Protein AF-0000000076642127 (afdb_homodimer)

Structure (mmCIF, N/CA/C/O backbone):
data_AF-0000000076642127-model_v1
#
loop_
_entity.id
_entity.type
_entity.pdbx_description
1 polymer 'Methionyl-tRNA formyltransferase'
#
loop_
_atom_site.group_PDB
_atom_site.id
_atom_site.type_symbol
_atom_site.label_atom_id
_atom_site.label_alt_id
_atom_site.label_comp_id
_atom_site.label_asym_id
_atom_site.label_entity_id
_atom_site.label_seq_id
_atom_site.pdbx_PDB_ins_code
_atom_site.Cartn_x
_atom_site.Cartn_y
_atom_site.Cartn_z
_atom_site.occupancy
_atom_site.B_iso_or_equiv
_atom_site.auth_seq_id
_atom_site.auth_comp_id
_atom_site.auth_asym_id
_atom_site.auth_atom_id
_atom_site.pdbx_PDB_model_num
ATOM 1 N N . MET A 1 1 ? 22.312 -38.594 -29.438 1 84.31 1 MET A N 1
ATOM 2 C CA . MET A 1 1 ? 22.078 -37.719 -28.297 1 84.31 1 MET A CA 1
ATOM 3 C C . MET A 1 1 ? 20.609 -37.312 -28.219 1 84.31 1 MET A C 1
ATOM 5 O O . MET A 1 1 ? 20 -36.969 -29.219 1 84.31 1 MET A O 1
ATOM 9 N N . ASN A 1 2 ? 19.953 -37.469 -27.094 1 93.38 2 ASN A N 1
ATOM 10 C CA . ASN A 1 2 ? 18.516 -37.188 -26.953 1 93.38 2 ASN A CA 1
ATOM 11 C C . ASN A 1 2 ? 18.25 -35.688 -26.984 1 93.38 2 ASN A C 1
ATOM 13 O O . ASN A 1 2 ? 19.094 -34.906 -26.578 1 93.38 2 ASN A O 1
ATOM 17 N N . THR A 1 3 ? 17.156 -35.344 -27.562 1 97.44 3 THR A N 1
ATOM 18 C CA . THR A 1 3 ? 16.688 -33.969 -27.547 1 97.44 3 THR A CA 1
ATOM 19 C C . THR A 1 3 ? 15.5 -33.781 -26.594 1 97.44 3 THR A C 1
ATOM 21 O O . THR A 1 3 ? 14.594 -34.625 -26.562 1 97.44 3 THR A O 1
ATOM 24 N N . TYR A 1 4 ? 15.578 -32.781 -25.781 1 98.06 4 TYR A N 1
ATOM 25 C CA . TYR A 1 4 ? 14.516 -32.438 -24.844 1 98.06 4 TYR A CA 1
ATOM 26 C C . TYR A 1 4 ? 13.992 -31.031 -25.078 1 98.06 4 TYR A C 1
ATOM 28 O O . TYR A 1 4 ? 14.758 -30.141 -25.453 1 98.06 4 TYR A O 1
ATOM 36 N N . ILE A 1 5 ? 12.719 -30.828 -24.875 1 98.38 5 ILE A N 1
ATOM 37 C CA . ILE A 1 5 ? 12.117 -29.5 -25.016 1 98.38 5 ILE A CA 1
ATOM 38 C C . ILE A 1 5 ? 11.438 -29.094 -23.703 1 98.38 5 ILE A C 1
ATOM 40 O O . ILE A 1 5 ? 10.672 -29.875 -23.125 1 98.38 5 ILE A O 1
ATOM 44 N N . VAL A 1 6 ? 11.75 -27.938 -23.188 1 98.44 6 VAL A N 1
ATOM 45 C CA . VAL A 1 6 ? 11.039 -27.328 -22.078 1 98.44 6 VAL A CA 1
ATOM 46 C C . VAL A 1 6 ? 10.008 -26.328 -22.594 1 98.44 6 VAL A C 1
ATOM 48 O O . VAL A 1 6 ? 10.352 -25.422 -23.359 1 98.44 6 VAL A O 1
ATOM 51 N N . VAL A 1 7 ? 8.758 -26.5 -22.234 1 98.38 7 VAL A N 1
ATOM 52 C CA . VAL A 1 7 ? 7.664 -25.641 -22.672 1 98.38 7 VAL A CA 1
ATOM 53 C C . VAL A 1 7 ? 7.109 -24.859 -21.484 1 98.38 7 VAL A C 1
ATOM 55 O O . VAL A 1 7 ? 6.465 -25.438 -20.594 1 98.38 7 VAL A O 1
ATOM 58 N N . SER A 1 8 ? 7.395 -23.609 -21.438 1 97.12 8 SER A N 1
ATOM 59 C CA . SER A 1 8 ? 6.891 -22.75 -20.375 1 97.12 8 SER A CA 1
ATOM 60 C C . SER A 1 8 ? 6.816 -21.297 -20.812 1 97.12 8 SER A C 1
ATOM 62 O O . SER A 1 8 ? 7.742 -20.781 -21.438 1 97.12 8 SER A O 1
ATOM 64 N N . SER A 1 9 ? 5.758 -20.625 -20.422 1 93.69 9 SER A N 1
ATOM 65 C CA . SER A 1 9 ? 5.57 -19.234 -20.812 1 93.69 9 SER A CA 1
ATOM 66 C C . SER A 1 9 ? 5.785 -18.281 -19.641 1 93.69 9 SER A C 1
ATOM 68 O O . SER A 1 9 ? 5.41 -17.109 -19.688 1 93.69 9 SER A O 1
ATOM 70 N N . LYS A 1 10 ? 6.391 -18.75 -18.547 1 95.69 10 LYS A N 1
ATOM 71 C CA . LYS A 1 10 ? 6.461 -17.969 -17.312 1 95.69 10 LYS A CA 1
ATOM 72 C C . LYS A 1 10 ? 7.898 -17.547 -17.016 1 95.69 10 LYS A C 1
ATOM 74 O O . LYS A 1 10 ? 8.836 -18.281 -17.328 1 95.69 10 LYS A O 1
ATOM 79 N N . PRO A 1 11 ? 8.086 -16.422 -16.344 1 95.94 11 PRO A N 1
ATOM 80 C CA . PRO A 1 11 ? 9.438 -15.906 -16.125 1 95.94 11 PRO A CA 1
ATOM 81 C C . PRO A 1 11 ? 10.25 -16.766 -15.164 1 95.94 11 PRO A C 1
ATOM 83 O O . PRO A 1 11 ? 11.477 -16.797 -15.25 1 95.94 11 PRO A O 1
ATOM 86 N N . TRP A 1 12 ? 9.586 -17.484 -14.297 1 96 12 TRP A N 1
ATOM 87 C CA . TRP A 1 12 ? 10.328 -18.234 -13.289 1 96 12 TRP A CA 1
ATOM 88 C C . TRP A 1 12 ? 10.969 -19.484 -13.891 1 96 12 TRP A C 1
ATOM 90 O O . TRP A 1 12 ? 11.828 -20.109 -13.266 1 96 12 TRP A O 1
ATOM 100 N N . ASN A 1 13 ? 10.609 -19.875 -15.133 1 96.94 13 ASN A N 1
ATOM 101 C CA . ASN A 1 13 ? 11.203 -21.031 -15.797 1 96.94 13 ASN A CA 1
ATOM 102 C C . ASN A 1 13 ? 12.188 -20.609 -16.875 1 96.94 13 ASN A C 1
ATOM 104 O O . ASN A 1 13 ? 12.672 -21.438 -17.641 1 96.94 13 ASN A O 1
ATOM 108 N N . ARG A 1 14 ? 12.508 -19.312 -16.891 1 95.19 14 ARG A N 1
ATOM 109 C CA . ARG A 1 14 ? 13.234 -18.703 -18 1 95.19 14 ARG A CA 1
ATOM 110 C C . ARG A 1 14 ? 14.578 -19.391 -18.219 1 95.19 14 ARG A C 1
ATOM 112 O O . ARG A 1 14 ? 15.031 -19.547 -19.359 1 95.19 14 ARG A O 1
ATOM 119 N N . HIS A 1 15 ? 15.211 -19.906 -17.188 1 96.38 15 HIS A N 1
ATOM 120 C CA . HIS A 1 15 ? 16.562 -20.438 -17.312 1 96.38 15 HIS A CA 1
ATOM 121 C C . HIS A 1 15 ? 16.578 -21.938 -17.047 1 96.38 15 HIS A C 1
ATOM 123 O O . HIS A 1 15 ? 17.656 -22.531 -16.844 1 96.38 15 HIS A O 1
ATOM 129 N N . LEU A 1 16 ? 15.383 -22.516 -17.078 1 97.69 16 LEU A N 1
ATOM 130 C CA . LEU A 1 16 ? 15.289 -23.922 -16.703 1 97.69 16 LEU A CA 1
ATOM 131 C C . LEU A 1 16 ? 16 -24.797 -17.719 1 97.69 16 LEU A C 1
ATOM 133 O O . LEU A 1 16 ? 16.812 -25.656 -17.344 1 97.69 16 LEU A O 1
ATOM 137 N N . SER A 1 17 ? 15.828 -24.594 -19.016 1 97.06 17 SER A N 1
ATOM 138 C CA . SER A 1 17 ? 16.453 -25.406 -20.062 1 97.06 17 SER A CA 1
ATOM 139 C C . SER A 1 17 ? 17.969 -25.312 -20 1 97.06 17 SER A C 1
ATOM 141 O O . SER A 1 17 ? 18.656 -26.328 -20.125 1 97.06 17 SER A O 1
ATOM 143 N N . SER A 1 18 ? 18.453 -24.078 -19.781 1 96.31 18 SER A N 1
ATOM 144 C CA . SER A 1 18 ? 19.906 -23.891 -19.703 1 96.31 18 SER A CA 1
ATOM 145 C C . SER A 1 18 ? 20.484 -24.609 -18.5 1 96.31 18 SER A C 1
ATOM 147 O O . SER A 1 18 ? 21.547 -25.219 -18.594 1 96.31 18 SER A O 1
ATOM 149 N N . ARG A 1 19 ? 19.812 -24.531 -17.406 1 97.5 19 ARG A N 1
ATOM 150 C CA . ARG A 1 19 ? 20.281 -25.219 -16.203 1 97.5 19 ARG A CA 1
ATOM 151 C C . ARG A 1 19 ? 20.281 -26.734 -16.391 1 97.5 19 ARG A C 1
ATOM 153 O O . ARG A 1 19 ? 21.234 -27.406 -16.016 1 97.5 19 ARG A O 1
ATOM 160 N N . LEU A 1 20 ? 19.25 -27.234 -17.047 1 97.81 20 LEU A N 1
ATOM 161 C CA . LEU A 1 20 ? 19.141 -28.656 -17.281 1 97.81 20 LEU A CA 1
ATOM 162 C C . LEU A 1 20 ? 20.203 -29.156 -18.25 1 97.81 20 LEU A C 1
ATOM 164 O O . LEU A 1 20 ? 20.75 -30.25 -18.094 1 97.81 20 LEU A O 1
ATOM 168 N N . GLN A 1 21 ? 20.453 -28.328 -19.266 1 96.12 21 GLN A N 1
ATOM 169 C CA . GLN A 1 21 ? 21.5 -28.672 -20.234 1 96.12 21 GLN A CA 1
ATOM 170 C C . GLN A 1 21 ? 22.844 -28.875 -19.531 1 96.12 21 GLN A C 1
ATOM 172 O O . GLN A 1 21 ? 23.609 -29.766 -19.906 1 96.12 21 GLN A O 1
ATOM 177 N N . GLN A 1 22 ? 23.047 -28.094 -18.562 1 95.69 22 GLN A N 1
ATOM 178 C CA . GLN A 1 22 ? 24.297 -28.172 -17.828 1 95.69 22 GLN A CA 1
ATOM 179 C C . GLN A 1 22 ? 24.328 -29.406 -16.922 1 95.69 22 GLN A C 1
ATOM 181 O O . GLN A 1 22 ? 25.391 -29.984 -16.688 1 95.69 22 GLN A O 1
ATOM 186 N N . ARG A 1 23 ? 23.188 -29.797 -16.531 1 95.69 23 ARG A N 1
ATOM 187 C CA . ARG A 1 23 ? 23.109 -30.844 -15.516 1 95.69 23 ARG A CA 1
ATOM 188 C C . ARG A 1 23 ? 23.016 -32.219 -16.156 1 95.69 23 ARG A C 1
ATOM 190 O O . ARG A 1 23 ? 23.516 -33.219 -15.609 1 95.69 23 ARG A O 1
ATOM 197 N N . VAL A 1 24 ? 22.125 -32.062 -17.188 1 89.56 24 VAL A N 1
ATOM 198 C CA . VAL A 1 24 ? 21.844 -33.344 -17.844 1 89.56 24 VAL A CA 1
ATOM 199 C C . VAL A 1 24 ? 22.281 -33.281 -19.297 1 89.56 24 VAL A C 1
ATOM 201 O O . VAL A 1 24 ? 22.297 -32.188 -19.906 1 89.56 24 VAL A O 1
ATOM 204 N N . GLY A 1 25 ? 23.266 -33.938 -19.812 1 86.75 25 GLY A N 1
ATOM 205 C CA . GLY A 1 25 ? 23.672 -34 -21.203 1 86.75 25 GLY A CA 1
ATOM 206 C C . GLY A 1 25 ? 22.5 -34 -22.172 1 86.75 25 GLY A C 1
ATOM 207 O O . GLY A 1 25 ? 21.344 -33.969 -21.75 1 86.75 25 GLY A O 1
ATOM 208 N N . GLY A 1 26 ? 22.719 -33.719 -23.516 1 92.81 26 GLY A N 1
ATOM 209 C CA . GLY A 1 26 ? 21.688 -33.719 -24.547 1 92.81 26 GLY A CA 1
ATOM 210 C C . GLY A 1 26 ? 21.484 -32.344 -25.156 1 92.81 26 GLY A C 1
ATOM 211 O O . GLY A 1 26 ? 22.094 -31.359 -24.719 1 92.81 26 GLY A O 1
ATOM 212 N N . LYS A 1 27 ? 20.641 -32.344 -26.141 1 96.75 27 LYS A N 1
ATOM 213 C CA . LYS A 1 27 ? 20.219 -31.078 -26.734 1 96.75 27 LYS A CA 1
ATOM 214 C C . LYS A 1 27 ? 18.938 -30.562 -26.094 1 96.75 27 LYS A C 1
ATOM 216 O O . LYS A 1 27 ? 17.969 -31.297 -25.953 1 96.75 27 LYS A O 1
ATOM 221 N N . TRP A 1 28 ? 19 -29.344 -25.656 1 97.5 28 TRP A N 1
ATOM 222 C CA . TRP A 1 28 ? 17.859 -28.766 -24.953 1 97.5 28 TRP A CA 1
ATOM 223 C C . TRP A 1 28 ? 17.312 -27.562 -25.703 1 97.5 28 TRP A C 1
ATOM 225 O O . TRP A 1 28 ? 18.078 -26.672 -26.109 1 97.5 28 TRP A O 1
ATOM 235 N N . LEU A 1 29 ? 16.047 -27.516 -25.891 1 97.12 29 LEU A N 1
ATOM 236 C CA . LEU A 1 29 ? 15.352 -26.406 -26.516 1 97.12 29 LEU A CA 1
ATOM 237 C C . LEU A 1 29 ? 14.266 -25.859 -25.594 1 97.12 29 LEU A C 1
ATOM 239 O O . LEU A 1 29 ? 13.789 -26.562 -24.703 1 97.12 29 LEU A O 1
ATOM 243 N N . GLN A 1 30 ? 13.922 -24.672 -25.812 1 97.06 30 GLN A N 1
ATOM 244 C CA . GLN A 1 30 ? 12.875 -24.031 -25.016 1 97.06 30 GLN A CA 1
ATOM 245 C C . GLN A 1 30 ? 11.789 -23.438 -25.906 1 97.06 30 GLN A C 1
ATOM 247 O O . GLN A 1 30 ? 12.086 -22.828 -26.938 1 97.06 30 GLN A O 1
ATOM 252 N N . ILE A 1 31 ? 10.594 -23.734 -25.547 1 97.38 31 ILE A N 1
ATOM 253 C CA . ILE A 1 31 ? 9.438 -23.109 -26.172 1 97.38 31 ILE A CA 1
ATOM 254 C C . ILE A 1 31 ? 8.734 -22.188 -25.172 1 97.38 31 ILE A C 1
ATOM 256 O O . ILE A 1 31 ? 8.352 -22.625 -24.094 1 97.38 31 ILE A O 1
ATOM 260 N N . LYS A 1 32 ? 8.555 -20.922 -25.547 1 95.19 32 LYS A N 1
ATOM 261 C CA . LYS A 1 32 ? 8.023 -19.938 -24.625 1 95.19 32 LYS A CA 1
ATOM 262 C C . LYS A 1 32 ? 6.672 -19.406 -25.094 1 95.19 32 LYS A C 1
ATOM 264 O O . LYS A 1 32 ? 5.93 -18.797 -24.312 1 95.19 32 LYS A O 1
ATOM 269 N N . ARG A 1 33 ? 6.418 -19.656 -26.453 1 95.5 33 ARG A N 1
ATOM 270 C CA . ARG A 1 33 ? 5.211 -19.078 -27.047 1 95.5 33 ARG A CA 1
ATOM 271 C C . ARG A 1 33 ? 4.332 -20.172 -27.656 1 95.5 33 ARG A C 1
ATOM 273 O O . ARG A 1 33 ? 4.836 -21.141 -28.203 1 95.5 33 ARG A O 1
ATOM 280 N N . LYS A 1 34 ? 3.076 -19.859 -27.562 1 94.88 34 LYS A N 1
ATOM 281 C CA . LYS A 1 34 ? 2.068 -20.797 -28.062 1 94.88 34 LYS A CA 1
ATOM 282 C C . LYS A 1 34 ? 2.289 -21.109 -29.531 1 94.88 34 LYS A C 1
ATOM 284 O O . LYS A 1 34 ? 2.143 -22.266 -29.953 1 94.88 34 LYS A O 1
ATOM 289 N N . GLU A 1 35 ? 2.697 -20.125 -30.312 1 94.75 35 GLU A N 1
ATOM 290 C CA . GLU A 1 35 ? 2.846 -20.25 -31.766 1 94.75 35 GLU A CA 1
ATOM 291 C C . GLU A 1 35 ? 4.012 -21.172 -32.125 1 94.75 35 GLU A C 1
ATOM 293 O O . GLU A 1 35 ? 4.098 -21.672 -33.25 1 94.75 35 GLU A O 1
ATOM 298 N N . GLU A 1 36 ? 4.898 -21.375 -31.188 1 95.62 36 GLU A N 1
ATOM 299 C CA . GLU A 1 36 ? 6.078 -22.203 -31.422 1 95.62 36 GLU A CA 1
ATOM 300 C C . GLU A 1 36 ? 5.805 -23.656 -31.047 1 95.62 36 GLU A C 1
ATOM 302 O O . GLU A 1 36 ? 6.562 -24.562 -31.438 1 95.62 36 GLU A O 1
ATOM 307 N N . PHE A 1 37 ? 4.785 -23.906 -30.281 1 96.94 37 PHE A N 1
ATOM 308 C CA . PHE A 1 37 ? 4.457 -25.25 -29.797 1 96.94 37 PHE A CA 1
ATOM 309 C C . PHE A 1 37 ? 3.49 -25.938 -30.766 1 96.94 37 PHE A C 1
ATOM 311 O O . PHE A 1 37 ? 2.322 -26.141 -30.422 1 96.94 37 PHE A O 1
ATOM 318 N N . VAL A 1 38 ? 3.994 -26.328 -31.938 1 95.94 38 VAL A N 1
ATOM 319 C CA . VAL A 1 38 ? 3.158 -26.891 -33 1 95.94 38 VAL A CA 1
ATOM 320 C C . VAL A 1 38 ? 3.758 -28.203 -33.5 1 95.94 38 VAL A C 1
ATOM 322 O O . VAL A 1 38 ? 4.98 -28.359 -33.531 1 95.94 38 VAL A O 1
ATOM 325 N N . TYR A 1 39 ? 2.893 -29.031 -33.938 1 97.19 39 TYR A N 1
ATOM 326 C CA . TYR A 1 39 ? 3.24 -30.391 -34.312 1 97.19 39 TYR A CA 1
ATOM 327 C C . TYR A 1 39 ? 4.324 -30.422 -35.375 1 97.19 39 TYR A C 1
ATOM 329 O O . TYR A 1 39 ? 5.289 -31.172 -35.281 1 97.19 39 TYR A O 1
ATOM 337 N N . LYS A 1 40 ? 4.195 -29.578 -36.406 1 95.81 40 LYS A N 1
ATOM 338 C CA . LYS A 1 40 ? 5.105 -29.594 -37.562 1 95.81 40 LYS A CA 1
ATOM 339 C C . LYS A 1 40 ? 6.547 -29.359 -37.094 1 95.81 40 LYS A C 1
ATOM 341 O O . LYS A 1 40 ? 7.465 -30.047 -37.562 1 95.81 40 LYS A O 1
ATOM 346 N N . GLN A 1 41 ? 6.719 -28.422 -36.25 1 95.62 41 GLN A N 1
ATOM 347 C CA . GLN A 1 41 ? 8.047 -28.109 -35.75 1 95.62 41 GLN A CA 1
ATOM 348 C C . GLN A 1 41 ? 8.586 -29.25 -34.875 1 95.62 41 GLN A C 1
ATOM 350 O O . GLN A 1 41 ? 9.766 -29.594 -34.969 1 95.62 41 GLN A O 1
ATOM 355 N N . LEU A 1 42 ? 7.777 -29.797 -34.094 1 97.81 42 LEU A N 1
ATOM 356 C CA . LEU A 1 42 ? 8.172 -30.875 -33.156 1 97.81 42 LEU A CA 1
ATOM 357 C C . LEU A 1 42 ? 8.555 -32.125 -33.938 1 97.81 42 LEU A C 1
ATOM 359 O O . LEU A 1 42 ? 9.461 -32.844 -33.531 1 97.81 42 LEU A O 1
ATOM 363 N N . LYS A 1 43 ? 7.859 -32.375 -35 1 97.06 43 LYS A N 1
ATOM 364 C CA . LYS A 1 43 ? 8.133 -33.531 -35.844 1 97.06 43 LYS A CA 1
ATOM 365 C C . LYS A 1 43 ? 9.547 -33.469 -36.406 1 97.06 43 LYS A C 1
ATOM 367 O O . LYS A 1 43 ? 10.211 -34.5 -36.562 1 97.06 43 LYS A O 1
ATOM 372 N N . LYS A 1 44 ? 9.992 -32.312 -36.719 1 96.56 44 LYS A N 1
ATOM 373 C CA . LYS A 1 44 ? 11.344 -32.125 -37.25 1 96.56 44 LYS A CA 1
ATOM 374 C C . LYS A 1 44 ? 12.391 -32.375 -36.156 1 96.56 44 LYS A C 1
ATOM 376 O O . LYS A 1 44 ? 13.461 -32.906 -36.406 1 96.56 44 LYS A O 1
ATOM 381 N N . ILE A 1 45 ? 12.039 -32.031 -34.938 1 96.44 45 ILE A N 1
ATOM 382 C CA . ILE A 1 45 ? 12.977 -32.062 -33.844 1 96.44 45 ILE A CA 1
ATOM 383 C C . ILE A 1 45 ? 13.023 -33.469 -33.25 1 96.44 45 ILE A C 1
ATOM 385 O O . ILE A 1 45 ? 14.086 -33.938 -32.844 1 96.44 45 ILE A O 1
ATOM 389 N N . GLU A 1 46 ? 11.883 -34.188 -33.219 1 96.31 46 GLU A N 1
ATOM 390 C CA . GLU A 1 46 ? 11.711 -35.531 -32.656 1 96.31 46 GLU A CA 1
ATOM 391 C C . GLU A 1 46 ? 12.258 -35.625 -31.234 1 96.31 46 GLU A C 1
ATOM 393 O O . GLU A 1 46 ? 13.125 -36.438 -30.953 1 96.31 46 GLU A O 1
ATOM 398 N N . PRO A 1 47 ? 11.758 -34.844 -30.328 1 97.81 47 PRO A N 1
ATOM 399 C CA . PRO A 1 47 ? 12.25 -34.875 -28.953 1 97.81 47 PRO A CA 1
ATOM 400 C C . PRO A 1 47 ? 11.898 -36.156 -28.203 1 97.81 47 PRO A C 1
ATOM 402 O O . PRO A 1 47 ? 10.828 -36.719 -28.438 1 97.81 47 PRO A O 1
ATOM 405 N N . LYS A 1 48 ? 12.797 -36.531 -27.328 1 97.12 48 LYS A N 1
ATOM 406 C CA . LYS A 1 48 ? 12.492 -37.656 -26.453 1 97.12 48 LYS A CA 1
ATOM 407 C C . LYS A 1 48 ? 11.391 -37.312 -25.469 1 97.12 48 LYS A C 1
ATOM 409 O O . LYS A 1 48 ? 10.469 -38.094 -25.25 1 97.12 48 LYS A O 1
ATOM 414 N N . TYR A 1 49 ? 11.539 -36.188 -24.828 1 97.88 49 TYR A N 1
ATOM 415 C CA . TYR A 1 49 ? 10.547 -35.688 -23.891 1 97.88 49 TYR A CA 1
ATOM 416 C C . TYR A 1 49 ? 10.203 -34.219 -24.203 1 97.88 49 TYR A C 1
ATOM 418 O O . TYR A 1 49 ? 11.078 -33.438 -24.594 1 97.88 49 TYR A O 1
ATOM 426 N N . ILE A 1 50 ? 8.969 -33.906 -24.062 1 98.5 50 ILE A N 1
ATOM 427 C CA . ILE A 1 50 ? 8.484 -32.531 -23.969 1 98.5 50 ILE A CA 1
ATOM 428 C C . ILE A 1 50 ? 8.047 -32.219 -22.531 1 98.5 50 ILE A C 1
ATOM 430 O O . ILE A 1 50 ? 7.055 -32.781 -22.062 1 98.5 50 ILE A O 1
ATOM 434 N N . LEU A 1 51 ? 8.805 -31.422 -21.875 1 98.62 51 LEU A N 1
ATOM 435 C CA . LEU A 1 51 ? 8.617 -31.109 -20.453 1 98.62 51 LEU A CA 1
ATOM 436 C C . LEU A 1 51 ? 7.883 -29.781 -20.281 1 98.62 51 LEU A C 1
ATOM 438 O O . LEU A 1 51 ? 8.328 -28.766 -20.797 1 98.62 51 LEU A O 1
ATOM 442 N N . ILE A 1 52 ? 6.785 -29.812 -19.531 1 98.62 52 ILE A N 1
ATOM 443 C CA . ILE A 1 52 ? 5.906 -28.656 -19.469 1 98.62 52 ILE A CA 1
ATOM 444 C C . ILE A 1 52 ? 5.723 -28.219 -18.016 1 98.62 52 ILE A C 1
ATOM 446 O O . ILE A 1 52 ? 4.727 -28.562 -17.375 1 98.62 52 ILE A O 1
ATOM 450 N N . PRO A 1 53 ? 6.645 -27.422 -17.531 1 98.31 53 PRO A N 1
ATOM 451 C CA . PRO A 1 53 ? 6.586 -27.016 -16.125 1 98.31 53 PRO A CA 1
ATOM 452 C C . PRO A 1 53 ? 5.426 -26.062 -15.828 1 98.31 53 PRO A C 1
ATOM 454 O O . PRO A 1 53 ? 4.855 -26.094 -14.734 1 98.31 53 PRO A O 1
ATOM 457 N N . HIS A 1 54 ? 5.125 -25.172 -16.734 1 97 54 HIS A N 1
ATOM 458 C CA . HIS A 1 54 ? 4.051 -24.203 -16.547 1 97 54 HIS A CA 1
ATOM 459 C C . HIS A 1 54 ? 3.535 -23.688 -17.891 1 97 54 HIS A C 1
ATOM 461 O O . HIS A 1 54 ? 4.246 -22.984 -18.609 1 97 54 HIS A O 1
ATOM 467 N N . TRP A 1 55 ? 2.359 -24.062 -18.234 1 94.62 55 TRP A N 1
ATOM 468 C CA . TRP A 1 55 ? 1.737 -23.766 -19.516 1 94.62 55 TRP A CA 1
ATOM 469 C C . TRP A 1 55 ? 0.237 -23.547 -19.359 1 94.62 55 TRP A C 1
ATOM 471 O O . TRP A 1 55 ? -0.459 -24.375 -18.766 1 94.62 55 TRP A O 1
ATOM 481 N N . SER A 1 56 ? -0.27 -22.484 -19.781 1 90.25 56 SER A N 1
ATOM 482 C CA . SER A 1 56 ? -1.645 -22.078 -19.5 1 90.25 56 SER A CA 1
ATOM 483 C C . SER A 1 56 ? -2.57 -22.422 -20.656 1 90.25 56 SER A C 1
ATOM 485 O O . SER A 1 56 ? -3.756 -22.078 -20.641 1 90.25 56 SER A O 1
ATOM 487 N N . TYR A 1 57 ? -2.088 -23.094 -21.703 1 91.06 57 TYR A N 1
ATOM 488 C CA . TYR A 1 57 ? -2.871 -23.375 -22.906 1 91.06 57 TYR A CA 1
ATOM 489 C C . TYR A 1 57 ? -3.123 -24.875 -23.047 1 91.06 57 TYR A C 1
ATOM 491 O O . TYR A 1 57 ? -2.389 -25.688 -22.484 1 91.06 57 TYR A O 1
ATOM 499 N N . ILE A 1 58 ? -4.137 -25.156 -23.734 1 91.06 58 ILE A N 1
ATOM 500 C CA . ILE A 1 58 ? -4.438 -26.562 -24.031 1 91.06 58 ILE A CA 1
ATOM 501 C C . ILE A 1 58 ? -3.328 -27.156 -24.906 1 91.06 58 ILE A C 1
ATOM 503 O O . ILE A 1 58 ? -2.871 -26.516 -25.859 1 91.06 58 ILE A O 1
ATOM 507 N N . ILE A 1 59 ? -2.908 -28.297 -24.578 1 95.06 59 ILE A N 1
ATOM 508 C CA . ILE A 1 59 ? -1.936 -29.016 -25.391 1 95.06 59 ILE A CA 1
ATOM 509 C C . ILE A 1 59 ? -2.658 -29.797 -26.5 1 95.06 59 ILE A C 1
ATOM 511 O O . ILE A 1 59 ? -3.48 -30.672 -26.219 1 95.06 59 ILE A O 1
ATOM 515 N N . PRO A 1 60 ? -2.344 -29.531 -27.719 1 94.69 60 PRO A N 1
ATOM 516 C CA . PRO A 1 60 ? -3.062 -30.188 -28.812 1 94.69 60 PRO A CA 1
ATOM 517 C C . PRO A 1 60 ? -2.92 -31.703 -28.781 1 94.69 60 PRO A C 1
ATOM 519 O O . PRO A 1 60 ? -1.839 -32.219 -28.5 1 94.69 60 PRO A O 1
ATOM 522 N N . GLU A 1 61 ? -3.992 -32.375 -29.078 1 96.31 61 GLU A N 1
ATOM 523 C CA . GLU A 1 61 ? -4.031 -33.812 -29.062 1 96.31 61 GLU A CA 1
ATOM 524 C C . GLU A 1 61 ? -2.975 -34.406 -30 1 96.31 61 GLU A C 1
ATOM 526 O O . GLU A 1 61 ? -2.322 -35.406 -29.656 1 96.31 61 GLU A O 1
ATOM 531 N N . LYS A 1 62 ? -2.801 -33.812 -31.109 1 96.88 62 LYS A N 1
ATOM 532 C CA . LYS A 1 62 ? -1.831 -34.281 -32.094 1 96.88 62 LYS A CA 1
ATOM 533 C C . LYS A 1 62 ? -0.424 -34.312 -31.5 1 96.88 62 LYS A C 1
ATOM 535 O O . LYS A 1 62 ? 0.384 -35.188 -31.859 1 96.88 62 LYS A O 1
ATOM 540 N N . ILE A 1 63 ? -0.188 -33.469 -30.594 1 97.75 63 ILE A N 1
ATOM 541 C CA . ILE A 1 63 ? 1.147 -33.375 -30.016 1 97.75 63 ILE A CA 1
ATOM 542 C C . ILE A 1 63 ? 1.33 -34.469 -28.969 1 97.75 63 ILE A C 1
ATOM 544 O O . ILE A 1 63 ? 2.258 -35.281 -29.062 1 97.75 63 ILE A O 1
ATOM 548 N N . PHE A 1 64 ? 0.407 -34.562 -28 1 97.38 64 PHE A N 1
ATOM 549 C CA . PHE A 1 64 ? 0.659 -35.5 -26.906 1 97.38 64 PHE A CA 1
ATOM 550 C C . PHE A 1 64 ? 0.386 -36.938 -27.328 1 97.38 64 PHE A C 1
ATOM 552 O O . PHE A 1 64 ? 0.761 -37.875 -26.625 1 97.38 64 PHE A O 1
ATOM 559 N N . GLU A 1 65 ? -0.25 -37.156 -28.5 1 97.06 65 GLU A N 1
ATOM 560 C CA . GLU A 1 65 ? -0.429 -38.5 -29.047 1 97.06 65 GLU A CA 1
ATOM 561 C C . GLU A 1 65 ? 0.842 -39 -29.734 1 97.06 65 GLU A C 1
ATOM 563 O O . GLU A 1 65 ? 1.013 -40.188 -29.938 1 97.06 65 GLU A O 1
ATOM 568 N N . A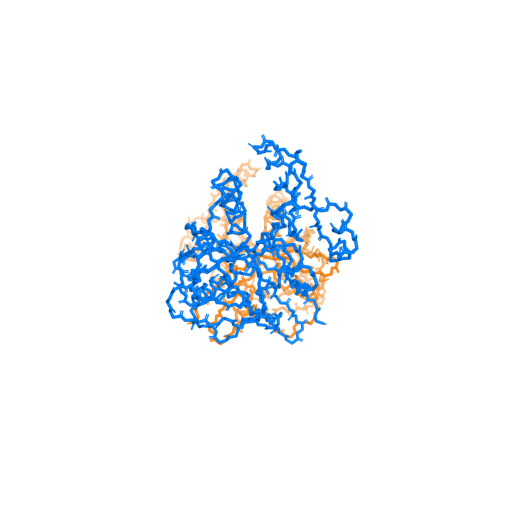SN A 1 66 ? 1.692 -38.062 -30.125 1 97.62 66 ASN A N 1
ATOM 569 C CA . ASN A 1 66 ? 2.844 -38.438 -30.938 1 97.62 66 ASN A CA 1
ATOM 570 C C . ASN A 1 66 ? 4.152 -38.25 -30.172 1 97.62 66 ASN A C 1
ATOM 572 O O . ASN A 1 66 ? 5.191 -38.781 -30.578 1 97.62 66 ASN A O 1
ATOM 576 N N . PHE A 1 67 ? 4.113 -37.438 -29.172 1 98 67 PHE A N 1
ATOM 577 C CA . PHE A 1 67 ? 5.309 -37.156 -28.375 1 98 67 PHE A CA 1
ATOM 578 C C . PHE A 1 67 ? 5.035 -37.406 -26.891 1 98 67 PHE A C 1
ATOM 580 O O . PHE A 1 67 ? 3.902 -37.219 -26.422 1 98 67 PHE A O 1
ATOM 587 N N . GLU A 1 68 ? 6.039 -37.844 -26.141 1 97.62 68 GLU A N 1
ATOM 588 C CA . GLU A 1 68 ? 5.906 -38 -24.703 1 97.62 68 GLU A CA 1
ATOM 589 C C . GLU A 1 68 ? 5.934 -36.625 -24 1 97.62 68 GLU A C 1
ATOM 591 O O . GLU A 1 68 ? 7.004 -36.062 -23.766 1 97.62 68 GLU A O 1
ATOM 596 N N . CYS A 1 69 ? 4.77 -36.188 -23.672 1 98.5 69 CYS A N 1
ATOM 597 C CA . CYS A 1 69 ? 4.602 -34.906 -22.984 1 98.5 69 CYS A CA 1
ATOM 598 C C . CYS A 1 69 ? 4.422 -35.125 -21.484 1 98.5 69 CYS A C 1
ATOM 600 O O . CYS A 1 69 ? 3.604 -35.938 -21.062 1 98.5 69 CYS A O 1
ATOM 602 N N . ILE A 1 70 ? 5.199 -34.406 -20.703 1 98.69 70 ILE A N 1
ATOM 603 C CA . ILE A 1 70 ? 5.129 -34.531 -19.25 1 98.69 70 ILE A CA 1
ATOM 604 C C . ILE A 1 70 ? 4.766 -33.156 -18.656 1 98.69 70 ILE A C 1
ATOM 606 O O . ILE A 1 70 ? 5.488 -32.188 -18.844 1 98.69 70 ILE A O 1
ATOM 610 N N . VAL A 1 71 ? 3.682 -33.125 -17.953 1 98.38 71 VAL A N 1
ATOM 611 C CA . VAL A 1 71 ? 3.264 -31.922 -17.25 1 98.38 71 VAL A CA 1
ATOM 612 C C . VAL A 1 71 ? 3.615 -32.031 -15.766 1 98.38 71 VAL A C 1
ATOM 614 O O . VAL A 1 71 ? 3.518 -33.125 -15.188 1 98.38 71 VAL A O 1
ATOM 617 N N . PHE A 1 72 ? 4.047 -30.922 -15.195 1 98.69 72 PHE A N 1
ATOM 618 C CA . PHE A 1 72 ? 4.324 -30.859 -13.766 1 98.69 72 PHE A CA 1
ATOM 619 C C . PHE A 1 72 ? 3.229 -30.094 -13.039 1 98.69 72 PHE A C 1
ATOM 621 O O . PHE A 1 72 ? 3.262 -28.859 -12.977 1 98.69 72 PHE A O 1
ATOM 628 N N . HIS A 1 73 ? 2.303 -30.797 -12.516 1 98.44 73 HIS A N 1
ATOM 629 C CA . HIS A 1 73 ? 1.093 -30.234 -11.93 1 98.44 73 HIS A CA 1
ATOM 630 C C . HIS A 1 73 ? 1.249 -30.031 -10.422 1 98.44 73 HIS A C 1
ATOM 632 O O . HIS A 1 73 ? 1.641 -30.953 -9.711 1 98.44 73 HIS A O 1
ATOM 638 N N . MET A 1 74 ? 0.889 -28.906 -9.938 1 98 74 MET A N 1
ATOM 639 C CA . MET A 1 74 ? 1.221 -28.5 -8.57 1 98 74 MET A CA 1
ATOM 640 C C . MET A 1 74 ? 0.172 -29.016 -7.59 1 98 74 MET A C 1
ATOM 642 O O . MET A 1 74 ? -0.297 -28.266 -6.73 1 98 74 MET A O 1
ATOM 646 N N . THR A 1 75 ? -0.277 -30.281 -7.746 1 98.69 75 THR A N 1
ATOM 647 C CA . THR A 1 75 ? -1.154 -30.922 -6.77 1 98.69 75 THR A CA 1
ATOM 648 C C . THR A 1 75 ? -0.756 -32.375 -6.562 1 98.69 75 THR A C 1
ATOM 650 O O . THR A 1 75 ? 0.01 -32.938 -7.352 1 98.69 75 THR A O 1
ATOM 653 N N . ASP A 1 76 ? -1.273 -32.906 -5.473 1 98.62 76 ASP A N 1
ATOM 654 C CA . ASP A 1 76 ? -1.093 -34.344 -5.195 1 98.62 76 ASP A CA 1
ATOM 655 C C . ASP A 1 76 ? -2.115 -35.188 -5.957 1 98.62 76 ASP A C 1
ATOM 657 O O . ASP A 1 76 ? -2.998 -35.781 -5.352 1 98.62 76 ASP A O 1
ATOM 661 N N . LEU A 1 77 ? -1.903 -35.375 -7.227 1 98.62 77 LEU A N 1
ATOM 662 C CA . LEU A 1 77 ? -2.865 -36.031 -8.102 1 98.62 77 LEU A CA 1
ATOM 663 C C . LEU A 1 77 ? -3.141 -37.438 -7.621 1 98.62 77 LEU A C 1
ATOM 665 O O . LEU A 1 77 ? -2.236 -38.125 -7.133 1 98.62 77 LEU A O 1
ATOM 669 N N . PRO A 1 78 ? -4.473 -37.812 -7.605 1 98.56 78 PRO A N 1
ATOM 670 C CA . PRO A 1 78 ? -5.543 -37.25 -8.43 1 98.56 78 PRO A CA 1
ATOM 671 C C . PRO A 1 78 ? -6.305 -36.125 -7.723 1 98.56 78 PRO A C 1
ATOM 673 O O . PRO A 1 78 ? -7.273 -35.594 -8.273 1 98.56 78 PRO A O 1
ATOM 676 N N . TYR A 1 79 ? -5.898 -35.75 -6.52 1 98.56 79 TYR A N 1
ATOM 677 C CA . TYR A 1 79 ? -6.477 -34.594 -5.848 1 98.56 79 TYR A CA 1
ATOM 678 C C . TYR A 1 79 ? -6.012 -33.312 -6.504 1 98.56 79 TYR A C 1
ATOM 680 O O . TYR A 1 79 ? -4.816 -33 -6.523 1 98.56 79 TYR A O 1
ATOM 688 N N . GLY A 1 80 ? -7.031 -32.625 -7.023 1 98.38 80 GLY A N 1
ATOM 689 C CA . GLY A 1 80 ? -6.707 -31.312 -7.551 1 98.38 80 GLY A CA 1
ATOM 690 C C . GLY A 1 80 ? -6.438 -31.312 -9.047 1 98.38 80 GLY A C 1
ATOM 691 O O . GLY A 1 80 ? -5.582 -30.562 -9.531 1 98.38 80 GLY A O 1
ATOM 692 N N . ARG A 1 81 ? -7.047 -32.188 -9.797 1 98.25 81 ARG A N 1
ATOM 693 C CA . ARG A 1 81 ? -7.043 -32.062 -11.25 1 98.25 81 ARG A CA 1
ATOM 694 C C . ARG A 1 81 ? -7.668 -30.719 -11.68 1 98.25 81 ARG A C 1
ATOM 696 O O . ARG A 1 81 ? -8.5 -30.156 -10.961 1 98.25 81 ARG A O 1
ATOM 703 N N . GLY A 1 82 ? -7.168 -30.172 -12.766 1 96 82 GLY A N 1
ATOM 704 C CA . GLY A 1 82 ? -7.832 -29 -13.297 1 96 82 GLY A CA 1
ATOM 705 C C . GLY A 1 82 ? -7.02 -27.719 -13.133 1 96 82 GLY A C 1
ATOM 706 O O . GLY A 1 82 ? -5.789 -27.781 -13.039 1 96 82 GLY A O 1
ATOM 707 N N . GLY A 1 83 ? -7.707 -26.594 -13.164 1 95.56 83 GLY A N 1
ATOM 708 C CA . GLY A 1 83 ? -7.027 -25.312 -13.336 1 95.56 83 GLY A CA 1
ATOM 709 C C . GLY A 1 83 ? -6.773 -24.594 -12.031 1 95.56 83 GLY A C 1
ATOM 710 O O . GLY A 1 83 ? -7.398 -24.906 -11.016 1 9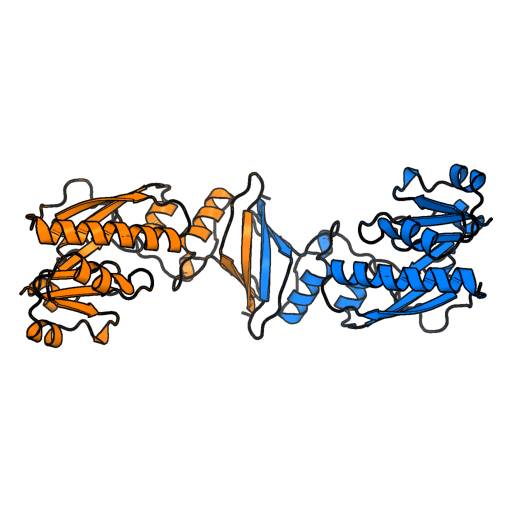5.56 83 GLY A O 1
ATOM 711 N N . SER A 1 84 ? -5.797 -23.703 -12.047 1 96.94 84 SER A N 1
ATOM 712 C CA . SER A 1 84 ? -5.434 -22.828 -10.945 1 96.94 84 SER A CA 1
ATOM 713 C C . SER A 1 84 ? -5.168 -23.609 -9.672 1 96.94 84 SER A C 1
ATOM 715 O O . SER A 1 84 ? -5.719 -23.297 -8.609 1 96.94 84 SER A O 1
ATOM 717 N N . PRO A 1 85 ? -4.301 -24.562 -9.82 1 97.94 85 PRO A N 1
ATOM 718 C CA . PRO A 1 85 ? -4.094 -25.453 -8.672 1 97.94 85 PRO A CA 1
ATOM 719 C C . PRO A 1 85 ? -3.572 -24.719 -7.441 1 97.94 85 PRO A C 1
ATOM 721 O O . PRO A 1 85 ? -4.066 -24.938 -6.332 1 97.94 85 PRO A O 1
ATOM 724 N N . LEU A 1 86 ? -2.645 -23.797 -7.555 1 98.19 86 LEU A N 1
ATOM 725 C CA . LEU A 1 86 ? -2.045 -23.078 -6.43 1 98.19 86 LEU A CA 1
ATOM 726 C C . LEU A 1 86 ? -3.098 -22.297 -5.66 1 98.19 86 LEU A C 1
ATOM 728 O O . LEU A 1 86 ? -3.205 -22.422 -4.438 1 98.19 86 LEU A O 1
ATOM 732 N N . GLN A 1 87 ? -3.854 -21.516 -6.371 1 98.38 87 GLN A N 1
ATOM 733 C CA . GLN A 1 87 ? -4.855 -20.656 -5.746 1 98.38 87 GLN A CA 1
ATOM 734 C C . GLN A 1 87 ? -5.922 -21.484 -5.039 1 98.38 87 GLN A C 1
ATOM 736 O O . GLN A 1 87 ? -6.328 -21.156 -3.922 1 98.38 87 GLN A O 1
ATOM 741 N N . ASN A 1 88 ? -6.363 -22.578 -5.723 1 98.5 88 ASN A N 1
ATOM 742 C CA . ASN A 1 88 ? -7.375 -23.438 -5.121 1 98.5 88 ASN A CA 1
ATOM 743 C C . ASN A 1 88 ? -6.855 -24.109 -3.852 1 98.5 88 ASN A C 1
ATOM 745 O O . ASN A 1 88 ? -7.59 -24.25 -2.871 1 98.5 88 ASN A O 1
ATOM 749 N N . LEU A 1 89 ? -5.633 -24.516 -3.865 1 98.75 89 LEU A N 1
ATOM 750 C CA . LEU A 1 89 ? -5.031 -25.125 -2.688 1 98.75 89 LEU A CA 1
ATOM 751 C C . LEU A 1 89 ? -5.008 -24.156 -1.515 1 98.75 89 LEU A C 1
ATOM 753 O O . LEU A 1 89 ? -5.406 -24.5 -0.402 1 98.75 89 LEU A O 1
ATOM 757 N N . ILE A 1 90 ? -4.539 -22.938 -1.754 1 98.44 90 ILE A N 1
ATOM 758 C CA . ILE A 1 90 ? -4.43 -21.938 -0.699 1 98.44 90 ILE A CA 1
ATOM 759 C C . ILE A 1 90 ? -5.82 -21.594 -0.177 1 98.44 90 ILE A C 1
ATOM 761 O O . ILE A 1 90 ? -6.027 -21.484 1.035 1 98.44 90 ILE A O 1
ATOM 765 N N . LYS A 1 91 ? -6.781 -21.422 -1.072 1 97 91 LYS A N 1
ATOM 766 C CA . LYS A 1 91 ? -8.156 -21.125 -0.688 1 97 91 LYS A CA 1
ATOM 767 C C . LYS A 1 91 ? -8.719 -22.219 0.219 1 97 91 LYS A C 1
ATOM 769 O O . LYS A 1 91 ? -9.492 -21.938 1.137 1 97 91 LYS A O 1
ATOM 774 N N . GLU A 1 92 ? -8.258 -23.453 -0.058 1 96.75 92 GLU A N 1
ATOM 775 C CA . GLU A 1 92 ? -8.75 -24.578 0.712 1 96.75 92 GLU A CA 1
ATOM 776 C C . GLU A 1 92 ? -7.961 -24.766 2.006 1 96.75 92 GLU A C 1
ATOM 778 O O . GLU A 1 92 ? -8.211 -25.688 2.77 1 96.75 92 GLU A O 1
ATOM 783 N N . GLY A 1 93 ? -6.93 -24 2.176 1 97.25 93 GLY A N 1
ATOM 784 C CA . GLY A 1 93 ? -6.246 -23.969 3.459 1 97.25 93 GLY A CA 1
ATOM 785 C C . GLY A 1 93 ? -4.992 -24.812 3.488 1 97.25 93 GLY A C 1
ATOM 786 O O . GLY A 1 93 ? -4.434 -25.062 4.559 1 97.25 93 GLY A O 1
ATOM 787 N N . HIS A 1 94 ? -4.551 -25.281 2.334 1 98.19 94 HIS A N 1
ATOM 788 C CA . HIS A 1 94 ? -3.35 -26.109 2.301 1 98.19 94 HIS A CA 1
ATOM 789 C C . HIS A 1 94 ? -2.096 -25.266 2.477 1 98.19 94 HIS A C 1
ATOM 791 O O . HIS A 1 94 ? -2.002 -24.156 1.931 1 98.19 94 HIS A O 1
ATOM 797 N N . GLU A 1 95 ? -1.137 -25.797 3.236 1 98 95 GLU A N 1
ATOM 798 C CA . GLU A 1 95 ? 0.15 -25.125 3.416 1 98 95 GLU A CA 1
ATOM 799 C C . GLU A 1 95 ? 1.259 -25.859 2.66 1 98 95 GLU A C 1
ATOM 801 O O . GLU A 1 95 ? 2.367 -25.328 2.521 1 98 95 GLU A O 1
ATOM 806 N N . GLN A 1 96 ? 0.952 -27.016 2.215 1 98.56 96 GLN A N 1
ATOM 807 C CA . GLN A 1 96 ? 1.871 -27.844 1.448 1 98.56 96 GLN A CA 1
ATOM 808 C C . GLN A 1 96 ? 1.117 -28.719 0.451 1 98.56 96 GLN A C 1
ATOM 810 O O . GLN A 1 96 ? -0.09 -28.938 0.588 1 98.56 96 GLN A O 1
ATOM 815 N N . THR A 1 97 ? 1.828 -29.203 -0.53 1 98.81 97 THR A N 1
ATOM 816 C CA . THR A 1 97 ? 1.28 -30.125 -1.53 1 98.81 97 THR A CA 1
ATOM 817 C C . THR A 1 97 ? 2.393 -30.922 -2.189 1 98.81 97 THR A C 1
ATOM 819 O O . THR A 1 97 ? 3.498 -31.031 -1.654 1 98.81 97 THR A O 1
ATOM 822 N N . GLN A 1 98 ? 2.061 -31.656 -3.207 1 98.81 98 GLN A N 1
ATOM 823 C CA . GLN A 1 98 ? 3.01 -32.344 -4.086 1 98.81 98 GLN A CA 1
ATOM 824 C C . GLN A 1 98 ? 2.988 -31.734 -5.488 1 98.81 98 GLN A C 1
ATOM 826 O O . GLN A 1 98 ? 1.985 -31.156 -5.906 1 98.81 98 GLN A O 1
ATOM 831 N N . ILE A 1 99 ? 4.113 -31.797 -6.113 1 98.88 99 ILE A N 1
ATOM 832 C CA . ILE A 1 99 ? 4.121 -31.672 -7.566 1 98.88 99 ILE A CA 1
ATOM 833 C C . ILE A 1 99 ? 4.086 -33.062 -8.203 1 98.88 99 ILE A C 1
ATOM 835 O O . ILE A 1 99 ? 4.883 -33.938 -7.848 1 98.88 99 ILE A O 1
ATOM 839 N N . SER A 1 100 ? 3.17 -33.312 -9.07 1 98.88 100 SER A N 1
ATOM 840 C CA . SER A 1 100 ? 3.049 -34.562 -9.789 1 98.88 100 SER A CA 1
ATOM 841 C C . SER A 1 100 ? 3.514 -34.438 -11.234 1 98.88 100 SER A C 1
ATOM 843 O O . SER A 1 100 ? 2.998 -33.594 -11.984 1 98.88 100 SER A O 1
ATOM 845 N N . ALA A 1 101 ? 4.5 -35.188 -11.617 1 98.88 101 ALA A N 1
ATOM 846 C CA . ALA A 1 101 ? 4.879 -35.281 -13.023 1 98.88 101 ALA A CA 1
ATOM 847 C C . ALA A 1 101 ? 4.055 -36.344 -13.742 1 98.88 101 ALA A C 1
ATOM 849 O O . ALA A 1 101 ? 4.148 -37.531 -13.414 1 98.88 101 ALA A O 1
ATOM 850 N N . ILE A 1 102 ? 3.287 -35.938 -14.734 1 98.81 102 ILE A N 1
ATOM 851 C CA . ILE A 1 102 ? 2.355 -36.906 -15.305 1 98.81 102 ILE A CA 1
ATOM 852 C C . ILE A 1 102 ? 2.451 -36.875 -16.828 1 98.81 102 ILE A C 1
ATOM 854 O O . ILE A 1 102 ? 2.785 -35.844 -17.422 1 98.81 102 ILE A O 1
ATOM 858 N N . GLN A 1 103 ? 2.105 -37.938 -17.422 1 98.06 103 GLN A N 1
ATOM 859 C CA . GLN A 1 103 ? 1.929 -38 -18.875 1 98.06 103 GLN A CA 1
ATOM 860 C C . GLN A 1 103 ? 0.671 -37.25 -19.297 1 98.06 103 GLN A C 1
ATOM 862 O O . GLN A 1 103 ? -0.372 -37.375 -18.656 1 98.06 103 GLN A O 1
ATOM 867 N N . VAL A 1 104 ? 0.876 -36.469 -20.359 1 97.81 104 VAL A N 1
ATOM 868 C CA . VAL A 1 104 ? -0.306 -35.781 -20.906 1 97.81 104 VAL A CA 1
ATOM 869 C C . VAL A 1 104 ? -1.182 -36.812 -21.641 1 97.81 104 VAL A C 1
ATOM 871 O O . VAL A 1 104 ? -0.677 -37.625 -22.406 1 97.81 104 VAL A O 1
ATOM 874 N N . GLU A 1 105 ? -2.414 -36.781 -21.344 1 95.88 105 GLU A N 1
ATOM 875 C CA . GLU A 1 105 ? -3.404 -37.594 -22.031 1 95.88 105 GLU A CA 1
ATOM 876 C C . GLU A 1 105 ? -4.695 -36.844 -22.281 1 95.88 105 GLU A C 1
ATOM 878 O O . GLU A 1 105 ? -4.738 -35.625 -22.109 1 95.88 105 GLU A O 1
ATOM 883 N N . LYS A 1 106 ? -5.652 -37.531 -22.719 1 94.12 106 LYS A N 1
ATOM 884 C CA . LYS A 1 106 ? -6.879 -36.875 -23.188 1 94.12 106 LYS A CA 1
ATOM 885 C C . LYS A 1 106 ? -7.613 -36.188 -22.047 1 94.12 106 LYS A C 1
ATOM 887 O O . LYS A 1 106 ? -8.016 -35.031 -22.172 1 94.12 106 LYS A O 1
ATOM 892 N N . ASP A 1 107 ? -7.742 -36.938 -20.922 1 93.69 107 ASP A N 1
ATOM 893 C CA . ASP A 1 107 ? -8.422 -36.375 -19.766 1 93.69 107 ASP A CA 1
ATOM 894 C C . ASP A 1 107 ? -7.492 -35.438 -19 1 93.69 107 ASP A C 1
ATOM 896 O O . ASP A 1 107 ? -6.32 -35.75 -18.781 1 93.69 107 ASP A O 1
ATOM 900 N N . LEU A 1 108 ? -8.016 -34.375 -18.641 1 94.06 108 LEU A N 1
ATOM 901 C CA . LEU A 1 108 ? -7.238 -33.312 -18.016 1 94.06 108 LEU A CA 1
ATOM 902 C C . LEU A 1 108 ? -6.555 -33.781 -16.75 1 94.06 108 LEU A C 1
ATOM 904 O O . LEU A 1 108 ? -7.227 -34.219 -15.812 1 94.06 108 LEU A O 1
ATOM 908 N N . ASP A 1 109 ? -5.262 -33.719 -16.703 1 97.06 109 ASP A N 1
ATOM 909 C CA . ASP A 1 109 ? -4.391 -34.031 -15.562 1 97.06 109 ASP A CA 1
ATOM 910 C C . ASP A 1 109 ? -4.656 -35.438 -15.023 1 97.06 109 ASP A C 1
ATOM 912 O O . ASP A 1 109 ? -4.59 -35.656 -13.812 1 97.06 109 ASP A O 1
ATOM 916 N N . ALA A 1 110 ? -4.945 -36.375 -15.938 1 97.5 110 ALA A N 1
ATOM 917 C CA . ALA A 1 110 ? -5.363 -37.719 -15.516 1 97.5 110 ALA A CA 1
ATOM 918 C C . ALA A 1 110 ? -4.316 -38.781 -15.891 1 97.5 110 ALA A C 1
ATOM 920 O O . ALA A 1 110 ? -4.5 -39.969 -15.633 1 97.5 110 ALA A O 1
ATOM 921 N N . GLY A 1 111 ? -3.301 -38.344 -16.5 1 98.12 111 GLY A N 1
ATOM 922 C CA . GLY A 1 111 ? -2.318 -39.281 -17.016 1 98.12 111 GLY A CA 1
ATOM 923 C C . GLY A 1 111 ? -1.535 -40 -15.922 1 98.12 111 GLY A C 1
ATOM 924 O O . GLY A 1 111 ? -1.66 -39.656 -14.742 1 98.12 111 GLY A O 1
ATOM 925 N N . ASP A 1 112 ? -0.761 -41 -16.359 1 98.56 112 ASP A N 1
ATOM 926 C CA . ASP A 1 112 ? 0.056 -41.781 -15.438 1 98.56 112 ASP A CA 1
ATOM 927 C C . ASP A 1 112 ? 1.148 -40.938 -14.797 1 98.56 112 ASP A C 1
ATOM 929 O O . ASP A 1 112 ? 1.659 -40 -15.422 1 98.56 112 ASP A O 1
ATOM 933 N N . ILE A 1 113 ? 1.548 -41.281 -13.523 1 98.81 113 ILE A N 1
ATOM 934 C CA . ILE A 1 113 ? 2.463 -40.469 -12.727 1 98.81 113 ILE A CA 1
ATOM 935 C C . ILE A 1 113 ? 3.871 -41.031 -12.805 1 98.81 113 ILE A C 1
ATOM 937 O O . ILE A 1 113 ? 4.074 -42.219 -12.523 1 98.81 113 ILE A O 1
ATOM 941 N N . TYR A 1 114 ? 4.812 -40.188 -13.195 1 98.69 114 TYR A N 1
ATOM 942 C CA . TYR A 1 114 ? 6.215 -40.594 -13.164 1 98.69 114 TYR A CA 1
ATOM 943 C C . TYR A 1 114 ? 6.762 -40.562 -11.742 1 98.69 114 TYR A C 1
ATOM 945 O O . TYR A 1 114 ? 7.395 -41.531 -11.289 1 98.69 114 TYR A O 1
ATOM 953 N N . LEU A 1 115 ? 6.578 -39.406 -11.062 1 98.19 115 LEU A N 1
ATOM 954 C CA . LEU A 1 115 ? 7 -39.219 -9.68 1 98.19 115 LEU A CA 1
ATOM 955 C C . LEU A 1 115 ? 6.332 -38 -9.07 1 98.19 115 LEU A C 1
ATOM 957 O O . LEU A 1 115 ? 5.719 -37.188 -9.789 1 98.19 115 LEU A O 1
ATOM 961 N N . LYS A 1 116 ? 6.387 -37.938 -7.727 1 98.75 116 LYS A N 1
ATOM 962 C CA . LYS A 1 116 ? 5.895 -36.781 -6.953 1 98.75 116 LYS A CA 1
ATOM 963 C C . LYS A 1 116 ? 6.973 -36.25 -6.012 1 98.75 116 LYS A C 1
ATOM 965 O O . LYS A 1 116 ? 7.82 -37.031 -5.539 1 98.75 116 LYS A O 1
ATOM 970 N N . ARG A 1 117 ? 6.945 -34.969 -5.82 1 98.81 117 ARG A N 1
ATOM 971 C CA . ARG A 1 117 ? 7.828 -34.312 -4.852 1 98.81 117 ARG A CA 1
ATOM 972 C C . ARG A 1 117 ? 7.074 -33.281 -4.047 1 98.81 117 ARG A C 1
ATOM 974 O O . ARG A 1 117 ? 6.16 -32.625 -4.562 1 98.81 117 ARG A O 1
ATOM 981 N N . PRO A 1 118 ? 7.504 -33.062 -2.789 1 98.81 118 PRO A N 1
ATOM 982 C CA . PRO A 1 118 ? 6.801 -32.094 -1.941 1 98.81 118 PRO A CA 1
ATOM 983 C C . PRO A 1 118 ? 7.043 -30.641 -2.371 1 98.81 118 PRO A C 1
ATOM 985 O O . PRO A 1 118 ? 8.102 -30.328 -2.922 1 98.81 118 PRO A O 1
ATOM 988 N N . LEU A 1 119 ? 6.055 -29.766 -2.109 1 98.81 119 LEU A N 1
ATOM 989 C CA . LEU A 1 119 ? 6.133 -28.328 -2.379 1 98.81 119 LEU A CA 1
ATOM 990 C C . LEU A 1 119 ? 5.469 -27.531 -1.266 1 98.81 119 LEU A C 1
ATOM 992 O O . LEU A 1 119 ? 4.301 -27.766 -0.94 1 98.81 119 LEU A O 1
ATOM 996 N N . SER A 1 120 ? 6.227 -26.625 -0.67 1 98.75 120 SER A N 1
ATOM 997 C CA . SER A 1 120 ? 5.66 -25.703 0.306 1 98.75 120 SER A CA 1
ATOM 998 C C . SER A 1 120 ? 4.855 -24.594 -0.378 1 98.75 120 SER A C 1
ATOM 1000 O O . SER A 1 120 ? 5.273 -24.062 -1.407 1 98.75 120 SER A O 1
ATOM 1002 N N . LEU A 1 121 ? 3.697 -24.25 0.239 1 98.75 121 LEU A N 1
ATOM 1003 C CA . LEU A 1 121 ? 2.844 -23.219 -0.322 1 98.75 121 LEU A CA 1
ATOM 1004 C C . LEU A 1 121 ? 2.971 -21.922 0.476 1 98.75 121 LEU A C 1
ATOM 1006 O O . LEU A 1 121 ? 2.133 -21.016 0.352 1 98.75 121 LEU A O 1
ATOM 1010 N N . LEU A 1 122 ? 4.004 -21.828 1.273 1 97.81 122 LEU A N 1
ATOM 1011 C CA . LEU A 1 122 ? 4.238 -20.609 2.045 1 97.81 122 LEU A CA 1
ATOM 1012 C C . LEU A 1 122 ? 4.824 -19.516 1.165 1 97.81 122 LEU A C 1
ATOM 1014 O O . LEU A 1 122 ? 5.598 -19.797 0.247 1 97.81 122 LEU A O 1
ATOM 1018 N N . GLY A 1 123 ? 4.445 -18.234 1.476 1 97.88 123 GLY A N 1
ATOM 1019 C CA . GLY A 1 123 ? 4.938 -17.094 0.714 1 97.88 123 GLY A CA 1
ATOM 1020 C C . GLY A 1 123 ? 3.982 -16.656 -0.374 1 97.88 123 GLY A C 1
ATOM 1021 O O . GLY A 1 123 ? 2.836 -17.109 -0.426 1 97.88 123 GLY A O 1
ATOM 1022 N N . THR A 1 124 ? 4.406 -15.719 -1.245 1 98.5 124 THR A N 1
ATOM 1023 C CA . THR A 1 124 ? 3.609 -15.211 -2.354 1 98.5 124 THR A CA 1
ATOM 1024 C C . THR A 1 124 ? 3.549 -16.219 -3.492 1 98.5 124 THR A C 1
ATOM 1026 O O . THR A 1 124 ? 4.367 -17.141 -3.555 1 98.5 124 THR A O 1
ATOM 1029 N N . ALA A 1 125 ? 2.562 -16.047 -4.336 1 98.62 125 ALA A N 1
ATOM 1030 C CA . ALA A 1 125 ? 2.475 -16.891 -5.523 1 98.62 125 ALA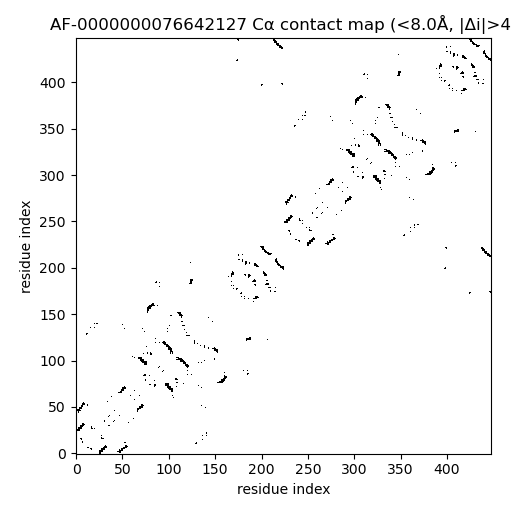 A CA 1
ATOM 1031 C C . ALA A 1 125 ? 3.807 -16.938 -6.266 1 98.62 125 ALA A C 1
ATOM 1033 O O . ALA A 1 125 ? 4.277 -18.016 -6.648 1 98.62 125 ALA A O 1
ATOM 1034 N N . GLU A 1 126 ? 4.441 -15.789 -6.445 1 98.5 126 GLU A N 1
ATOM 1035 C CA . GLU A 1 126 ? 5.711 -15.711 -7.168 1 98.5 126 GLU A CA 1
ATOM 1036 C C . GLU A 1 126 ? 6.785 -16.562 -6.48 1 98.5 126 GLU A C 1
ATOM 1038 O O . GLU A 1 126 ? 7.496 -17.312 -7.137 1 98.5 126 GLU A O 1
ATOM 1043 N N . GLU A 1 127 ? 6.863 -16.406 -5.203 1 98.44 127 GLU A N 1
ATOM 1044 C CA . GLU A 1 127 ? 7.836 -17.172 -4.43 1 98.44 127 GLU A CA 1
ATOM 1045 C C . GLU A 1 127 ? 7.578 -18.672 -4.539 1 98.44 127 GLU A C 1
ATOM 1047 O O . GLU A 1 127 ? 8.516 -19.453 -4.617 1 98.44 127 GLU A O 1
ATOM 1052 N N . ILE A 1 128 ? 6.363 -19.062 -4.539 1 98.75 128 ILE A N 1
ATOM 1053 C CA . ILE A 1 128 ? 5.992 -20.469 -4.637 1 98.75 128 ILE A CA 1
ATOM 1054 C C . ILE A 1 128 ? 6.348 -21 -6.023 1 98.75 128 ILE A C 1
ATOM 1056 O O . ILE A 1 128 ? 6.871 -22.109 -6.156 1 98.75 128 ILE A O 1
ATOM 1060 N N . PHE A 1 129 ? 6.121 -20.203 -7.094 1 98.5 129 PHE A N 1
ATOM 1061 C CA . PHE A 1 129 ? 6.469 -20.609 -8.445 1 98.5 129 PHE A CA 1
ATOM 1062 C C . PHE A 1 129 ? 7.977 -20.781 -8.594 1 98.5 129 PHE A C 1
ATOM 1064 O O . PHE A 1 129 ? 8.445 -21.719 -9.227 1 98.5 129 PHE A O 1
ATOM 1071 N N . ILE A 1 130 ? 8.703 -19.875 -8.023 1 98.5 130 ILE A N 1
ATOM 1072 C CA . ILE A 1 130 ? 10.164 -19.953 -8.062 1 98.5 130 ILE A CA 1
ATOM 1073 C C . ILE A 1 130 ? 10.625 -21.219 -7.352 1 98.5 130 ILE A C 1
ATOM 1075 O O . ILE A 1 130 ? 11.492 -21.938 -7.852 1 98.5 130 ILE A O 1
ATOM 1079 N N . ARG A 1 131 ? 10.016 -21.484 -6.191 1 98.56 131 ARG A N 1
ATOM 1080 C CA . ARG A 1 131 ? 10.305 -22.719 -5.461 1 98.56 131 ARG A CA 1
ATOM 1081 C C . ARG A 1 131 ? 9.945 -23.953 -6.289 1 98.56 131 ARG A C 1
ATOM 1083 O O . ARG A 1 131 ? 10.703 -24.922 -6.34 1 98.56 131 ARG A O 1
ATOM 1090 N N . ALA A 1 132 ? 8.828 -23.938 -6.945 1 98.69 132 ALA A N 1
ATOM 1091 C CA . ALA A 1 132 ? 8.367 -25.047 -7.789 1 98.69 132 ALA A CA 1
ATOM 1092 C C . ALA A 1 132 ? 9.344 -25.312 -8.93 1 98.69 132 ALA A C 1
ATOM 1094 O O . ALA A 1 132 ? 9.602 -26.453 -9.297 1 98.69 132 ALA A O 1
ATOM 1095 N N . ASP A 1 133 ? 9.836 -24.234 -9.5 1 98.62 133 ASP A N 1
ATOM 1096 C CA . ASP A 1 133 ? 10.805 -24.344 -10.586 1 98.62 133 ASP A CA 1
ATOM 1097 C C . ASP A 1 133 ? 12.008 -25.188 -10.18 1 98.62 133 ASP A C 1
ATOM 1099 O O . ASP A 1 133 ? 12.461 -26.031 -10.945 1 98.62 133 ASP A O 1
ATOM 1103 N N . LYS A 1 134 ? 12.477 -25.031 -8.977 1 98.44 134 LYS A N 1
ATOM 1104 C CA . LYS A 1 134 ? 13.625 -25.781 -8.477 1 98.44 134 LYS A CA 1
ATOM 1105 C C . LYS A 1 134 ? 13.273 -27.25 -8.258 1 98.44 134 LYS A C 1
ATOM 1107 O O . LYS A 1 134 ? 14.055 -28.141 -8.602 1 98.44 134 LYS A O 1
ATOM 1112 N N . VAL A 1 135 ? 12.125 -27.469 -7.723 1 98.75 135 VAL A N 1
ATOM 1113 C CA . VAL A 1 135 ? 11.664 -28.828 -7.488 1 98.75 135 VAL A CA 1
ATOM 1114 C C . VAL A 1 135 ? 11.5 -29.562 -8.82 1 98.75 135 VAL A C 1
ATOM 1116 O O . VAL A 1 135 ? 11.93 -30.703 -8.969 1 98.75 135 VAL A O 1
ATOM 1119 N N . ILE A 1 136 ? 10.922 -28.875 -9.789 1 98.81 136 ILE A N 1
ATOM 1120 C CA . ILE A 1 136 ? 10.664 -29.438 -11.109 1 98.81 136 ILE A CA 1
ATOM 1121 C C . ILE A 1 136 ? 11.984 -29.781 -11.797 1 98.81 136 ILE A C 1
ATOM 1123 O O . ILE A 1 136 ? 12.109 -30.812 -12.453 1 98.81 136 ILE A O 1
ATOM 1127 N N . GLU A 1 137 ? 12.93 -28.891 -11.641 1 98.69 137 GLU A N 1
ATOM 1128 C CA . GLU A 1 137 ? 14.25 -29.172 -12.195 1 98.69 137 GLU A CA 1
ATOM 1129 C C . GLU A 1 137 ? 14.797 -30.5 -11.688 1 98.69 137 GLU A C 1
ATOM 1131 O O . GLU A 1 137 ? 15.258 -31.328 -12.477 1 98.69 137 GLU A O 1
ATOM 1136 N N . GLU A 1 138 ? 14.68 -30.703 -10.414 1 98.75 138 GLU A N 1
ATOM 1137 C CA . GLU A 1 138 ? 15.148 -31.953 -9.82 1 98.75 138 GLU A CA 1
ATOM 1138 C C . GLU A 1 138 ? 14.344 -33.156 -10.336 1 98.75 138 GLU A C 1
ATOM 1140 O O . GLU A 1 138 ? 14.898 -34.219 -10.578 1 98.75 138 GLU A O 1
ATOM 1145 N N . MET A 1 139 ? 13.102 -32.969 -10.461 1 98.88 139 MET A N 1
ATOM 1146 C CA . MET A 1 139 ? 12.227 -34.031 -10.953 1 98.88 139 MET A CA 1
ATOM 1147 C C . MET A 1 139 ? 12.609 -34.406 -12.375 1 98.88 139 MET A C 1
ATOM 1149 O O . MET A 1 139 ? 12.633 -35.594 -12.703 1 98.88 139 MET A O 1
ATOM 1153 N N . ILE A 1 140 ? 12.875 -33.406 -13.18 1 98.69 140 ILE A N 1
ATOM 1154 C CA . ILE A 1 140 ? 13.234 -33.656 -14.57 1 98.69 140 ILE A CA 1
ATOM 1155 C C . ILE A 1 140 ? 14.531 -34.469 -14.625 1 98.69 140 ILE A C 1
ATOM 1157 O O . ILE A 1 140 ? 14.625 -35.469 -15.367 1 98.69 140 ILE A O 1
ATOM 1161 N N . VAL A 1 141 ? 15.5 -34.125 -13.836 1 98.56 141 VAL A N 1
ATOM 1162 C CA . VAL A 1 141 ? 16.766 -34.844 -13.781 1 98.56 141 VAL A CA 1
ATOM 1163 C C . VAL A 1 141 ? 16.5 -36.312 -13.391 1 98.56 141 VAL A C 1
ATOM 1165 O O . VAL A 1 141 ? 17.016 -37.219 -14.031 1 98.56 141 VAL A O 1
ATOM 1168 N N . ASN A 1 142 ? 15.719 -36.469 -12.406 1 98.44 142 ASN A N 1
ATOM 1169 C CA . ASN A 1 142 ? 15.383 -37.812 -11.945 1 98.44 142 ASN A CA 1
ATOM 1170 C C . ASN A 1 142 ? 14.719 -38.625 -13.047 1 98.44 142 ASN A C 1
ATOM 1172 O O . ASN A 1 142 ? 15.07 -39.812 -13.258 1 98.44 142 ASN A O 1
ATOM 1176 N N . ILE A 1 143 ? 13.773 -38.062 -13.734 1 98.19 143 ILE A N 1
ATOM 1177 C CA . ILE A 1 143 ? 13.016 -38.75 -14.773 1 98.19 143 ILE A CA 1
ATOM 1178 C C . ILE A 1 143 ? 13.961 -39.188 -15.898 1 98.19 143 ILE A C 1
ATOM 1180 O O . ILE A 1 143 ? 13.875 -40.312 -16.391 1 98.19 143 ILE A O 1
ATOM 1184 N N . ILE A 1 144 ? 14.859 -38.281 -16.297 1 97.06 144 ILE A N 1
ATOM 1185 C CA . ILE A 1 144 ? 15.766 -38.562 -17.406 1 97.06 144 ILE A CA 1
ATOM 1186 C C . ILE A 1 144 ? 16.781 -39.625 -17 1 97.06 144 ILE A C 1
ATOM 1188 O O . ILE A 1 144 ? 17.078 -40.562 -17.766 1 97.06 144 ILE A O 1
ATOM 1192 N N . GLU A 1 145 ? 17.25 -39.562 -15.82 1 96.12 145 GLU A N 1
ATOM 1193 C CA . GLU A 1 145 ? 18.297 -40.469 -15.367 1 96.12 145 GLU A CA 1
ATOM 1194 C C . GLU A 1 145 ? 17.734 -41.875 -15.047 1 96.12 145 GLU A C 1
ATOM 1196 O O . GLU A 1 145 ? 18.344 -42.875 -15.352 1 96.12 145 GLU A O 1
ATOM 1201 N N . GLU A 1 146 ? 16.594 -41.875 -14.453 1 96.81 146 GLU A N 1
ATOM 1202 C CA . GLU A 1 146 ? 16.047 -43.156 -13.969 1 96.81 146 GLU A CA 1
ATOM 1203 C C . GLU A 1 146 ? 15.086 -43.75 -14.984 1 96.81 146 GLU A C 1
ATOM 1205 O O . GLU A 1 146 ? 14.789 -44.938 -14.922 1 96.81 146 GLU A O 1
ATOM 1210 N N . ASP A 1 147 ? 14.562 -42.938 -15.844 1 94.06 147 ASP A N 1
ATOM 1211 C CA . ASP A 1 147 ? 13.633 -43.344 -16.875 1 94.06 147 ASP A CA 1
ATOM 1212 C C . ASP A 1 147 ? 12.523 -44.219 -16.297 1 94.06 147 ASP A C 1
ATOM 1214 O O . ASP A 1 147 ? 12.289 -45.344 -16.781 1 94.06 147 ASP A O 1
ATOM 1218 N N . PRO A 1 148 ? 11.867 -43.75 -15.281 1 96.75 148 PRO A N 1
ATOM 1219 C CA . PRO A 1 148 ? 10.836 -44.531 -14.609 1 96.75 148 PRO A CA 1
ATOM 1220 C C . PRO A 1 148 ? 9.625 -44.812 -15.5 1 96.75 148 PRO A C 1
ATOM 1222 O O . PRO A 1 148 ? 9.32 -44 -16.391 1 96.75 148 PRO A O 1
ATOM 1225 N N . GLU A 1 149 ? 8.914 -45.938 -15.266 1 96.88 149 GLU A N 1
ATOM 1226 C CA . GLU A 1 149 ? 7.625 -46.188 -15.891 1 96.88 149 GLU A CA 1
ATOM 1227 C C . GLU A 1 149 ? 6.492 -45.5 -15.141 1 96.88 149 GLU A C 1
ATOM 1229 O O . GLU A 1 149 ? 6.32 -45.719 -13.938 1 96.88 149 GLU A O 1
ATOM 1234 N N . PRO A 1 150 ? 5.812 -44.688 -15.867 1 98.06 150 PRO A N 1
ATOM 1235 C CA . PRO A 1 150 ? 4.707 -44.031 -15.164 1 98.06 150 PRO A CA 1
ATOM 1236 C C . PRO A 1 150 ? 3.621 -45 -14.727 1 98.06 150 PRO A C 1
ATOM 1238 O O . PRO A 1 150 ? 3.422 -46.031 -15.367 1 98.06 150 PRO A O 1
ATOM 1241 N N . LYS A 1 151 ? 2.947 -44.656 -13.664 1 98.38 151 LYS A N 1
ATOM 1242 C CA . LYS A 1 151 ? 1.91 -45.531 -13.086 1 98.38 151 LYS A CA 1
ATOM 1243 C C . LYS A 1 151 ? 0.577 -44.781 -13 1 98.38 151 LYS A C 1
ATOM 1245 O O . LYS A 1 151 ? 0.545 -43.562 -12.859 1 98.38 151 LYS A O 1
ATOM 1250 N N . ARG A 1 152 ? -0.451 -45.531 -12.961 1 98.25 152 ARG A N 1
ATOM 1251 C CA . ARG A 1 152 ? -1.797 -44.969 -12.906 1 98.25 152 ARG A CA 1
ATOM 1252 C C . ARG A 1 152 ? -2.02 -44.219 -11.594 1 98.25 152 ARG A C 1
ATOM 1254 O O . ARG A 1 152 ? -1.576 -44.656 -10.531 1 98.25 152 ARG A O 1
ATOM 1261 N N . GLN A 1 153 ? -2.707 -43.125 -11.75 1 98 153 GLN A N 1
ATOM 1262 C CA . GLN A 1 153 ? -3.086 -42.375 -10.547 1 98 153 GLN A CA 1
ATOM 1263 C C . GLN A 1 153 ? -3.926 -43.25 -9.609 1 98 153 GLN A C 1
ATOM 1265 O O . GLN A 1 153 ? -4.777 -44.031 -10.062 1 98 153 GLN A O 1
ATOM 1270 N N . GLN A 1 154 ? -3.637 -43.125 -8.367 1 97.62 154 GLN A N 1
ATOM 1271 C CA . GLN A 1 154 ? -4.414 -43.844 -7.355 1 97.62 154 GLN A CA 1
ATOM 1272 C C . GLN A 1 154 ? -5 -42.875 -6.332 1 97.62 154 GLN A C 1
ATOM 1274 O O . GLN A 1 154 ? -4.332 -41.938 -5.906 1 97.62 154 GLN A O 1
ATOM 1279 N N . GLY A 1 155 ? -6.285 -43.125 -5.961 1 97.06 155 GLY A N 1
ATOM 1280 C CA . GLY A 1 155 ? -6.914 -42.281 -4.953 1 97.06 155 GLY A CA 1
ATOM 1281 C C . GLY A 1 155 ? -8.172 -41.594 -5.449 1 97.06 155 GLY A C 1
ATOM 1282 O O . GLY A 1 155 ? -8.68 -41.906 -6.527 1 97.06 155 GLY A O 1
ATOM 1283 N N . GLN A 1 156 ? -8.727 -40.656 -4.676 1 97.38 156 GLN A N 1
ATOM 1284 C CA . GLN A 1 156 ? -9.953 -39.969 -4.996 1 97.38 156 GLN A CA 1
ATOM 1285 C C . GLN A 1 156 ? -9.68 -38.781 -5.914 1 97.38 156 GLN A C 1
ATOM 1287 O O . GLN A 1 156 ? -8.797 -37.969 -5.637 1 97.38 156 GLN A O 1
ATOM 1292 N N . VAL A 1 157 ? -10.438 -38.688 -6.984 1 97.94 157 VAL A N 1
ATOM 1293 C CA . VAL A 1 157 ? -10.305 -37.594 -7.93 1 97.94 157 VAL A CA 1
ATOM 1294 C C . VAL A 1 157 ? -11.047 -36.375 -7.398 1 97.94 157 VAL A C 1
ATOM 1296 O O . VAL A 1 157 ? -12.234 -36.469 -7.059 1 97.94 157 VAL A O 1
ATOM 1299 N N . VAL A 1 158 ? -10.422 -35.344 -7.18 1 98 158 VAL A N 1
ATOM 1300 C CA . VAL A 1 158 ? -11 -34.031 -6.891 1 98 158 VAL A CA 1
ATOM 1301 C C . VAL A 1 158 ? -10.602 -33.031 -7.98 1 98 158 VAL A C 1
ATOM 1303 O O . VAL A 1 158 ? -9.43 -32.938 -8.336 1 98 158 VAL A O 1
ATOM 1306 N N . THR A 1 159 ? -11.531 -32.312 -8.492 1 98.06 159 THR A N 1
ATOM 1307 C CA . THR A 1 159 ? -11.25 -31.422 -9.594 1 98.06 159 THR A CA 1
ATOM 1308 C C . THR A 1 159 ? -11.328 -29.969 -9.141 1 98.06 159 THR A C 1
ATOM 1310 O O . THR A 1 159 ? -12.219 -29.594 -8.375 1 98.06 159 THR A O 1
ATOM 1313 N N . PHE A 1 160 ? -10.398 -29.203 -9.516 1 97.44 160 PHE A N 1
ATOM 1314 C CA . PHE A 1 160 ? -10.359 -27.766 -9.266 1 97.44 160 PHE A CA 1
ATOM 1315 C C . PHE A 1 160 ? -10.852 -27 -10.484 1 97.44 160 PHE A C 1
ATOM 1317 O O . PHE A 1 160 ? -10.531 -27.344 -11.617 1 97.44 160 PHE A O 1
ATOM 1324 N N . SER A 1 161 ? -11.609 -25.984 -10.258 1 96 161 SER A N 1
ATOM 1325 C CA . SER A 1 161 ? -12.055 -25.109 -11.336 1 96 161 SER A CA 1
ATOM 1326 C C . SER A 1 161 ? -11.031 -24.016 -11.625 1 96 161 SER A C 1
ATOM 1328 O O . SER A 1 161 ? -10.43 -23.453 -10.703 1 96 161 SER A O 1
ATOM 1330 N N . ARG A 1 162 ? -10.867 -23.688 -12.875 1 96.06 162 ARG A N 1
ATOM 1331 C CA . ARG A 1 162 ? -9.977 -22.609 -13.289 1 96.06 162 ARG A CA 1
ATOM 1332 C C . ARG A 1 162 ? -10.523 -21.25 -12.875 1 96.06 162 ARG A C 1
ATOM 1334 O O . ARG A 1 162 ? -11.695 -20.953 -13.109 1 96.06 162 ARG A O 1
ATOM 1341 N N . ARG A 1 163 ? -9.695 -20.516 -12.32 1 96 163 ARG A N 1
ATOM 1342 C CA . ARG A 1 163 ? -10.094 -19.172 -11.891 1 96 163 ARG A CA 1
ATOM 1343 C C . ARG A 1 163 ? -10.148 -18.219 -13.07 1 96 163 ARG A C 1
ATOM 1345 O O . ARG A 1 163 ? -9.453 -18.406 -14.07 1 96 163 ARG A O 1
ATOM 1352 N N . LYS A 1 164 ? -10.992 -17.188 -12.891 1 97.06 164 LYS A N 1
ATOM 1353 C CA . LYS A 1 164 ? -11.094 -16.078 -13.82 1 97.06 164 LYS A CA 1
ATOM 1354 C C . LYS A 1 164 ? -10.578 -14.781 -13.195 1 97.06 164 LYS A C 1
ATOM 1356 O O . LYS A 1 164 ? -10.539 -14.656 -11.969 1 97.06 164 LYS A O 1
ATOM 1361 N N . PRO A 1 165 ? -10.133 -13.875 -14.07 1 97 165 PRO A N 1
ATOM 1362 C CA . PRO A 1 165 ? -9.609 -12.617 -13.539 1 97 165 PRO A CA 1
ATOM 1363 C C . PRO A 1 165 ? -10.562 -11.945 -12.547 1 97 165 PRO A C 1
ATOM 1365 O O . PRO A 1 165 ? -10.117 -11.367 -11.555 1 97 165 PRO A O 1
ATOM 1368 N N . GLU A 1 166 ? -11.859 -12.062 -12.734 1 97.44 166 GLU A N 1
ATOM 1369 C CA . GLU A 1 166 ? -12.867 -11.43 -11.883 1 97.44 166 GLU A CA 1
ATOM 1370 C C . GLU A 1 166 ? -12.859 -12.039 -10.484 1 97.44 166 GLU A C 1
ATOM 1372 O O . GLU A 1 166 ? -13.289 -11.391 -9.523 1 97.44 166 GLU A O 1
ATOM 1377 N N . ASP A 1 167 ? -12.32 -13.234 -10.383 1 97.75 167 ASP A N 1
ATOM 1378 C CA . ASP A 1 167 ? -12.297 -13.922 -9.094 1 97.75 167 ASP A CA 1
ATOM 1379 C C . ASP A 1 167 ? -11.273 -13.289 -8.156 1 97.75 167 ASP A C 1
ATOM 1381 O O . ASP A 1 167 ? -11.242 -13.602 -6.961 1 97.75 167 ASP A O 1
ATOM 1385 N N . SER A 1 168 ? -10.445 -12.359 -8.703 1 98.5 168 SER A N 1
ATOM 1386 C CA . SER A 1 168 ? -9.43 -11.695 -7.887 1 98.5 168 SER A CA 1
ATOM 1387 C C . SER A 1 168 ? -10.047 -10.609 -7.02 1 98.5 168 SER A C 1
ATOM 1389 O O . SER A 1 168 ? -9.391 -10.078 -6.121 1 98.5 168 SER A O 1
ATOM 1391 N N . ARG A 1 169 ? -11.305 -10.305 -7.281 1 98.19 169 ARG A N 1
ATOM 1392 C CA . ARG A 1 169 ? -11.992 -9.289 -6.488 1 98.19 169 ARG A CA 1
ATOM 1393 C C . ARG A 1 169 ? -12.125 -9.734 -5.035 1 98.19 169 ARG A C 1
ATOM 1395 O O . ARG A 1 169 ? -12.5 -10.875 -4.762 1 98.19 169 ARG A O 1
ATOM 1402 N N . ILE A 1 170 ? -11.75 -8.867 -4.145 1 97.44 170 ILE A N 1
ATOM 1403 C CA . ILE A 1 170 ? -11.938 -9.133 -2.721 1 97.44 170 ILE A CA 1
ATOM 1404 C C . ILE A 1 170 ? -13.422 -9.023 -2.363 1 97.44 170 ILE A C 1
ATOM 1406 O O . ILE A 1 170 ? -13.945 -7.918 -2.221 1 97.44 170 ILE A O 1
ATOM 1410 N N . LYS A 1 171 ? -14.055 -10.133 -2.293 1 93.38 171 LYS A N 1
ATOM 1411 C CA . LYS A 1 171 ? -15.484 -10.219 -2.004 1 93.38 171 LYS A CA 1
ATOM 1412 C C . LYS A 1 171 ? -15.781 -11.336 -1.008 1 93.38 171 LYS A C 1
ATOM 1414 O O . LYS A 1 171 ? -15.289 -12.453 -1.162 1 93.38 171 LYS A O 1
ATOM 1419 N N . GLY A 1 172 ? -16.516 -11.016 -0.069 1 93.88 172 GLY A N 1
ATOM 1420 C CA . GLY A 1 172 ? -16.953 -12.031 0.869 1 93.88 172 GLY A CA 1
ATOM 1421 C C . GLY A 1 172 ? -15.891 -12.422 1.876 1 93.88 172 GLY A C 1
ATOM 1422 O O . GLY A 1 172 ? -16.016 -13.445 2.557 1 93.88 172 GLY A O 1
ATOM 1423 N N . ILE A 1 173 ? -14.828 -11.789 1.905 1 95.81 173 ILE A N 1
ATOM 1424 C CA . ILE A 1 173 ? -13.742 -12.055 2.842 1 95.81 173 ILE A CA 1
ATOM 1425 C C . ILE A 1 173 ? -13.945 -11.227 4.109 1 95.81 173 ILE A C 1
ATOM 1427 O O . ILE A 1 173 ? -14.094 -10.008 4.047 1 95.81 173 ILE A O 1
ATOM 1431 N N . THR A 1 174 ? -13.891 -11.875 5.25 1 94.75 174 THR A N 1
ATOM 1432 C CA . THR A 1 174 ? -14.25 -11.156 6.473 1 94.75 174 THR A CA 1
ATOM 1433 C C . THR A 1 174 ? -13.078 -11.156 7.457 1 94.75 174 THR A C 1
ATOM 1435 O O . THR A 1 174 ? -13.078 -10.398 8.43 1 94.75 174 THR A O 1
ATOM 1438 N N . GLY A 1 175 ? -12.078 -12.023 7.273 1 96.69 175 GLY A N 1
ATOM 1439 C CA . GLY A 1 175 ? -10.953 -12.094 8.188 1 96.69 175 GLY A CA 1
ATOM 1440 C C . GLY A 1 175 ? -9.648 -11.641 7.562 1 96.69 175 GLY A C 1
ATOM 1441 O O . GLY A 1 175 ? -9.461 -11.773 6.352 1 96.69 175 GLY A O 1
ATOM 1442 N N . LEU A 1 176 ? -8.719 -11.188 8.398 1 97.94 176 LEU A N 1
ATOM 1443 C CA . LEU A 1 176 ? -7.434 -10.68 7.926 1 97.94 176 LEU A CA 1
ATOM 1444 C C . LEU A 1 176 ? -6.598 -11.805 7.32 1 97.94 176 LEU A C 1
ATOM 1446 O O . LEU A 1 176 ? -5.914 -11.602 6.316 1 97.94 176 LEU A O 1
ATOM 1450 N N . GLU A 1 177 ? -6.652 -12.969 7.949 1 97.5 177 GLU A N 1
ATOM 1451 C CA . GLU A 1 177 ? -5.863 -14.094 7.449 1 97.5 177 GLU A CA 1
ATOM 1452 C C . GLU A 1 177 ? -6.324 -14.516 6.059 1 97.5 177 GLU A C 1
ATOM 1454 O O . GLU A 1 177 ? -5.5 -14.789 5.184 1 97.5 177 GLU A O 1
ATOM 1459 N N . GLU A 1 178 ? -7.602 -14.617 5.926 1 97.75 178 GLU A N 1
ATOM 1460 C CA . GLU A 1 178 ? -8.164 -14.969 4.621 1 97.75 178 GLU A CA 1
ATOM 1461 C C . GLU A 1 178 ? -7.805 -13.914 3.572 1 97.75 178 GLU A C 1
ATOM 1463 O O . GLU A 1 178 ? -7.504 -14.25 2.426 1 97.75 178 GLU A O 1
ATOM 1468 N N . LEU A 1 179 ? -7.887 -12.617 3.996 1 98.5 179 LEU A N 1
ATOM 1469 C CA . LEU A 1 179 ? -7.504 -11.539 3.096 1 98.5 179 LEU A CA 1
ATOM 1470 C C . LEU A 1 179 ? -6.031 -11.648 2.711 1 98.5 179 LEU A C 1
ATOM 1472 O O . LEU A 1 179 ? -5.68 -11.477 1.542 1 98.5 179 LEU A O 1
ATOM 1476 N N . PHE A 1 180 ? -5.207 -11.961 3.689 1 98.69 180 PHE A N 1
ATOM 1477 C CA . PHE A 1 180 ? -3.783 -12.156 3.451 1 98.69 180 PHE A CA 1
ATOM 1478 C C . PHE A 1 180 ? -3.553 -13.242 2.406 1 98.69 180 PHE A C 1
ATOM 1480 O O . PHE A 1 180 ? -2.82 -13.031 1.437 1 98.69 180 PHE A O 1
ATOM 1487 N N . ASP A 1 181 ? -4.203 -14.305 2.564 1 98.62 181 ASP A N 1
ATOM 1488 C CA . ASP A 1 181 ? -4.062 -15.43 1.644 1 98.62 181 ASP A CA 1
ATOM 1489 C C . ASP A 1 181 ? -4.562 -15.062 0.247 1 98.62 181 ASP A C 1
ATOM 1491 O O . ASP A 1 181 ? -3.949 -15.438 -0.755 1 98.62 181 ASP A O 1
ATOM 1495 N N . HIS A 1 182 ? -5.66 -14.344 0.217 1 98.69 182 HIS A N 1
ATOM 1496 C CA . HIS A 1 182 ? -6.23 -13.938 -1.062 1 98.69 182 HIS A CA 1
ATOM 1497 C C . HIS A 1 182 ? -5.266 -13.047 -1.839 1 98.69 182 HIS A C 1
ATOM 1499 O O . HIS A 1 182 ? -5.145 -13.172 -3.061 1 98.69 182 HIS A O 1
ATOM 1505 N N . ILE A 1 183 ? -4.574 -12.195 -1.162 1 98.81 183 ILE A N 1
ATOM 1506 C CA . ILE A 1 183 ? -3.643 -11.281 -1.818 1 98.81 183 ILE A CA 1
ATOM 1507 C C . ILE A 1 183 ? -2.387 -12.039 -2.24 1 98.81 183 ILE A C 1
ATOM 1509 O O . ILE A 1 183 ? -1.981 -11.984 -3.404 1 98.81 183 ILE A O 1
ATOM 1513 N N . ARG A 1 184 ? -1.793 -12.852 -1.347 1 98.69 184 ARG A N 1
ATOM 1514 C CA . ARG A 1 184 ? -0.49 -13.461 -1.602 1 98.69 184 ARG A CA 1
ATOM 1515 C C . ARG A 1 184 ? -0.579 -14.5 -2.711 1 98.69 184 ARG A C 1
ATOM 1517 O O . ARG A 1 184 ? 0.378 -14.695 -3.463 1 98.69 184 ARG A O 1
ATOM 1524 N N . MET A 1 185 ? -1.755 -15.148 -2.807 1 98.62 185 MET A N 1
ATOM 1525 C CA . MET A 1 185 ? -1.87 -16.219 -3.791 1 98.62 185 MET A CA 1
ATOM 1526 C C . MET A 1 185 ? -1.983 -15.656 -5.203 1 98.62 185 MET A C 1
ATOM 1528 O O . MET A 1 185 ? -1.871 -16.391 -6.184 1 98.62 185 MET A O 1
ATOM 1532 N N . LEU A 1 186 ? -2.158 -14.367 -5.316 1 98.75 186 LEU A N 1
ATOM 1533 C CA . LEU A 1 186 ? -2.318 -13.703 -6.609 1 98.75 186 LEU A CA 1
ATOM 1534 C C . LEU A 1 186 ? -1.131 -12.797 -6.902 1 98.75 186 LEU A C 1
ATOM 1536 O O . LEU A 1 186 ? -1.106 -12.109 -7.93 1 98.75 186 LEU A O 1
ATOM 1540 N N . ASP A 1 187 ? -0.196 -12.742 -5.977 1 98.56 187 ASP A N 1
ATOM 1541 C CA . ASP A 1 187 ? 0.934 -11.828 -6.066 1 98.56 187 ASP A CA 1
ATOM 1542 C C . ASP A 1 187 ? 2.082 -12.438 -6.863 1 98.56 187 ASP A C 1
ATOM 1544 O O . ASP A 1 187 ? 3.088 -12.859 -6.293 1 98.56 187 ASP A O 1
ATOM 1548 N N . ALA A 1 188 ? 1.935 -12.477 -8.195 1 97.94 188 ALA A N 1
ATOM 1549 C CA . ALA A 1 188 ? 2.934 -12.953 -9.148 1 97.94 188 ALA A CA 1
ATOM 1550 C C . ALA A 1 188 ? 2.822 -12.211 -10.477 1 97.94 188 ALA A C 1
ATOM 1552 O O . ALA A 1 188 ? 1.744 -11.734 -10.844 1 97.94 188 ALA A O 1
ATOM 1553 N N . GLU A 1 189 ? 3.951 -12.102 -11.141 1 95.94 189 GLU A N 1
ATOM 1554 C CA . GLU A 1 189 ? 3.955 -11.461 -12.453 1 95.94 189 GLU A CA 1
ATOM 1555 C C . GLU A 1 189 ? 2.996 -12.164 -13.414 1 95.94 189 GLU A C 1
ATOM 1557 O O . GLU A 1 189 ? 3.004 -13.391 -13.516 1 95.94 189 GLU A O 1
ATOM 1562 N N . GLY A 1 190 ? 2.168 -11.344 -14.008 1 93.75 190 GLY A N 1
ATOM 1563 C CA . GLY A 1 190 ? 1.268 -11.883 -15.016 1 93.75 190 GLY A CA 1
ATOM 1564 C C . GLY A 1 190 ? -0.057 -12.352 -14.438 1 93.75 190 GLY A C 1
ATOM 1565 O O . GLY A 1 190 ? -0.951 -12.758 -15.188 1 93.75 190 GLY A O 1
ATOM 1566 N N . TYR A 1 191 ? -0.243 -12.328 -13.164 1 96.19 191 TYR A N 1
ATOM 1567 C CA . TYR A 1 191 ? -1.486 -12.75 -12.531 1 96.19 191 TYR A CA 1
ATOM 1568 C C . TYR A 1 191 ? -2.352 -11.547 -12.18 1 96.19 191 TYR A C 1
ATOM 1570 O O . TYR A 1 191 ? -1.834 -10.461 -11.898 1 96.19 191 TYR A O 1
ATOM 1578 N N . PRO A 1 192 ? -3.648 -11.734 -12.266 1 97.5 192 PRO A N 1
ATOM 1579 C CA . PRO A 1 192 ? -4.52 -10.656 -11.789 1 97.5 192 PRO A CA 1
ATOM 1580 C C . PRO A 1 192 ? -4.445 -10.469 -10.281 1 97.5 192 PRO A C 1
ATOM 1582 O O . PRO A 1 192 ? -4.871 -11.344 -9.523 1 97.5 192 PRO A O 1
ATOM 1585 N N . ASN A 1 193 ? -3.967 -9.328 -9.852 1 98.56 193 ASN A N 1
ATOM 1586 C CA . ASN A 1 193 ? -3.828 -9.07 -8.422 1 98.56 193 ASN A CA 1
ATOM 1587 C C . ASN A 1 193 ? -5.188 -8.992 -7.73 1 98.56 193 ASN A C 1
ATOM 1589 O O . ASN A 1 193 ? -6.207 -8.773 -8.383 1 98.56 193 ASN A O 1
ATOM 1593 N N . ALA A 1 194 ? -5.129 -9.281 -6.441 1 98.81 194 ALA A N 1
ATOM 1594 C CA . ALA A 1 194 ? -6.312 -9 -5.633 1 98.81 194 ALA A CA 1
ATOM 1595 C C . ALA A 1 194 ? -6.723 -7.535 -5.75 1 98.81 194 ALA A C 1
ATOM 1597 O O . ALA A 1 194 ? -5.871 -6.641 -5.758 1 98.81 194 ALA A O 1
ATOM 1598 N N . PHE A 1 195 ? -8.055 -7.32 -5.848 1 98.69 195 PHE A N 1
ATOM 1599 C CA . PHE A 1 195 ? -8.438 -5.926 -6.043 1 98.69 195 PHE A CA 1
ATOM 1600 C C . PHE A 1 195 ? -9.781 -5.629 -5.395 1 98.69 195 PHE A C 1
ATOM 1602 O O . PHE A 1 195 ? -10.555 -6.547 -5.109 1 98.69 195 PHE A O 1
ATOM 1609 N N . LEU A 1 196 ? -9.953 -4.391 -5.086 1 97.75 196 LEU A N 1
ATOM 1610 C CA . LEU A 1 196 ? -11.219 -3.779 -4.703 1 97.75 196 LEU A CA 1
ATOM 1611 C C . LEU A 1 196 ? -11.625 -2.703 -5.703 1 97.75 196 LEU A C 1
ATOM 1613 O O . LEU A 1 196 ? -10.773 -2.129 -6.387 1 97.75 196 LEU A O 1
ATOM 1617 N N . GLU A 1 197 ? -12.922 -2.523 -5.793 1 96.19 197 GLU A N 1
ATOM 1618 C CA . GLU A 1 197 ? -13.391 -1.453 -6.668 1 96.19 197 GLU A CA 1
ATOM 1619 C C . GLU A 1 197 ? -14.32 -0.503 -5.922 1 96.19 197 GLU A C 1
ATOM 1621 O O . GLU A 1 197 ? -15.148 -0.94 -5.113 1 96.19 197 GLU A O 1
ATOM 1626 N N . THR A 1 198 ? -14.094 0.78 -6.066 1 94.62 198 THR A N 1
ATOM 1627 C CA . THR A 1 198 ? -15.055 1.812 -5.699 1 94.62 198 THR A CA 1
ATOM 1628 C C . THR A 1 198 ? -15.781 2.338 -6.934 1 94.62 198 THR A C 1
ATOM 1630 O O . THR A 1 198 ? -15.672 1.761 -8.016 1 94.62 198 THR A O 1
ATOM 1633 N N . GLU A 1 199 ? -16.578 3.352 -6.707 1 94.62 199 GLU A N 1
ATOM 1634 C CA . GLU A 1 199 ? -17.281 3.938 -7.848 1 94.62 199 GLU A CA 1
ATOM 1635 C C . GLU A 1 199 ? -16.297 4.5 -8.867 1 94.62 199 GLU A C 1
ATOM 1637 O O . GLU A 1 199 ? -16.5 4.391 -10.078 1 94.62 199 GLU A O 1
ATOM 1642 N N . SER A 1 200 ? -15.141 4.973 -8.367 1 96.56 200 SER A N 1
ATOM 1643 C CA . SER A 1 200 ? -14.273 5.746 -9.25 1 96.56 200 SER A CA 1
ATOM 1644 C C . SER A 1 200 ? -12.922 5.055 -9.445 1 96.56 200 SER A C 1
ATOM 1646 O O . SER A 1 200 ? -12.18 5.387 -10.367 1 96.56 200 SER A O 1
ATOM 1648 N N . PHE A 1 201 ? -12.617 4.07 -8.562 1 97.88 20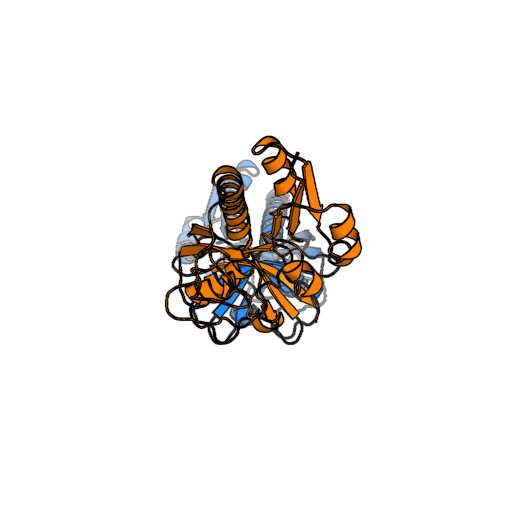1 PHE A N 1
ATOM 1649 C CA . PHE A 1 201 ? -11.242 3.582 -8.578 1 97.88 201 PHE A CA 1
ATOM 1650 C C . PHE A 1 201 ? -11.211 2.061 -8.492 1 97.88 201 PHE A C 1
ATOM 1652 O O . PHE A 1 201 ? -12.125 1.444 -7.941 1 97.88 201 PHE A O 1
ATOM 1659 N N . ARG A 1 202 ? -10.227 1.497 -9.086 1 98.25 202 ARG A N 1
ATOM 1660 C CA . ARG A 1 202 ? -9.812 0.12 -8.836 1 98.25 202 ARG A CA 1
ATOM 1661 C C . ARG A 1 202 ? -8.516 0.075 -8.039 1 98.25 202 ARG A C 1
ATOM 1663 O O . ARG A 1 202 ? -7.531 0.717 -8.406 1 98.25 202 ARG A O 1
ATOM 1670 N N . LEU A 1 203 ? -8.516 -0.557 -6.891 1 98.75 203 LEU A N 1
ATOM 1671 C CA . LEU A 1 203 ? -7.352 -0.717 -6.023 1 98.75 203 LEU A CA 1
ATOM 1672 C C . LEU A 1 203 ? -6.797 -2.135 -6.113 1 98.75 203 LEU A C 1
ATOM 1674 O O . LEU A 1 203 ? -7.504 -3.102 -5.809 1 98.75 203 LEU A O 1
ATOM 1678 N N . GLU A 1 204 ? -5.578 -2.293 -6.551 1 98.88 204 GLU A N 1
ATOM 1679 C CA . GLU A 1 204 ? -4.91 -3.592 -6.629 1 98.88 204 GLU A CA 1
ATOM 1680 C C . GLU A 1 204 ? -3.861 -3.74 -5.531 1 98.88 204 GLU A C 1
ATOM 1682 O O . GLU A 1 204 ? -3.08 -2.82 -5.281 1 98.88 204 GLU A O 1
ATOM 1687 N N . PHE A 1 205 ? -3.807 -4.859 -4.879 1 98.81 205 PHE A N 1
ATOM 1688 C CA . PHE A 1 205 ? -2.986 -5.035 -3.686 1 98.81 205 PHE A CA 1
ATOM 1689 C C . PHE A 1 205 ? -1.867 -6.035 -3.943 1 98.81 205 PHE A C 1
ATOM 1691 O O . PHE A 1 205 ? -2.07 -7.043 -4.629 1 98.81 205 PHE A O 1
ATOM 1698 N N . LYS A 1 206 ? -0.705 -5.82 -3.391 1 98.5 206 LYS A N 1
ATOM 1699 C CA . LYS A 1 206 ? 0.446 -6.715 -3.467 1 98.5 206 LYS A CA 1
ATOM 1700 C C . LYS A 1 206 ? 1.327 -6.586 -2.229 1 98.5 206 LYS A C 1
ATOM 1702 O O . LYS A 1 206 ? 1.118 -5.695 -1.401 1 98.5 206 LYS A O 1
ATOM 1707 N N . ARG A 1 207 ? 2.221 -7.492 -2.068 1 98.38 207 ARG A N 1
ATOM 1708 C CA . ARG A 1 207 ? 3.23 -7.496 -1.016 1 98.38 207 ARG A CA 1
ATOM 1709 C C . ARG A 1 207 ? 2.588 -7.348 0.359 1 98.38 207 ARG A C 1
ATOM 1711 O O . ARG A 1 207 ? 3 -6.504 1.156 1 98.38 207 ARG A O 1
ATOM 1718 N N . ALA A 1 208 ? 1.646 -8.172 0.569 1 98.56 208 ALA A N 1
ATOM 1719 C CA . ALA A 1 208 ? 0.938 -8.156 1.846 1 98.56 208 ALA A CA 1
ATOM 1720 C C . ALA A 1 208 ? 1.789 -8.766 2.953 1 98.56 208 ALA A C 1
ATOM 1722 O O . ALA A 1 208 ? 2.535 -9.719 2.715 1 98.56 208 ALA A O 1
ATOM 1723 N N . SER A 1 209 ? 1.727 -8.242 4.086 1 98.31 209 SER A N 1
ATOM 1724 C CA . SER A 1 209 ? 2.342 -8.734 5.316 1 98.31 209 SER A CA 1
ATOM 1725 C C . SER A 1 209 ? 1.341 -8.75 6.469 1 98.31 209 SER A C 1
ATOM 1727 O O . SER A 1 209 ? 0.801 -7.703 6.84 1 98.31 209 SER A O 1
ATOM 1729 N N . LEU A 1 210 ? 1.127 -9.883 6.945 1 98.12 210 LEU A N 1
ATOM 1730 C CA . LEU A 1 210 ? 0.165 -10.031 8.031 1 98.12 210 LEU A CA 1
ATOM 1731 C C . LEU A 1 210 ? 0.806 -9.695 9.375 1 98.12 210 LEU A C 1
ATOM 1733 O O . LEU A 1 210 ? 1.896 -10.18 9.688 1 98.12 210 LEU A O 1
ATOM 1737 N N . LYS A 1 211 ? 0.213 -8.812 10.102 1 97.19 211 LYS A N 1
ATOM 1738 C CA . LYS A 1 211 ? 0.576 -8.5 11.484 1 97.19 211 LYS A CA 1
ATOM 1739 C C . LYS A 1 211 ? -0.482 -9.008 12.453 1 97.19 211 LYS A C 1
ATOM 1741 O O . LYS A 1 211 ? -1.491 -9.586 12.039 1 97.19 211 LYS A O 1
ATOM 1746 N N . THR A 1 212 ? -0.266 -8.859 13.75 1 95.5 212 THR A N 1
ATOM 1747 C CA . THR A 1 212 ? -1.168 -9.367 14.773 1 95.5 212 THR A CA 1
ATOM 1748 C C . THR A 1 212 ? -2.547 -8.727 14.648 1 95.5 212 THR A C 1
ATOM 1750 O O . THR A 1 212 ? -3.566 -9.398 14.812 1 95.5 212 THR A O 1
ATOM 1753 N N . ASP A 1 213 ? -2.584 -7.453 14.289 1 96.38 213 ASP A N 1
ATOM 1754 C CA . ASP A 1 213 ? -3.861 -6.754 14.398 1 96.38 213 ASP A CA 1
ATOM 1755 C C . ASP A 1 213 ? -4.203 -6.043 13.094 1 96.38 213 ASP A C 1
ATOM 1757 O O . ASP A 1 213 ? -5.203 -5.324 13.016 1 96.38 213 ASP A O 1
ATOM 1761 N N . LYS A 1 214 ? -3.33 -6.273 12.047 1 98.44 214 LYS A N 1
ATOM 1762 C CA . LYS A 1 214 ? -3.549 -5.578 10.781 1 98.44 214 LYS A CA 1
ATOM 1763 C C . LYS A 1 214 ? -2.793 -6.254 9.641 1 98.44 214 LYS A C 1
ATOM 1765 O O . LYS A 1 214 ? -2.047 -7.211 9.867 1 98.44 214 LYS A O 1
ATOM 1770 N N . LEU A 1 215 ? -3.068 -5.852 8.445 1 98.69 215 LEU A N 1
ATOM 1771 C CA . LEU A 1 215 ? -2.371 -6.27 7.238 1 98.69 215 LEU A CA 1
ATOM 1772 C C . LEU A 1 215 ? -1.729 -5.074 6.539 1 98.69 215 LEU A C 1
ATOM 1774 O O . LEU A 1 215 ? -2.369 -4.035 6.363 1 98.69 215 LEU A O 1
ATOM 1778 N N . LEU A 1 216 ? -0.46 -5.094 6.344 1 98.75 216 LEU A N 1
ATOM 1779 C CA . LEU A 1 216 ? 0.238 -4.082 5.559 1 98.75 216 LEU A CA 1
ATOM 1780 C C . LEU A 1 216 ? 0.374 -4.523 4.102 1 98.75 216 LEU A C 1
ATOM 1782 O O . LEU A 1 216 ? 0.625 -5.699 3.826 1 98.75 216 LEU A O 1
ATOM 1786 N N . ALA A 1 217 ? 0.231 -3.672 3.156 1 98.81 217 ALA A N 1
ATOM 1787 C CA . ALA A 1 217 ? 0.39 -4.02 1.747 1 98.81 217 ALA A CA 1
ATOM 1788 C C . ALA A 1 217 ? 0.702 -2.781 0.911 1 98.81 217 ALA A C 1
ATOM 1790 O O . ALA A 1 217 ? 0.627 -1.653 1.405 1 98.81 217 ALA A O 1
ATOM 1791 N N . ASP A 1 218 ? 1.151 -2.975 -0.223 1 98.69 218 ASP A N 1
ATOM 1792 C CA . ASP A 1 218 ? 1.189 -1.944 -1.257 1 98.69 218 ASP A CA 1
ATOM 1793 C C . ASP A 1 218 ? -0.119 -1.908 -2.043 1 98.69 218 ASP A C 1
ATOM 1795 O O . ASP A 1 218 ? -0.789 -2.932 -2.191 1 98.69 218 ASP A O 1
ATOM 1799 N N . VAL A 1 219 ? -0.412 -0.794 -2.584 1 98.81 219 VAL A N 1
ATOM 1800 C CA . VAL A 1 219 ? -1.628 -0.689 -3.383 1 98.81 219 VAL A CA 1
ATOM 1801 C C . VAL A 1 219 ? -1.366 0.18 -4.609 1 98.81 219 VAL A C 1
ATOM 1803 O O . VAL A 1 219 ? -0.666 1.192 -4.523 1 98.81 219 VAL A O 1
ATOM 1806 N N . ARG A 1 220 ? -1.769 -0.222 -5.73 1 98.75 220 ARG A N 1
ATOM 1807 C CA . ARG A 1 220 ? -1.867 0.561 -6.957 1 98.75 220 ARG A CA 1
ATOM 1808 C C . ARG A 1 220 ? -3.311 0.973 -7.23 1 98.75 220 ARG A C 1
ATOM 1810 O O . ARG A 1 220 ? -4.211 0.13 -7.242 1 98.75 220 ARG A O 1
ATOM 1817 N N . ILE A 1 221 ? -3.516 2.205 -7.387 1 98.75 221 ILE A N 1
ATOM 1818 C CA . ILE A 1 221 ? -4.871 2.719 -7.57 1 98.75 221 ILE A CA 1
ATOM 1819 C C . ILE A 1 221 ? -5.02 3.293 -8.977 1 98.75 221 ILE A C 1
ATOM 1821 O O . ILE A 1 221 ? -4.238 4.152 -9.391 1 98.75 221 ILE A O 1
ATOM 1825 N N . PHE A 1 222 ? -6.012 2.795 -9.68 1 98.38 222 PHE A N 1
ATOM 1826 C CA . PHE A 1 222 ? -6.285 3.207 -11.055 1 98.38 222 PHE A CA 1
ATOM 1827 C C . PHE A 1 222 ? -7.641 3.895 -11.156 1 98.38 222 PHE A C 1
ATOM 1829 O O . PHE A 1 222 ? -8.578 3.545 -10.43 1 98.38 222 PHE A O 1
ATOM 1836 N N . GLN A 1 223 ? -7.672 4.879 -12.039 1 95.88 223 GLN A N 1
ATOM 1837 C CA . GLN A 1 223 ? -8.969 5.461 -12.359 1 95.88 223 GLN A CA 1
ATOM 1838 C C . GLN A 1 223 ? -9.812 4.508 -13.203 1 95.88 223 GLN A C 1
ATOM 1840 O O . GLN A 1 223 ? -9.305 3.889 -14.141 1 95.88 223 GLN A O 1
ATOM 1845 N N . LYS A 1 224 ? -11.133 4.27 -12.789 1 92.88 224 LYS A N 1
ATOM 1846 C CA . LYS A 1 224 ? -12.008 3.441 -13.617 1 92.88 224 LYS A CA 1
ATOM 1847 C C . LYS A 1 224 ? -12.414 4.172 -14.891 1 92.88 224 LYS A C 1
ATOM 1849 O O . LYS A 1 224 ? -12.602 5.391 -14.883 1 92.88 224 LYS A O 1
ATOM 1854 N N . MET B 1 1 ? 17.578 38.719 31.953 1 84.06 1 MET B N 1
ATOM 1855 C CA . MET B 1 1 ? 17.531 37.844 30.797 1 84.06 1 MET B CA 1
ATOM 1856 C C . MET B 1 1 ? 16.094 37.438 30.5 1 84.06 1 MET B C 1
ATOM 1858 O O . MET B 1 1 ? 15.344 37.062 31.422 1 84.06 1 MET B O 1
ATOM 1862 N N . ASN B 1 2 ? 15.586 37.594 29.297 1 93.38 2 ASN B N 1
ATOM 1863 C CA . ASN B 1 2 ? 14.195 37.281 28.969 1 93.38 2 ASN B CA 1
ATOM 1864 C C . ASN B 1 2 ? 13.938 35.781 28.969 1 93.38 2 ASN B C 1
ATOM 1866 O O . ASN B 1 2 ? 14.844 35 28.688 1 93.38 2 ASN B O 1
ATOM 1870 N N . THR B 1 3 ? 12.781 35.406 29.391 1 97.44 3 THR B N 1
ATOM 1871 C CA . THR B 1 3 ? 12.328 34.031 29.312 1 97.44 3 THR B CA 1
ATOM 1872 C C . THR B 1 3 ? 11.297 33.844 28.203 1 97.44 3 THR B C 1
ATOM 1874 O O . THR B 1 3 ? 10.398 34.688 28.047 1 97.44 3 THR B O 1
ATOM 1877 N N . TYR B 1 4 ? 11.5 32.844 27.406 1 98.06 4 TYR B N 1
ATOM 1878 C CA . TYR B 1 4 ? 10.578 32.5 26.328 1 98.06 4 TYR B CA 1
ATOM 1879 C C . TYR B 1 4 ? 10.047 31.078 26.5 1 98.06 4 TYR B C 1
ATOM 1881 O O . TYR B 1 4 ? 10.766 30.188 26.969 1 98.06 4 TYR B O 1
ATOM 1889 N N . ILE B 1 5 ? 8.812 30.859 26.109 1 98.38 5 ILE B N 1
ATOM 1890 C CA . ILE B 1 5 ? 8.203 29.531 26.172 1 98.38 5 ILE B CA 1
ATOM 1891 C C . ILE B 1 5 ? 7.723 29.125 24.797 1 98.38 5 ILE B C 1
ATOM 1893 O O . ILE B 1 5 ? 7.035 29.891 24.109 1 98.38 5 ILE B O 1
ATOM 1897 N N . VAL B 1 6 ? 8.117 27.969 24.328 1 98.44 6 VAL B N 1
ATOM 1898 C CA . VAL B 1 6 ? 7.57 27.359 23.125 1 98.44 6 VAL B CA 1
ATOM 1899 C C . VAL B 1 6 ? 6.492 26.344 23.5 1 98.44 6 VAL B C 1
ATOM 1901 O O . VAL B 1 6 ? 6.738 25.438 24.297 1 98.44 6 VAL B O 1
ATOM 1904 N N . VAL B 1 7 ? 5.305 26.516 22.969 1 98.31 7 VAL B N 1
ATOM 1905 C CA . VAL B 1 7 ? 4.172 25.641 23.25 1 98.31 7 VAL B CA 1
ATOM 1906 C C . VAL B 1 7 ? 3.795 24.859 22 1 98.31 7 VAL B C 1
ATOM 1908 O O . VAL B 1 7 ? 3.268 25.422 21.031 1 98.31 7 VAL B O 1
ATOM 1911 N N . SER B 1 8 ? 4.094 23.594 22 1 97.12 8 SER B N 1
ATOM 1912 C CA . SER B 1 8 ? 3.756 22.734 20.875 1 97.12 8 SER B CA 1
ATOM 1913 C C . SER B 1 8 ? 3.639 21.281 21.297 1 97.12 8 SER B C 1
ATOM 1915 O O . SER B 1 8 ? 4.477 20.781 22.062 1 97.12 8 SER B O 1
ATOM 1917 N N . SER B 1 9 ? 2.662 20.578 20.75 1 93.62 9 SER B N 1
ATOM 1918 C CA . SER B 1 9 ? 2.436 19.188 21.125 1 93.62 9 SER B CA 1
ATOM 1919 C C . SER B 1 9 ? 2.818 18.25 19.984 1 93.62 9 SER B C 1
ATOM 1921 O O . SER B 1 9 ? 2.447 17.078 20 1 93.62 9 SER B O 1
ATOM 1923 N N . LYS B 1 10 ? 3.578 18.719 19 1 95.69 10 LYS B N 1
ATOM 1924 C CA . LYS B 1 10 ? 3.82 17.922 17.797 1 95.69 10 LYS B CA 1
ATOM 1925 C C . LYS B 1 10 ? 5.293 17.531 17.688 1 95.69 10 LYS B C 1
ATOM 1927 O O . LYS B 1 10 ? 6.172 18.281 18.125 1 95.69 10 LYS B O 1
ATOM 1932 N N . PRO B 1 11 ? 5.582 16.406 17.047 1 95.94 11 PRO B N 1
ATOM 1933 C CA . PRO B 1 11 ? 6.953 15.906 17.016 1 95.94 11 PRO B CA 1
ATOM 1934 C C . PRO B 1 11 ? 7.879 16.781 16.172 1 95.94 11 PRO B C 1
ATOM 1936 O O . PRO B 1 11 ? 9.086 16.828 16.422 1 95.94 11 PRO B O 1
ATOM 1939 N N . TRP B 1 12 ? 7.324 17.5 15.227 1 96.12 12 TRP B N 1
ATOM 1940 C CA . TRP B 1 12 ? 8.188 18.25 14.328 1 96.12 12 TRP B CA 1
ATOM 1941 C C . TRP B 1 12 ? 8.727 19.5 15.016 1 96.12 12 TRP B C 1
ATOM 1943 O O . TRP B 1 12 ? 9.656 20.141 14.516 1 96.12 12 TRP B O 1
ATOM 1953 N N . ASN B 1 13 ? 8.188 19.891 16.188 1 96.88 13 ASN B N 1
ATOM 1954 C CA . ASN B 1 13 ? 8.672 21.047 16.938 1 96.88 13 ASN B CA 1
ATOM 1955 C C . ASN B 1 13 ? 9.508 20.641 18.141 1 96.88 13 ASN B C 1
ATOM 1957 O O . ASN B 1 13 ? 9.867 21.484 18.969 1 96.88 13 ASN B O 1
ATOM 1961 N N . ARG B 1 14 ? 9.844 19.359 18.203 1 95.06 14 ARG B N 1
ATOM 1962 C CA . ARG B 1 14 ? 10.43 18.766 19.406 1 95.06 14 ARG B CA 1
ATOM 1963 C C . ARG B 1 14 ? 11.719 19.469 19.797 1 95.06 14 ARG B C 1
ATOM 1965 O O . ARG B 1 14 ? 12.016 19.625 20.984 1 95.06 14 ARG B O 1
ATOM 1972 N N . HIS B 1 15 ? 12.477 19.984 18.844 1 96.38 15 HIS B N 1
ATOM 1973 C CA . HIS B 1 15 ? 13.789 20.547 19.156 1 96.38 15 HIS B CA 1
ATOM 1974 C C . HIS B 1 15 ? 13.828 22.047 18.906 1 96.38 15 HIS B C 1
ATOM 1976 O O . HIS B 1 15 ? 14.906 22.641 18.844 1 96.38 15 HIS B O 1
ATOM 1982 N N . LEU B 1 16 ? 12.625 22.578 18.766 1 97.69 16 LEU B N 1
ATOM 1983 C CA . LEU B 1 16 ? 12.562 23.984 18.375 1 97.69 16 LEU B CA 1
ATOM 1984 C C . LEU B 1 16 ? 13.117 24.875 19.484 1 97.69 16 LEU B C 1
ATOM 1986 O O . LEU B 1 16 ? 13.953 25.75 19.234 1 97.69 16 LEU B O 1
ATOM 1990 N N . SER B 1 17 ? 12.766 24.656 20.75 1 97 17 SER B N 1
ATOM 1991 C CA . SER B 1 17 ? 13.227 25.484 21.875 1 97 17 SER B CA 1
ATOM 1992 C C . SER B 1 17 ? 14.742 25.406 22.016 1 97 17 SER B C 1
ATOM 1994 O O . SER B 1 17 ? 15.398 26.438 22.234 1 97 17 SER B O 1
ATOM 1996 N N . SER B 1 18 ? 15.273 24.172 21.875 1 96.25 18 SER B N 1
ATOM 1997 C CA . SER B 1 18 ? 16.719 24 21.984 1 96.25 18 SER B CA 1
ATOM 1998 C C . SER B 1 18 ? 17.453 24.75 20.875 1 96.25 18 SER B C 1
ATOM 2000 O O . SER B 1 18 ? 18.5 25.359 21.125 1 96.25 18 SER B O 1
ATOM 2002 N N . ARG B 1 19 ? 16.938 24.672 19.703 1 97.44 19 ARG B N 1
ATOM 2003 C CA . ARG B 1 19 ? 17.562 25.359 18.594 1 97.44 19 ARG B CA 1
ATOM 2004 C C . ARG B 1 19 ? 17.516 26.875 18.781 1 97.44 19 ARG B C 1
ATOM 2006 O O . ARG B 1 19 ? 18.5 27.562 18.531 1 97.44 19 ARG B O 1
ATOM 2013 N N . LEU B 1 20 ? 16.406 27.359 19.281 1 97.75 20 LEU B N 1
ATOM 2014 C CA . LEU B 1 20 ? 16.234 28.781 19.5 1 97.75 20 LEU B CA 1
ATOM 2015 C C . LEU B 1 20 ? 17.156 29.281 20.609 1 97.75 20 LEU B C 1
ATOM 2017 O O . LEU B 1 20 ? 17.703 30.391 20.516 1 97.75 20 LEU B O 1
ATOM 2021 N N . GLN B 1 21 ? 17.281 28.469 21.641 1 96.19 21 GLN B N 1
ATOM 2022 C CA . GLN B 1 21 ? 18.172 28.828 22.734 1 96.19 21 GLN B CA 1
ATOM 2023 C C . GLN B 1 21 ? 19.594 29.047 22.234 1 96.19 21 GLN B C 1
ATOM 2025 O O . GLN B 1 21 ? 20.297 29.938 22.719 1 96.19 21 GLN B O 1
ATOM 2030 N N . GLN B 1 22 ? 19.938 28.281 21.297 1 95.69 22 GLN B N 1
ATOM 2031 C CA . GLN B 1 22 ? 21.281 28.391 20.734 1 95.69 22 GLN B CA 1
ATOM 2032 C C . GLN B 1 22 ? 21.422 29.609 19.844 1 95.69 22 GLN B C 1
ATOM 2034 O O . GLN B 1 22 ? 22.5 30.203 19.734 1 95.69 22 GLN B O 1
ATOM 2039 N N . ARG B 1 23 ? 20.328 30.062 19.328 1 95.69 23 ARG B N 1
ATOM 2040 C CA . ARG B 1 23 ? 20.391 31.094 18.297 1 95.69 23 ARG B CA 1
ATOM 2041 C C . ARG B 1 23 ? 20.172 32.469 18.922 1 95.69 23 ARG B C 1
ATOM 2043 O O . ARG B 1 23 ? 20.75 33.469 18.438 1 95.69 23 ARG B O 1
ATOM 2050 N N . VAL B 1 24 ? 19.125 32.562 19.75 1 90.94 24 VAL B N 1
ATOM 2051 C CA . VAL B 1 24 ? 18.688 33.844 20.281 1 90.94 24 VAL B CA 1
ATOM 2052 C C . VAL B 1 24 ? 18.906 33.875 21.797 1 90.94 24 VAL B C 1
ATOM 2054 O O . VAL B 1 24 ? 18.781 32.875 22.469 1 90.94 24 VAL B O 1
ATOM 2057 N N . GLY B 1 25 ? 19.969 33.844 22.516 1 86.75 25 GLY B N 1
ATOM 2058 C CA . GLY B 1 25 ? 20.188 33.938 23.953 1 86.75 25 GLY B CA 1
ATOM 2059 C C . GLY B 1 25 ? 18.891 33.969 24.734 1 86.75 25 GLY B C 1
ATOM 2060 O O . GLY B 1 25 ? 17.797 33.938 24.156 1 86.75 25 GLY B O 1
ATOM 2061 N N . GLY B 1 26 ? 18.875 33.812 26.109 1 92.94 26 GLY B N 1
ATOM 2062 C CA . GLY B 1 26 ? 17.719 33.812 26.984 1 92.94 26 GLY B CA 1
ATOM 2063 C C . GLY B 1 26 ? 17.438 32.438 27.578 1 92.94 26 GLY B C 1
ATOM 2064 O O . GLY B 1 26 ? 18.109 31.453 27.234 1 92.94 26 GLY B O 1
ATOM 2065 N N . LYS B 1 27 ? 16.469 32.469 28.438 1 96.69 27 LYS B N 1
ATOM 2066 C CA . LYS B 1 27 ? 15.984 31.203 28.984 1 96.69 27 LYS B CA 1
ATOM 2067 C C . LYS B 1 27 ? 14.805 30.672 28.172 1 96.69 27 LYS B C 1
ATOM 2069 O O . LYS B 1 27 ? 13.852 31.391 27.891 1 96.69 27 LYS B O 1
ATOM 2074 N N . TRP B 1 28 ? 14.938 29.453 27.75 1 97.5 28 TRP B N 1
ATOM 2075 C CA . TRP B 1 28 ? 13.914 28.859 26.906 1 97.5 28 TRP B CA 1
ATOM 2076 C C . TRP B 1 28 ? 13.281 27.641 27.578 1 97.5 28 TRP B C 1
ATOM 2078 O O . TRP B 1 28 ? 13.984 26.781 28.094 1 97.5 28 TRP B O 1
ATOM 2088 N N . LEU B 1 29 ? 12.008 27.594 27.578 1 97.12 29 LEU B N 1
ATOM 2089 C CA . LEU B 1 29 ? 11.242 26.469 28.109 1 97.12 29 LEU B CA 1
ATOM 2090 C C . LEU B 1 29 ? 10.289 25.922 27.047 1 97.12 29 LEU B C 1
ATOM 2092 O O . LEU B 1 29 ? 9.938 26.625 26.094 1 97.12 29 LEU B O 1
ATOM 2096 N N . GLN B 1 30 ? 9.953 24.719 27.219 1 97.06 30 GLN B N 1
ATOM 2097 C CA . GLN B 1 30 ? 9.031 24.078 26.281 1 97.06 30 GLN B CA 1
ATOM 2098 C C . GLN B 1 30 ? 7.836 23.469 27.016 1 97.06 30 GLN B C 1
ATOM 2100 O O . GLN B 1 30 ? 7.996 22.859 28.078 1 97.06 30 GLN B O 1
ATOM 2105 N N . ILE B 1 31 ? 6.703 23.766 26.5 1 97.38 31 ILE B N 1
ATOM 2106 C CA . ILE B 1 31 ? 5.477 23.125 26.969 1 97.38 31 ILE B CA 1
ATOM 2107 C C . ILE B 1 31 ? 4.93 22.203 25.875 1 97.38 31 ILE B C 1
ATOM 2109 O O . ILE B 1 31 ? 4.691 22.625 24.75 1 97.38 31 ILE B O 1
ATOM 2113 N N . LYS B 1 32 ? 4.719 20.922 26.219 1 95.19 32 LYS B N 1
ATOM 2114 C CA . LYS B 1 32 ? 4.328 19.922 25.234 1 95.19 32 LYS B CA 1
ATOM 2115 C C . LYS B 1 32 ? 2.928 19.375 25.516 1 95.19 32 LYS B C 1
ATOM 2117 O O . LYS B 1 32 ? 2.307 18.766 24.641 1 95.19 32 LYS B O 1
ATOM 2122 N N . ARG B 1 33 ? 2.498 19.609 26.828 1 95.5 33 ARG B N 1
ATOM 2123 C CA . ARG B 1 33 ? 1.229 19.016 27.25 1 95.5 33 ARG B CA 1
ATOM 2124 C C . ARG B 1 33 ? 0.258 20.094 27.719 1 95.5 33 ARG B C 1
ATOM 2126 O O . ARG B 1 33 ? 0.669 21.078 28.344 1 95.5 33 ARG B O 1
ATOM 2133 N N . LYS B 1 34 ? -0.975 19.781 27.453 1 94.88 34 LYS B N 1
ATOM 2134 C CA . LYS B 1 34 ? -2.053 20.703 27.797 1 94.88 34 LYS B CA 1
ATOM 2135 C C . LYS B 1 34 ? -2.043 21.031 29.281 1 94.88 34 LYS B C 1
ATOM 2137 O O . LYS B 1 34 ? -2.254 22.188 29.672 1 94.88 34 LYS B O 1
ATOM 2142 N N . GLU B 1 35 ? -1.743 20.062 30.125 1 94.81 35 GLU B N 1
ATOM 2143 C CA . GLU B 1 35 ? -1.802 20.188 31.578 1 94.81 35 GLU B CA 1
ATOM 2144 C C . GLU B 1 35 ? -0.704 21.109 32.094 1 94.81 35 GLU B C 1
ATOM 2146 O O . GLU B 1 35 ? -0.781 21.609 33.219 1 94.81 35 GLU B O 1
ATOM 2151 N N . GLU B 1 36 ? 0.302 21.328 31.281 1 95.69 36 GLU B N 1
ATOM 2152 C CA . GLU B 1 36 ? 1.426 22.172 31.672 1 95.69 36 GLU B CA 1
ATOM 2153 C C . GLU B 1 36 ? 1.191 23.625 31.281 1 95.69 36 GLU B C 1
ATOM 2155 O O . GLU B 1 36 ? 1.876 24.531 31.766 1 95.69 36 GLU B O 1
ATOM 2160 N N . PHE B 1 37 ? 0.3 23.859 30.359 1 97 37 PHE B N 1
ATOM 2161 C CA . PHE B 1 37 ? 0.024 25.188 29.844 1 97 37 PHE B CA 1
ATOM 2162 C C . PHE B 1 37 ? -1.075 25.875 30.656 1 97 37 PHE B C 1
ATOM 2164 O O . PHE B 1 37 ? -2.191 26.062 30.172 1 97 37 PHE B O 1
ATOM 2171 N N . VAL B 1 38 ? -0.745 26.281 31.906 1 96 38 VAL B N 1
ATOM 2172 C CA . VAL B 1 38 ? -1.727 26.828 32.844 1 96 38 VAL B CA 1
ATOM 2173 C C . VAL B 1 38 ? -1.216 28.156 33.406 1 96 38 VAL B C 1
ATOM 2175 O O . VAL B 1 38 ? -0.01 28.328 33.594 1 96 38 VAL B O 1
ATOM 2178 N N . TYR B 1 39 ? -2.146 28.953 33.75 1 97.19 39 TYR B N 1
ATOM 2179 C CA . TYR B 1 39 ? -1.867 30.328 34.156 1 97.19 39 TYR B CA 1
ATOM 2180 C C . TYR B 1 39 ? -0.944 30.359 35.344 1 97.19 39 TYR B C 1
ATOM 2182 O O . TYR B 1 39 ? 0.017 31.141 35.406 1 97.19 39 TYR B O 1
ATOM 2190 N N . LYS B 1 40 ? -1.206 29.516 36.344 1 95.88 40 LYS B N 1
ATOM 2191 C CA . LYS B 1 40 ? -0.46 29.547 37.594 1 95.88 40 LYS B CA 1
ATOM 2192 C C . LYS B 1 40 ? 1.031 29.328 37.375 1 95.88 40 LYS B C 1
ATOM 2194 O O . LYS B 1 40 ? 1.866 30.016 37.938 1 95.88 40 LYS B O 1
ATOM 2199 N N . GLN B 1 41 ? 1.332 28.375 36.562 1 95.62 41 GLN B N 1
ATOM 2200 C CA . GLN B 1 41 ? 2.725 28.078 36.219 1 95.62 41 GLN B CA 1
ATOM 2201 C C . GLN B 1 41 ? 3.365 29.219 35.438 1 95.62 41 GLN B C 1
ATOM 2203 O O . GLN B 1 41 ? 4.516 29.578 35.719 1 95.62 41 GLN B O 1
ATOM 2208 N N . LEU B 1 42 ? 2.66 29.781 34.531 1 97.81 42 LEU B N 1
ATOM 2209 C CA . LEU B 1 42 ? 3.164 30.859 33.688 1 97.81 42 LEU B CA 1
ATOM 2210 C C . LEU B 1 42 ? 3.42 32.125 34.5 1 97.81 42 LEU B C 1
ATOM 2212 O O . LEU B 1 42 ? 4.367 32.844 34.219 1 97.81 42 LEU B O 1
ATOM 2216 N N . LYS B 1 43 ? 2.58 32.344 35.469 1 97.06 43 LYS B N 1
ATOM 2217 C CA . LYS B 1 43 ? 2.723 33.5 36.344 1 97.06 43 LYS B CA 1
ATOM 2218 C C . LYS B 1 43 ? 4.043 33.469 37.094 1 97.06 43 LYS B C 1
ATOM 2220 O O . LYS B 1 43 ? 4.664 34.5 37.312 1 97.06 43 LYS B O 1
ATOM 2225 N N . LYS B 1 44 ? 4.457 32.312 37.469 1 96.56 44 LYS B N 1
ATOM 2226 C CA . LYS B 1 44 ? 5.727 32.156 38.156 1 96.56 44 LYS B CA 1
ATOM 2227 C C . LYS B 1 44 ? 6.906 32.406 37.25 1 96.56 44 LYS B C 1
ATOM 2229 O O . LYS B 1 44 ? 7.926 32.969 37.656 1 96.56 44 LYS B O 1
ATOM 2234 N N . ILE B 1 45 ? 6.738 32.062 36 1 96.5 45 ILE B N 1
ATOM 2235 C CA . ILE B 1 45 ? 7.82 32.094 35.031 1 96.5 45 ILE B CA 1
ATOM 2236 C C . ILE B 1 45 ? 7.926 33.531 34.469 1 96.5 45 ILE B C 1
ATOM 2238 O O . ILE B 1 45 ? 9.023 34 34.188 1 96.5 45 ILE B O 1
ATOM 2242 N N . GLU B 1 46 ? 6.785 34.188 34.25 1 96.38 46 GLU B N 1
ATOM 2243 C CA . GLU B 1 46 ? 6.672 35.531 33.688 1 96.38 46 GLU B CA 1
ATOM 2244 C C . GLU B 1 46 ? 7.41 35.656 32.344 1 96.38 46 GLU B C 1
ATOM 2246 O O . GLU B 1 46 ? 8.297 36.469 32.188 1 96.38 46 GLU B O 1
ATOM 2251 N N . PRO B 1 47 ? 7.059 34.875 31.375 1 97.81 47 PRO B N 1
ATOM 2252 C CA . PRO B 1 47 ? 7.738 34.875 30.078 1 97.81 47 PRO B CA 1
ATOM 2253 C C . PRO B 1 47 ? 7.477 36.156 29.297 1 97.81 47 PRO B C 1
ATOM 2255 O O . PRO B 1 47 ? 6.379 36.719 29.375 1 97.81 47 PRO B O 1
ATOM 2258 N N . LYS B 1 48 ? 8.484 36.562 28.547 1 97.12 48 LYS B N 1
ATOM 2259 C CA . LYS B 1 48 ? 8.289 37.688 27.641 1 97.12 48 LYS B CA 1
ATOM 2260 C C . LYS B 1 48 ? 7.336 37.344 26.516 1 97.12 48 LYS B C 1
ATOM 2262 O O . LYS B 1 48 ? 6.441 38.094 26.172 1 97.12 48 LYS B O 1
ATOM 2267 N N . TYR B 1 49 ? 7.59 36.219 25.906 1 97.88 49 TYR B N 1
ATOM 2268 C CA . TYR B 1 49 ? 6.742 35.688 24.844 1 97.88 49 TYR B CA 1
ATOM 2269 C C . TYR B 1 49 ? 6.379 34.219 25.094 1 97.88 49 TYR B C 1
ATOM 2271 O O . TYR B 1 49 ? 7.195 33.469 25.609 1 97.88 49 TYR B O 1
ATOM 2279 N N . ILE B 1 50 ? 5.18 33.906 24.797 1 98.5 50 ILE B N 1
ATOM 2280 C CA . ILE B 1 50 ? 4.73 32.531 24.641 1 98.5 50 ILE B CA 1
ATOM 2281 C C . ILE B 1 50 ? 4.5 32.219 23.156 1 98.5 50 ILE B C 1
ATOM 2283 O O . ILE B 1 50 ? 3.572 32.75 22.547 1 98.5 50 ILE B O 1
ATOM 2287 N N . LEU B 1 51 ? 5.344 31.422 22.609 1 98.62 51 LEU B N 1
ATOM 2288 C CA . LEU B 1 51 ? 5.359 31.109 21.188 1 98.62 51 LEU B CA 1
ATOM 2289 C C . LEU B 1 51 ? 4.672 29.766 20.906 1 98.62 51 LEU B C 1
ATOM 2291 O O . LEU B 1 51 ? 5.047 28.75 21.484 1 98.62 51 LEU B O 1
ATOM 2295 N N . ILE B 1 52 ? 3.691 29.797 20.016 1 98.62 52 ILE B N 1
ATOM 2296 C CA . ILE B 1 52 ? 2.836 28.625 19.828 1 98.62 52 ILE B CA 1
ATOM 2297 C C . ILE B 1 52 ? 2.859 28.188 18.359 1 98.62 52 ILE B C 1
ATOM 2299 O O . ILE B 1 52 ? 1.956 28.516 17.594 1 98.62 52 ILE B O 1
ATOM 2303 N N . PRO B 1 53 ? 3.846 27.406 18.016 1 98.31 53 PRO B N 1
ATOM 2304 C CA . PRO B 1 53 ? 3.99 26.984 16.609 1 98.31 53 PRO B CA 1
ATOM 2305 C C . PRO B 1 53 ? 2.893 26.031 16.172 1 98.31 53 PRO B C 1
ATOM 2307 O O . PRO B 1 53 ? 2.48 26.047 15 1 98.31 53 PRO B O 1
ATOM 2310 N N . HIS B 1 54 ? 2.477 25.141 17 1 97 54 HIS B N 1
ATOM 2311 C CA . HIS B 1 54 ? 1.452 24.141 16.688 1 97 54 HIS B CA 1
ATOM 2312 C C . HIS B 1 54 ? 0.761 23.641 17.938 1 97 54 HIS B C 1
ATOM 2314 O O . HIS B 1 54 ? 1.372 22.922 18.75 1 97 54 HIS B O 1
ATOM 2320 N N . TRP B 1 55 ? -0.456 24 18.109 1 94.69 55 TRP B N 1
ATOM 2321 C CA . TRP B 1 55 ? -1.248 23.688 19.297 1 94.69 55 TRP B CA 1
ATOM 2322 C C . TRP B 1 55 ? -2.709 23.438 18.938 1 94.69 55 TRP B C 1
ATOM 2324 O O . TRP B 1 55 ? -3.328 24.266 18.266 1 94.69 55 TRP B O 1
ATOM 2334 N N . SER B 1 56 ? -3.254 22.375 19.281 1 90.38 56 SER B N 1
ATOM 2335 C CA . SER B 1 56 ? -4.574 21.953 18.812 1 90.38 56 SER B CA 1
ATOM 2336 C C . SER B 1 56 ? -5.652 22.281 19.844 1 90.38 56 SER B C 1
ATOM 2338 O O . SER B 1 56 ? -6.82 21.938 19.656 1 90.38 56 SER B O 1
ATOM 2340 N N . TYR B 1 57 ? -5.324 22.953 20.953 1 91.12 57 TYR B N 1
ATOM 2341 C CA . TYR B 1 57 ? -6.27 23.234 22.031 1 91.12 57 TYR B CA 1
ATOM 2342 C C . TYR B 1 57 ? -6.559 24.734 22.125 1 91.12 57 TYR B C 1
ATOM 2344 O O . TYR B 1 57 ? -5.766 25.562 21.672 1 91.12 57 TYR B O 1
ATOM 2352 N N . ILE B 1 58 ? -7.664 25 22.672 1 91.12 58 ILE B N 1
ATOM 2353 C CA . ILE B 1 58 ? -8.023 26.391 22.922 1 91.12 58 ILE B CA 1
ATOM 2354 C C . ILE B 1 58 ? -7.051 27 23.938 1 91.12 58 ILE B C 1
ATOM 2356 O O . ILE B 1 58 ? -6.719 26.359 24.938 1 91.12 58 ILE B O 1
ATOM 2360 N N . ILE B 1 59 ? -6.602 28.141 23.672 1 95.06 59 ILE B N 1
ATOM 2361 C CA . ILE B 1 59 ? -5.762 28.875 24.609 1 95.06 59 ILE B CA 1
ATOM 2362 C C . ILE B 1 59 ? -6.641 29.641 25.594 1 95.06 59 ILE B C 1
ATOM 2364 O O . ILE B 1 59 ? -7.426 30.516 25.203 1 95.06 59 ILE B O 1
ATOM 2368 N N . PRO B 1 60 ? -6.496 29.391 26.844 1 94.75 60 PRO B N 1
ATOM 2369 C CA . PRO B 1 60 ? -7.367 30.047 27.828 1 94.75 60 PRO B CA 1
ATOM 2370 C C . PRO B 1 60 ? -7.234 31.562 27.828 1 94.75 60 PRO B C 1
ATOM 2372 O O . PRO B 1 60 ? -6.125 32.094 27.688 1 94.75 60 PRO B O 1
ATOM 2375 N N . GLU B 1 61 ? -8.344 32.219 27.969 1 96.38 61 GLU B N 1
ATOM 2376 C CA . GLU B 1 61 ? -8.391 33.656 27.938 1 96.38 61 GLU B CA 1
ATOM 2377 C C . GLU B 1 61 ? -7.48 34.281 29 1 96.38 61 GLU B C 1
ATOM 2379 O O . GLU B 1 61 ? -6.797 35.25 28.75 1 96.38 61 GLU B O 1
ATOM 2384 N N . LYS B 1 62 ? -7.465 33.688 30.141 1 96.88 62 LYS B N 1
ATOM 2385 C CA . LYS B 1 62 ? -6.645 34.188 31.234 1 96.88 62 LYS B CA 1
ATOM 2386 C C . LYS B 1 62 ? -5.168 34.219 30.844 1 96.88 62 LYS B C 1
ATOM 2388 O O . LYS B 1 62 ? -4.43 35.094 31.312 1 96.88 62 LYS B O 1
ATOM 2393 N N . ILE B 1 63 ? -4.793 33.344 30 1 97.75 63 ILE B N 1
ATOM 2394 C CA . ILE B 1 63 ? -3.389 33.281 29.609 1 97.75 63 ILE B CA 1
ATOM 2395 C C . ILE B 1 63 ? -3.076 34.375 28.594 1 97.75 63 ILE B C 1
ATOM 2397 O O . ILE B 1 63 ? -2.178 35.188 28.812 1 97.75 63 ILE B O 1
ATOM 2401 N N . PHE B 1 64 ? -3.859 34.469 27.5 1 97.38 64 PHE B N 1
ATOM 2402 C CA . PHE B 1 64 ? -3.469 35.375 26.453 1 97.38 64 PHE B CA 1
ATOM 2403 C C . PHE B 1 64 ? -3.812 36.812 26.828 1 97.38 64 PHE B C 1
ATOM 2405 O O . PHE B 1 64 ? -3.354 37.781 26.188 1 97.38 64 PHE B O 1
ATOM 2412 N N . GLU B 1 65 ? -4.605 37.031 27.891 1 97.06 65 GLU B N 1
ATOM 2413 C CA . GLU B 1 65 ? -4.871 38.375 28.391 1 97.06 65 GLU B CA 1
ATOM 2414 C C . GLU B 1 65 ? -3.715 38.906 29.25 1 97.06 65 GLU B C 1
ATOM 2416 O O . GLU B 1 65 ? -3.59 40.094 29.484 1 97.06 65 GLU B O 1
ATOM 2421 N N . ASN B 1 66 ? -2.922 37.969 29.766 1 97.62 66 ASN B N 1
ATOM 2422 C CA . ASN B 1 66 ? -1.898 38.375 30.734 1 97.62 66 ASN B CA 1
ATOM 2423 C C . ASN B 1 66 ? -0.495 38.188 30.156 1 97.62 66 ASN B C 1
ATOM 2425 O O . ASN B 1 66 ? 0.474 38.719 30.703 1 97.62 66 ASN B O 1
ATOM 2429 N N . PHE B 1 67 ? -0.376 37.344 29.172 1 97.94 67 PHE B N 1
ATOM 2430 C CA . PHE B 1 67 ? 0.919 37.094 28.547 1 97.94 67 PHE B CA 1
ATOM 2431 C C . PHE B 1 67 ? 0.85 37.344 27.031 1 97.94 67 PHE B C 1
ATOM 2433 O O . PHE B 1 67 ? -0.205 37.156 26.422 1 97.94 67 PHE B O 1
ATOM 2440 N N . GLU B 1 68 ? 1.949 37.781 26.453 1 97.62 68 GLU B N 1
ATOM 2441 C CA . GLU B 1 68 ? 2.016 37.938 25 1 97.62 68 GLU B CA 1
ATOM 2442 C C . GLU B 1 68 ? 2.154 36.562 24.312 1 97.62 68 GLU B C 1
ATOM 2444 O O . GLU B 1 68 ? 3.256 36.031 24.219 1 97.62 68 GLU B O 1
ATOM 2449 N N . CYS B 1 69 ? 1.048 36.094 23.844 1 98.5 69 CYS B N 1
ATOM 2450 C CA . CYS B 1 69 ? 0.991 34.844 23.125 1 98.5 69 CYS B CA 1
ATOM 2451 C C . CYS B 1 69 ? 1.017 35.062 21.625 1 98.5 69 CYS B C 1
ATOM 2453 O O . CYS B 1 69 ? 0.254 35.875 21.094 1 98.5 69 CYS B O 1
ATOM 2455 N N . ILE B 1 70 ? 1.896 34.375 20.953 1 98.69 70 ILE B N 1
ATOM 2456 C CA . ILE B 1 70 ? 2.025 34.469 19.5 1 98.69 70 ILE B CA 1
ATOM 2457 C C . ILE B 1 70 ? 1.765 33.094 18.859 1 98.69 70 ILE B C 1
ATOM 2459 O O . ILE B 1 70 ? 2.467 32.125 19.141 1 98.69 70 ILE B O 1
ATOM 2463 N N . VAL B 1 71 ? 0.792 33.062 1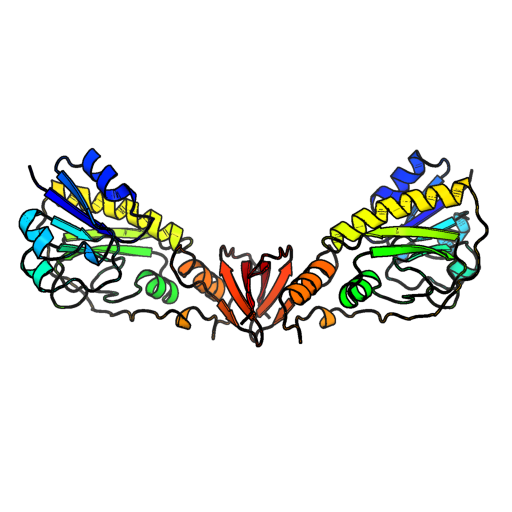8.016 1 98.38 71 VAL B N 1
ATOM 2464 C CA . VAL B 1 71 ? 0.486 31.859 17.266 1 98.38 71 VAL B CA 1
ATOM 2465 C C . VAL B 1 71 ? 1.04 31.984 15.844 1 98.38 71 VAL B C 1
ATOM 2467 O O . VAL B 1 71 ? 1.016 33.062 15.258 1 98.38 71 VAL B O 1
ATOM 2470 N N . PHE B 1 72 ? 1.559 30.875 15.336 1 98.69 72 PHE B N 1
ATOM 2471 C CA . PHE B 1 72 ? 2.027 30.812 13.953 1 98.69 72 PHE B CA 1
ATOM 2472 C C . PHE B 1 72 ? 1.05 30.031 13.086 1 98.69 72 PHE B C 1
ATOM 2474 O O . PHE B 1 72 ? 1.105 28.797 13.031 1 98.69 72 PHE B O 1
ATOM 2481 N N . HIS B 1 73 ? 0.2 30.734 12.445 1 98.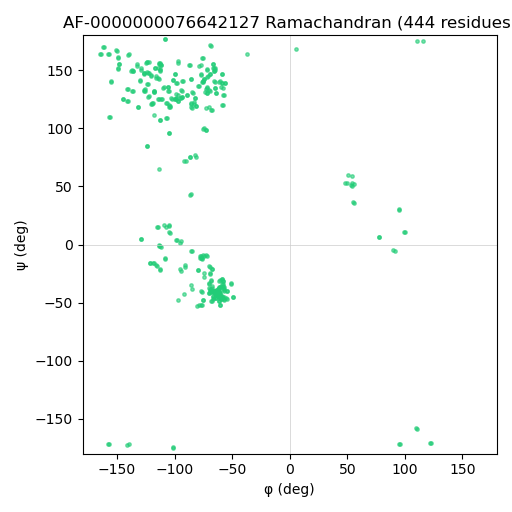5 73 HIS B N 1
ATOM 2482 C CA . HIS B 1 73 ? -0.912 30.156 11.703 1 98.5 73 HIS B CA 1
ATOM 2483 C C . HIS B 1 73 ? -0.548 29.953 10.234 1 98.5 73 HIS B C 1
ATOM 2485 O O . HIS B 1 73 ? -0.08 30.875 9.57 1 98.5 73 HIS B O 1
ATOM 2491 N N . MET B 1 74 ? -0.817 28.797 9.711 1 98 74 MET B N 1
ATOM 2492 C CA . MET B 1 74 ? -0.302 28.406 8.398 1 98 74 MET B CA 1
ATOM 2493 C C . MET B 1 74 ? -1.213 28.906 7.285 1 98 74 MET B C 1
ATOM 2495 O O . MET B 1 74 ? -1.562 28.141 6.379 1 98 74 MET B O 1
ATOM 2499 N N . THR B 1 75 ? -1.686 30.188 7.375 1 98.69 75 THR B N 1
ATOM 2500 C CA . THR B 1 75 ? -2.432 30.812 6.289 1 98.69 75 THR B CA 1
ATOM 2501 C C . THR B 1 75 ? -2.027 32.281 6.133 1 98.69 75 THR B C 1
ATOM 2503 O O . THR B 1 75 ? -1.385 32.844 7.02 1 98.69 75 THR B O 1
ATOM 2506 N N . ASP B 1 76 ? -2.387 32.812 4.973 1 98.62 76 ASP B N 1
ATOM 2507 C CA . ASP B 1 76 ? -2.191 34.219 4.723 1 98.62 76 ASP B CA 1
ATOM 2508 C C . ASP B 1 76 ? -3.318 35.062 5.336 1 98.62 76 ASP B C 1
ATOM 2510 O O . ASP B 1 76 ? -4.117 35.656 4.613 1 98.62 76 ASP B O 1
ATOM 2514 N N . LEU B 1 77 ? -3.293 35.219 6.629 1 98.62 77 LEU B N 1
ATOM 2515 C CA . LEU B 1 77 ? -4.371 35.875 7.363 1 98.62 77 LEU B CA 1
ATOM 2516 C C . LEU B 1 77 ? -4.594 37.281 6.848 1 98.62 77 LEU B C 1
ATOM 2518 O O . LEU B 1 77 ? -3.641 37.969 6.477 1 98.62 77 LEU B O 1
ATOM 2522 N N . PRO B 1 78 ? -5.918 37.625 6.648 1 98.56 78 PRO B N 1
ATOM 2523 C CA . PRO B 1 78 ? -7.082 37.062 7.32 1 98.56 78 PRO B CA 1
ATOM 2524 C C . PRO B 1 78 ? -7.727 35.938 6.52 1 98.56 78 PRO B C 1
ATOM 2526 O O . PRO B 1 78 ? -8.75 35.375 6.934 1 98.56 78 PRO B O 1
ATOM 2529 N N . TYR B 1 79 ? -7.156 35.594 5.371 1 98.56 79 TYR B N 1
ATOM 2530 C CA . TYR B 1 79 ? -7.617 34.406 4.633 1 98.56 79 TYR B CA 1
ATOM 2531 C C . TYR B 1 79 ? -7.234 33.125 5.352 1 98.56 79 TYR B C 1
ATOM 2533 O O . TYR B 1 79 ? -6.047 32.844 5.551 1 98.56 79 TYR B O 1
ATOM 2541 N N . GLY B 1 80 ? -8.312 32.406 5.723 1 98.38 80 GLY B N 1
ATOM 2542 C CA . GLY B 1 80 ? -8.047 31.109 6.293 1 98.38 80 GLY B CA 1
ATOM 2543 C C . GLY B 1 80 ? -7.988 31.109 7.809 1 98.38 80 GLY B C 1
ATOM 2544 O O . GLY B 1 80 ? -7.207 30.375 8.414 1 98.38 80 GLY B O 1
ATOM 2545 N N . ARG B 1 81 ? -8.703 31.984 8.461 1 98.25 81 ARG B N 1
ATOM 2546 C CA . ARG B 1 81 ? -8.898 31.844 9.898 1 98.25 81 ARG B CA 1
ATOM 2547 C C . ARG B 1 81 ? -9.562 30.516 10.242 1 98.25 81 ARG B C 1
ATOM 2549 O O . ARG B 1 81 ? -10.289 29.953 9.422 1 98.25 81 ARG B O 1
ATOM 2556 N N . GLY B 1 82 ? -9.211 29.969 11.383 1 96 82 GLY B N 1
ATOM 2557 C CA . GLY B 1 82 ? -9.93 28.781 11.812 1 96 82 GLY B CA 1
ATOM 2558 C C . GLY B 1 82 ? -9.086 27.531 11.773 1 96 82 GLY B C 1
ATOM 2559 O O . GLY B 1 82 ? -7.859 27.594 11.859 1 96 82 GLY B O 1
ATOM 2560 N N . GLY B 1 83 ? -9.758 26.391 11.719 1 95.5 83 GLY B N 1
ATOM 2561 C CA . GLY B 1 83 ? -9.094 25.109 11.992 1 95.5 83 GLY B CA 1
ATOM 2562 C C . GLY B 1 83 ? -8.656 24.391 10.727 1 95.5 83 GLY B C 1
ATOM 2563 O O . GLY B 1 83 ? -9.141 24.688 9.633 1 95.5 83 GLY B O 1
ATOM 2564 N N . SER B 1 84 ? -7.676 23.531 10.875 1 96.94 84 SER B N 1
ATOM 2565 C CA . SER B 1 84 ? -7.156 22.641 9.836 1 96.94 84 SER B CA 1
ATOM 2566 C C . SER B 1 84 ? -6.723 23.438 8.609 1 96.94 84 SER B C 1
ATOM 2568 O O . SER B 1 84 ? -7.121 23.125 7.484 1 96.94 84 SER B O 1
ATOM 2570 N N . PRO B 1 85 ? -5.906 24.406 8.891 1 97.94 85 PRO B N 1
ATOM 2571 C CA . PRO B 1 85 ? -5.551 25.297 7.785 1 97.94 85 PRO B CA 1
ATOM 2572 C C . PRO B 1 85 ? -4.855 24.562 6.637 1 97.94 85 PRO B C 1
ATOM 2574 O O . PRO B 1 85 ? -5.203 24.781 5.473 1 97.94 85 PRO B O 1
ATOM 2577 N N . LEU B 1 86 ? -3.938 23.656 6.875 1 98.12 86 LEU B N 1
ATOM 2578 C CA . LEU B 1 86 ? -3.178 22.953 5.844 1 98.12 86 LEU B CA 1
ATOM 2579 C C . LEU B 1 86 ? -4.102 22.156 4.938 1 98.12 86 LEU B C 1
ATOM 2581 O O . LEU B 1 86 ? -4.047 22.297 3.713 1 98.12 86 LEU B O 1
ATOM 2585 N N . GLN B 1 87 ? -4.938 21.359 5.539 1 98.38 87 GLN B N 1
ATOM 2586 C CA . GLN B 1 87 ? -5.828 20.5 4.781 1 98.38 87 GLN B CA 1
ATOM 2587 C C . GLN B 1 87 ? -6.801 21.312 3.93 1 98.38 87 GLN B C 1
ATOM 2589 O O . GLN B 1 87 ? -7.039 20.984 2.768 1 98.38 87 GLN B O 1
ATOM 2594 N N . ASN B 1 88 ? -7.348 22.391 4.543 1 98.5 88 ASN B N 1
ATOM 2595 C CA . ASN B 1 88 ? -8.281 23.25 3.809 1 98.5 88 ASN B CA 1
ATOM 2596 C C . ASN B 1 88 ? -7.602 23.922 2.623 1 98.5 88 ASN B C 1
ATOM 2598 O O . ASN B 1 88 ? -8.195 24.047 1.551 1 98.5 88 ASN B O 1
ATOM 2602 N N . LEU B 1 89 ? -6.395 24.344 2.803 1 98.75 89 LEU B N 1
ATOM 2603 C CA . LEU B 1 89 ? -5.648 24.969 1.719 1 98.75 89 LEU B CA 1
ATOM 2604 C C . LEU B 1 89 ? -5.449 24 0.56 1 98.75 89 LEU B C 1
ATOM 2606 O O . LEU B 1 89 ? -5.695 24.344 -0.597 1 98.75 89 LEU B O 1
ATOM 2610 N N . ILE B 1 90 ? -5.004 22.797 0.867 1 98.44 90 ILE B N 1
ATOM 2611 C CA . ILE B 1 90 ? -4.73 21.797 -0.163 1 98.44 90 ILE B CA 1
ATOM 2612 C C . ILE B 1 90 ? -6.031 21.422 -0.874 1 98.44 90 ILE B C 1
ATOM 2614 O O . ILE B 1 90 ? -6.066 21.328 -2.102 1 98.44 90 ILE B O 1
ATOM 2618 N N . LYS B 1 91 ? -7.109 21.25 -0.122 1 97 91 LYS B N 1
ATOM 2619 C CA . LYS B 1 91 ? -8.414 20.938 -0.693 1 97 91 LYS B CA 1
ATOM 2620 C C . LYS B 1 91 ? -8.859 22.031 -1.669 1 97 91 LYS B C 1
ATOM 2622 O O . LYS B 1 91 ? -9.5 21.734 -2.684 1 97 91 LYS B O 1
ATOM 2627 N N . GLU B 1 92 ? -8.461 23.25 -1.322 1 96.69 92 GLU B N 1
ATOM 2628 C CA . GLU B 1 92 ? -8.859 24.391 -2.154 1 96.69 92 GLU B CA 1
ATOM 2629 C C . GLU B 1 92 ? -7.898 24.578 -3.326 1 96.69 92 GLU B C 1
ATOM 2631 O O . GLU B 1 92 ? -8.047 25.516 -4.113 1 96.69 92 GLU B O 1
ATOM 2636 N N . GLY B 1 93 ? -6.844 23.812 -3.367 1 97.19 93 GLY B N 1
ATOM 2637 C CA . GLY B 1 93 ? -5.988 23.797 -4.543 1 97.19 93 GLY B CA 1
ATOM 2638 C C . GLY B 1 93 ? -4.754 24.656 -4.402 1 97.19 93 GLY B C 1
ATOM 2639 O O . GLY B 1 93 ? -4.051 24.922 -5.383 1 97.19 93 GLY B O 1
ATOM 2640 N N . HIS B 1 94 ? -4.484 25.125 -3.199 1 98.19 94 HIS B N 1
ATOM 2641 C CA . HIS B 1 94 ? -3.307 25.969 -3.002 1 98.19 94 HIS B CA 1
ATOM 2642 C C . HIS B 1 94 ? -2.031 25.141 -3.004 1 98.19 94 HIS B C 1
ATOM 2644 O O . HIS B 1 94 ? -2.002 24.031 -2.445 1 98.19 94 HIS B O 1
ATOM 2650 N N . GLU B 1 95 ? -0.979 25.688 -3.615 1 98 95 GLU B N 1
ATOM 2651 C CA . GLU B 1 95 ? 0.328 25.031 -3.615 1 98 95 GLU B CA 1
ATOM 2652 C C . GLU B 1 95 ? 1.312 25.766 -2.715 1 98 95 GLU B C 1
ATOM 2654 O O . GLU B 1 95 ? 2.398 25.266 -2.424 1 98 95 GLU B O 1
ATOM 2659 N N . GLN B 1 96 ? 0.929 26.922 -2.324 1 98.56 96 GLN B N 1
ATOM 2660 C CA . GLN B 1 96 ? 1.724 27.766 -1.441 1 98.56 96 GLN B CA 1
ATOM 2661 C C . GLN B 1 96 ? 0.829 28.641 -0.559 1 98.56 96 GLN B C 1
ATOM 2663 O O . GLN B 1 96 ? -0.351 28.828 -0.86 1 98.56 96 GLN B O 1
ATOM 2668 N N . THR B 1 97 ? 1.396 29.125 0.512 1 98.81 97 THR B N 1
ATOM 2669 C CA . THR B 1 97 ? 0.704 30.031 1.427 1 98.81 97 THR B CA 1
ATOM 2670 C C . THR B 1 97 ? 1.702 30.859 2.232 1 98.81 97 THR B C 1
ATOM 2672 O O . THR B 1 97 ? 2.869 30.969 1.851 1 98.81 97 THR B O 1
ATOM 2675 N N . GLN B 1 98 ? 1.222 31.578 3.199 1 98.81 98 GLN B N 1
ATOM 2676 C CA . GLN B 1 98 ? 2.029 32.281 4.199 1 98.81 98 GLN B CA 1
ATOM 2677 C C . GLN B 1 98 ? 1.825 31.656 5.586 1 98.81 98 GLN B C 1
ATOM 2679 O O . GLN B 1 98 ? 0.784 31.062 5.859 1 98.81 98 GLN B O 1
ATOM 2684 N N . ILE B 1 99 ? 2.854 31.75 6.355 1 98.88 99 ILE B N 1
ATOM 2685 C CA . ILE B 1 99 ? 2.662 31.625 7.797 1 98.88 99 ILE B CA 1
ATOM 2686 C C . ILE B 1 99 ? 2.525 33 8.422 1 98.88 99 ILE B C 1
ATOM 2688 O O . ILE B 1 99 ? 3.354 33.875 8.18 1 98.88 99 ILE B O 1
ATOM 2692 N N . SER B 1 100 ? 1.497 33.25 9.148 1 98.88 100 SER B N 1
ATOM 2693 C CA . SER B 1 100 ? 1.263 34.5 9.844 1 98.88 100 SER B CA 1
ATOM 2694 C C . SER B 1 100 ? 1.527 34.375 11.336 1 98.88 100 SER B C 1
ATOM 2696 O O . SER B 1 100 ? 0.921 33.531 12.008 1 98.88 100 SER B O 1
ATOM 2698 N N . ALA B 1 101 ? 2.447 35.125 11.852 1 98.88 101 ALA B N 1
ATOM 2699 C CA . ALA B 1 101 ? 2.631 35.25 13.297 1 98.88 101 ALA B CA 1
ATOM 2700 C C . ALA B 1 101 ? 1.706 36.312 13.891 1 98.88 101 ALA B C 1
ATOM 2702 O O . ALA B 1 101 ? 1.828 37.5 13.57 1 98.88 101 ALA B O 1
ATOM 2703 N N . ILE B 1 102 ? 0.811 35.875 14.773 1 98.81 102 ILE B N 1
ATOM 2704 C CA . ILE B 1 102 ? -0.202 36.812 15.211 1 98.81 102 ILE B CA 1
ATOM 2705 C C . ILE B 1 102 ? -0.319 36.781 16.734 1 98.81 102 ILE B C 1
ATOM 2707 O O . ILE B 1 102 ? -0.059 35.75 17.359 1 98.81 102 ILE B O 1
ATOM 2711 N N . GLN B 1 103 ? -0.751 37.875 17.266 1 98.06 103 GLN B N 1
ATOM 2712 C CA . GLN B 1 103 ? -1.127 37.906 18.672 1 98.06 103 GLN B CA 1
ATOM 2713 C C . GLN B 1 103 ? -2.424 37.156 18.922 1 98.06 103 GLN B C 1
ATOM 2715 O O . GLN B 1 103 ? -3.367 37.25 18.141 1 98.06 103 GLN B O 1
ATOM 2720 N N . VAL B 1 104 ? -2.363 36.344 20.016 1 97.81 104 VAL B N 1
ATOM 2721 C CA . VAL B 1 104 ? -3.604 35.688 20.375 1 97.81 104 VAL B CA 1
ATOM 2722 C C . VAL B 1 104 ? -4.582 36.688 20.984 1 97.81 104 VAL B C 1
ATOM 2724 O O . VAL B 1 104 ? -4.195 37.531 21.812 1 97.81 104 VAL B O 1
ATOM 2727 N N . GLU B 1 105 ? -5.758 36.625 20.531 1 95.88 105 GLU B N 1
ATOM 2728 C CA . GLU B 1 105 ? -6.844 37.469 21.062 1 95.88 105 GLU B CA 1
ATOM 2729 C C . GLU B 1 105 ? -8.148 36.688 21.125 1 95.88 105 GLU B C 1
ATOM 2731 O O . GLU B 1 105 ? -8.156 35.438 20.953 1 95.88 105 GLU B O 1
ATOM 2736 N N . LYS B 1 106 ? -9.164 37.344 21.422 1 94.12 106 LYS B N 1
ATOM 2737 C CA . LYS B 1 106 ? -10.438 36.688 21.719 1 94.12 106 LYS B CA 1
ATOM 2738 C C . LYS B 1 106 ? -11 36 20.484 1 94.12 106 LYS B C 1
ATOM 2740 O O . LYS B 1 106 ? -11.398 34.844 20.562 1 94.12 106 LYS B O 1
ATOM 2745 N N . ASP B 1 107 ? -10.984 36.75 19.359 1 93.62 107 ASP B N 1
ATOM 2746 C CA . ASP B 1 107 ? -11.492 36.156 18.125 1 93.62 107 ASP B CA 1
ATOM 2747 C C . ASP B 1 107 ? -10.453 35.25 17.5 1 93.62 107 ASP B C 1
ATOM 2749 O O . ASP B 1 107 ? -9.273 35.594 17.422 1 93.62 107 ASP B O 1
ATOM 2753 N N . LEU B 1 108 ? -10.898 34.156 17.078 1 94.12 108 LEU B N 1
ATOM 2754 C CA . LEU B 1 108 ? -10.031 33.094 16.578 1 94.12 108 LEU B CA 1
ATOM 2755 C C . LEU B 1 108 ? -9.188 33.594 15.414 1 94.12 108 LEU B C 1
ATOM 2757 O O . LEU B 1 108 ? -9.727 34.031 14.391 1 94.12 108 LEU B O 1
ATOM 2761 N N . ASP B 1 109 ? -7.887 33.562 15.539 1 97.12 109 ASP B N 1
ATOM 2762 C CA . ASP B 1 109 ? -6.875 33.875 14.531 1 97.12 109 ASP B CA 1
ATOM 2763 C C . ASP B 1 109 ? -7.078 35.281 13.961 1 97.12 109 ASP B C 1
ATOM 2765 O O . ASP B 1 109 ? -6.84 35.5 12.773 1 97.12 109 ASP B O 1
ATOM 2769 N N . ALA B 1 110 ? -7.516 36.219 14.82 1 97.5 110 ALA B N 1
ATOM 2770 C CA . ALA B 1 110 ? -7.891 37.562 14.344 1 97.5 110 ALA B CA 1
ATOM 2771 C C . ALA B 1 110 ? -6.914 38.594 14.852 1 97.5 110 ALA B C 1
ATOM 2773 O O . ALA B 1 110 ? -7.074 39.781 14.562 1 97.5 110 ALA B O 1
ATOM 2774 N N . GLY B 1 111 ? -5.988 38.188 15.602 1 98.12 111 GLY B N 1
ATOM 2775 C CA . GLY B 1 111 ? -5.098 39.156 16.25 1 98.12 111 GLY B CA 1
ATOM 2776 C C . GLY B 1 111 ? -4.18 39.875 15.266 1 98.12 111 GLY B C 1
ATOM 2777 O O . GLY B 1 111 ? -4.141 39.531 14.086 1 98.12 111 GLY B O 1
ATOM 2778 N N . ASP B 1 112 ? -3.488 40.875 15.805 1 98.56 112 ASP B N 1
ATOM 2779 C CA . ASP B 1 112 ? -2.562 41.688 15.008 1 98.56 112 ASP B CA 1
ATOM 2780 C C . ASP B 1 112 ? -1.382 40.844 14.531 1 98.56 112 ASP B C 1
ATOM 2782 O O . ASP B 1 112 ? -0.949 39.906 15.219 1 98.56 112 ASP B O 1
ATOM 2786 N N . ILE B 1 113 ? -0.812 41.188 13.32 1 98.81 113 ILE B N 1
ATOM 2787 C CA . ILE B 1 113 ? 0.214 40.375 12.656 1 98.81 113 ILE B CA 1
ATOM 2788 C C . ILE B 1 113 ? 1.591 40.969 12.93 1 98.81 113 ILE B C 1
ATOM 2790 O O . ILE B 1 113 ? 1.812 42.156 12.68 1 98.81 113 ILE B O 1
ATOM 2794 N N . TYR B 1 114 ? 2.469 40.156 13.445 1 98.69 114 TYR B N 1
ATOM 2795 C CA . TYR B 1 114 ? 3.857 40.562 13.609 1 98.69 114 TYR B CA 1
ATOM 2796 C C . TYR B 1 114 ? 4.602 40.531 12.281 1 98.69 114 TYR B C 1
ATOM 2798 O O . TYR B 1 114 ? 5.273 41.5 11.914 1 98.69 114 TYR B O 1
ATOM 2806 N N . LEU B 1 115 ? 4.531 39.406 11.586 1 98.19 115 LEU B N 1
ATOM 2807 C CA . LEU B 1 115 ? 5.145 39.219 10.273 1 98.19 115 LEU B CA 1
ATOM 2808 C C . LEU B 1 115 ? 4.582 37.969 9.586 1 98.19 115 LEU B C 1
ATOM 2810 O O . LEU B 1 115 ? 3.887 37.156 10.211 1 98.19 115 LEU B O 1
ATOM 2814 N N . LYS B 1 116 ? 4.82 37.906 8.266 1 98.75 116 LYS B N 1
ATOM 2815 C CA . LYS B 1 116 ? 4.457 36.75 7.438 1 98.75 116 LYS B CA 1
ATOM 2816 C C . LYS B 1 116 ? 5.66 36.25 6.656 1 98.75 116 LYS B C 1
ATOM 2818 O O . LYS B 1 116 ? 6.559 37 6.305 1 98.75 116 LYS B O 1
ATOM 2823 N N . ARG B 1 117 ? 5.672 34.969 6.457 1 98.81 117 ARG B N 1
ATOM 2824 C CA . ARG B 1 117 ? 6.684 34.312 5.621 1 98.81 117 ARG B CA 1
ATOM 2825 C C . ARG B 1 117 ? 6.059 33.25 4.723 1 98.81 117 ARG B C 1
ATOM 2827 O O . ARG B 1 117 ? 5.09 32.594 5.109 1 98.81 117 ARG B O 1
ATOM 2834 N N . PRO B 1 118 ? 6.656 33.031 3.527 1 98.81 118 PRO B N 1
ATOM 2835 C CA . PRO B 1 118 ? 6.09 32.062 2.594 1 98.81 118 PRO B CA 1
ATOM 2836 C C . PRO B 1 118 ? 6.289 30.625 3.049 1 98.81 118 PRO B C 1
ATOM 2838 O O . PRO B 1 118 ? 7.273 30.328 3.732 1 98.81 118 PRO B O 1
ATOM 2841 N N . LEU B 1 119 ? 5.348 29.734 2.666 1 98.81 119 LEU B N 1
ATOM 2842 C CA . LEU B 1 119 ? 5.41 28.297 2.943 1 98.81 119 LEU B CA 1
ATOM 2843 C C . LEU B 1 119 ? 4.914 27.5 1.749 1 98.81 119 LEU B C 1
ATOM 2845 O O . LEU B 1 119 ? 3.799 27.719 1.268 1 98.81 119 LEU B O 1
ATOM 2849 N N . SER B 1 120 ? 5.766 26.609 1.268 1 98.75 120 SER B N 1
ATOM 2850 C CA . SER B 1 120 ? 5.352 25.672 0.223 1 98.75 120 SER B CA 1
ATOM 2851 C C . SER B 1 120 ? 4.473 24.562 0.789 1 98.75 120 SER B C 1
ATOM 2853 O O . SER B 1 120 ? 4.754 24.031 1.864 1 98.75 120 SER B O 1
ATOM 2855 N N . LEU B 1 121 ? 3.414 24.203 0.018 1 98.75 121 LEU B N 1
ATOM 2856 C CA . LEU B 1 121 ? 2.508 23.141 0.457 1 98.75 121 LEU B CA 1
ATOM 2857 C C . LEU B 1 121 ? 2.76 21.859 -0.315 1 98.75 121 LEU B C 1
ATOM 2859 O O . LEU B 1 121 ? 1.925 20.953 -0.306 1 98.75 121 LEU B O 1
ATOM 2863 N N . LEU B 1 122 ? 3.895 21.781 -0.955 1 97.75 122 LEU B N 1
ATOM 2864 C CA . LEU B 1 122 ? 4.25 20.578 -1.686 1 97.75 122 LEU B CA 1
ATOM 2865 C C . LEU B 1 122 ? 4.723 19.484 -0.73 1 97.75 122 LEU B C 1
ATOM 2867 O O . LEU B 1 122 ? 5.352 19.766 0.289 1 97.75 122 LEU B O 1
ATOM 2871 N N . GLY B 1 123 ? 4.414 18.188 -1.094 1 97.88 123 GLY B N 1
ATOM 2872 C CA . GLY B 1 123 ? 4.809 17.062 -0.271 1 97.88 123 GLY B CA 1
ATOM 2873 C C . GLY B 1 123 ? 3.719 16.609 0.68 1 97.88 123 GLY B C 1
ATOM 2874 O O . GLY B 1 123 ? 2.572 17.047 0.576 1 97.88 123 GLY B O 1
ATOM 2875 N N . THR B 1 124 ? 4.012 15.688 1.606 1 98.5 124 THR B N 1
ATOM 2876 C CA . THR B 1 124 ? 3.08 15.156 2.596 1 98.5 124 THR B CA 1
ATOM 2877 C C . THR B 1 124 ? 2.852 16.172 3.717 1 98.5 124 THR B C 1
ATOM 2879 O O . THR B 1 124 ? 3.641 17.094 3.891 1 98.5 124 THR B O 1
ATOM 2882 N N . ALA B 1 125 ? 1.769 15.977 4.41 1 98.62 125 ALA B N 1
ATOM 2883 C CA . ALA B 1 125 ? 1.51 16.812 5.574 1 98.62 125 ALA B CA 1
ATOM 2884 C C . ALA B 1 125 ? 2.727 16.875 6.492 1 98.62 125 ALA B C 1
ATOM 2886 O O . ALA B 1 125 ? 3.129 17.953 6.934 1 98.62 125 ALA B O 1
ATOM 2887 N N . GLU B 1 126 ? 3.35 15.742 6.758 1 98.5 126 GLU B N 1
ATOM 2888 C CA . GLU B 1 126 ? 4.512 15.68 7.641 1 98.5 126 GLU B CA 1
ATOM 2889 C C . GLU B 1 126 ? 5.656 16.531 7.109 1 98.5 126 GLU B C 1
ATOM 2891 O O . GLU B 1 126 ? 6.262 17.312 7.855 1 98.5 126 GLU B O 1
ATOM 2896 N N . GLU B 1 127 ? 5.91 16.391 5.852 1 98.44 127 GLU B N 1
ATOM 2897 C CA . GLU B 1 127 ? 6.969 17.172 5.215 1 98.44 127 GLU B CA 1
ATOM 2898 C C . GLU B 1 127 ? 6.68 18.656 5.289 1 98.44 127 GLU B C 1
ATOM 2900 O O . GLU B 1 127 ? 7.586 19.469 5.5 1 98.44 127 GLU B O 1
ATOM 2905 N N . ILE B 1 128 ? 5.469 19.031 5.125 1 98.75 128 ILE B N 1
ATOM 2906 C CA . ILE B 1 128 ? 5.066 20.438 5.172 1 98.75 128 ILE B CA 1
ATOM 2907 C C . ILE B 1 128 ? 5.219 20.969 6.594 1 98.75 128 ILE B C 1
ATOM 2909 O O . ILE B 1 128 ? 5.699 22.078 6.797 1 98.75 128 ILE B O 1
ATOM 2913 N N . PHE B 1 129 ? 4.859 20.172 7.617 1 98.5 129 PHE B N 1
ATOM 2914 C CA . PHE B 1 129 ? 5.012 20.594 9.008 1 98.5 129 PHE B CA 1
ATOM 2915 C C . PHE B 1 129 ? 6.48 20.766 9.359 1 98.5 129 PHE B C 1
ATOM 2917 O O . PHE B 1 129 ? 6.844 21.719 10.055 1 98.5 129 PHE B O 1
ATOM 2924 N N . ILE B 1 130 ? 7.301 19.875 8.898 1 98.5 130 ILE B N 1
ATOM 2925 C CA . ILE B 1 130 ? 8.734 19.984 9.133 1 98.5 130 ILE B CA 1
ATOM 2926 C C . ILE B 1 130 ? 9.273 21.266 8.5 1 98.5 130 ILE B C 1
ATOM 2928 O O . ILE B 1 130 ? 10.055 21.984 9.109 1 98.5 130 ILE B O 1
ATOM 2932 N N . ARG B 1 131 ? 8.828 21.516 7.266 1 98.56 131 ARG B N 1
ATOM 2933 C CA . ARG B 1 131 ? 9.203 22.75 6.578 1 98.56 131 ARG B CA 1
ATOM 2934 C C . ARG B 1 131 ? 8.711 23.969 7.348 1 98.56 131 ARG B C 1
ATOM 2936 O O . ARG B 1 131 ? 9.445 24.953 7.504 1 98.56 131 ARG B O 1
ATOM 2943 N N . ALA B 1 132 ? 7.508 23.953 7.84 1 98.69 132 ALA B N 1
ATOM 2944 C CA . ALA B 1 132 ? 6.926 25.047 8.609 1 98.69 132 ALA B CA 1
ATOM 2945 C C . ALA B 1 132 ? 7.734 25.312 9.875 1 98.69 132 ALA B C 1
ATOM 2947 O O . ALA B 1 132 ? 7.918 26.469 10.273 1 98.69 132 ALA B O 1
ATOM 2948 N N . ASP B 1 133 ? 8.148 24.25 10.508 1 98.62 133 ASP B N 1
ATOM 2949 C CA . ASP B 1 133 ? 8.953 24.375 11.719 1 98.62 133 ASP B CA 1
ATOM 2950 C C . ASP B 1 133 ? 10.195 25.234 11.477 1 98.62 133 ASP B C 1
ATOM 2952 O O . ASP B 1 133 ? 10.523 26.094 12.297 1 98.62 133 ASP B O 1
ATOM 2956 N N . LYS B 1 134 ? 10.828 25.078 10.359 1 98.38 134 LYS B N 1
ATOM 2957 C CA . LYS B 1 134 ? 12.023 25.844 10.016 1 98.38 134 LYS B CA 1
ATOM 2958 C C . LYS B 1 134 ? 11.688 27.312 9.75 1 98.38 134 LYS B C 1
ATOM 2960 O O . LYS B 1 134 ? 12.398 28.203 10.195 1 98.38 134 LYS B O 1
ATOM 2965 N N . VAL B 1 135 ? 10.625 27.516 9.07 1 98.75 135 VAL B N 1
ATOM 2966 C CA . VAL B 1 135 ? 10.188 28.875 8.766 1 98.75 135 VAL B CA 1
ATOM 2967 C C . VAL B 1 135 ? 9.828 29.594 10.062 1 98.75 135 VAL B C 1
ATOM 2969 O O . VAL B 1 135 ? 10.219 30.75 10.266 1 98.75 135 VAL B O 1
ATOM 2972 N N . ILE B 1 136 ? 9.141 28.906 10.938 1 98.81 136 ILE B N 1
ATOM 2973 C CA . ILE B 1 136 ? 8.695 29.469 12.203 1 98.81 136 ILE B CA 1
ATOM 2974 C C . ILE B 1 136 ? 9.906 29.812 13.07 1 98.81 136 ILE B C 1
ATOM 2976 O O . ILE B 1 136 ? 9.922 30.859 13.734 1 98.81 136 ILE B O 1
ATOM 2980 N N . GLU B 1 137 ? 10.867 28.953 13.047 1 98.69 137 GLU B N 1
ATOM 2981 C CA . GLU B 1 137 ? 12.094 29.234 13.773 1 98.69 137 GLU B CA 1
ATOM 2982 C C . GLU B 1 137 ? 12.688 30.578 13.352 1 98.69 137 GLU B C 1
ATOM 2984 O O . GLU B 1 137 ? 13.023 31.422 14.195 1 98.69 137 GLU B O 1
ATOM 2989 N N . GLU B 1 138 ? 12.75 30.781 12.078 1 98.75 138 GLU B N 1
ATOM 2990 C CA . GLU B 1 138 ? 13.281 32.031 11.547 1 98.75 138 GLU B CA 1
ATOM 2991 C C . GLU B 1 138 ? 12.398 33.219 11.945 1 98.75 138 GLU B C 1
ATOM 2993 O O . GLU B 1 138 ? 12.906 34.281 12.258 1 98.75 138 GLU B O 1
ATOM 2998 N N . MET B 1 139 ? 11.156 33 11.898 1 98.88 139 MET B N 1
ATOM 2999 C CA . MET B 1 139 ? 10.211 34.062 12.266 1 98.88 139 MET B CA 1
ATOM 3000 C C . MET B 1 139 ? 10.391 34.469 13.727 1 98.88 139 MET B C 1
ATOM 3002 O O . MET B 1 139 ? 10.352 35.656 14.055 1 98.88 139 MET B O 1
ATOM 3006 N N . ILE B 1 140 ? 10.539 33.469 14.555 1 98.62 140 ILE B N 1
ATOM 3007 C CA . ILE B 1 140 ? 10.711 33.719 15.977 1 98.62 140 ILE B CA 1
ATOM 3008 C C . ILE B 1 140 ? 11.969 34.531 16.219 1 98.62 140 ILE B C 1
ATOM 3010 O O . ILE B 1 140 ? 11.953 35.531 16.953 1 98.62 140 ILE B O 1
ATOM 3014 N N . VAL B 1 141 ? 13.047 34.188 15.57 1 98.5 141 VAL B N 1
ATOM 3015 C CA . VAL B 1 141 ? 14.297 34.938 15.695 1 98.5 141 VAL B CA 1
ATOM 3016 C C . VAL B 1 141 ? 14.078 36.406 15.273 1 98.5 141 VAL B C 1
ATOM 3018 O O . VAL B 1 141 ? 14.484 37.312 15.977 1 98.5 141 VAL B O 1
ATOM 3021 N N . ASN B 1 142 ? 13.43 36.562 14.18 1 98.44 142 ASN B N 1
ATOM 3022 C CA . ASN B 1 142 ? 13.141 37.906 13.68 1 98.44 142 ASN B CA 1
ATOM 3023 C C . ASN B 1 142 ? 12.328 38.719 14.68 1 98.44 142 ASN B C 1
ATOM 3025 O O . ASN B 1 142 ? 12.633 39.875 14.938 1 98.44 142 ASN B O 1
ATOM 3029 N N . ILE B 1 143 ? 11.312 38.125 15.219 1 98.12 143 ILE B N 1
ATOM 3030 C CA . ILE B 1 143 ? 10.414 38.781 16.156 1 98.12 143 ILE B CA 1
ATOM 3031 C C . ILE B 1 143 ? 11.188 39.219 17.391 1 98.12 143 ILE B C 1
ATOM 3033 O O . ILE B 1 143 ? 11.023 40.344 17.875 1 98.12 143 ILE B O 1
ATOM 3037 N N . ILE B 1 144 ? 12.031 38.344 17.906 1 97.06 144 ILE B N 1
ATOM 3038 C CA . ILE B 1 144 ? 12.773 38.625 19.125 1 97.06 144 ILE B CA 1
ATOM 3039 C C . ILE B 1 144 ? 13.82 39.719 18.859 1 97.06 144 ILE B C 1
ATOM 3041 O O . ILE B 1 144 ? 14 40.625 19.656 1 97.06 144 ILE B O 1
ATOM 3045 N N . GLU B 1 145 ? 14.453 39.656 17.766 1 96.06 145 GLU B N 1
ATOM 3046 C CA . GLU B 1 145 ? 15.539 40.562 17.453 1 96.06 145 GLU B CA 1
ATOM 3047 C C . GLU B 1 145 ? 15 41.938 17.062 1 96.06 145 GLU B C 1
ATOM 3049 O O . GLU B 1 145 ? 15.562 42.969 17.453 1 96.06 145 GLU B O 1
ATOM 3054 N N . GLU B 1 146 ? 13.961 41.938 16.312 1 96.75 146 GLU B N 1
ATOM 3055 C CA . GLU B 1 146 ? 13.469 43.219 15.758 1 96.75 146 GLU B CA 1
ATOM 3056 C C . GLU B 1 146 ? 12.383 43.812 16.641 1 96.75 146 GLU B C 1
ATOM 3058 O O . GLU B 1 146 ? 12.094 45 16.547 1 96.75 146 GLU B O 1
ATOM 3063 N N . ASP B 1 147 ? 11.75 42.969 17.406 1 94.06 147 ASP B N 1
ATOM 3064 C CA . ASP B 1 147 ? 10.688 43.375 18.312 1 94.06 147 ASP B CA 1
ATOM 3065 C C . ASP B 1 147 ? 9.656 44.25 17.594 1 94.06 147 ASP B C 1
ATOM 3067 O O . ASP B 1 147 ? 9.344 45.375 18.031 1 94.06 147 ASP B O 1
ATOM 3071 N N . PRO B 1 148 ? 9.148 43.75 16.5 1 96.81 148 PRO B N 1
ATOM 3072 C CA . PRO B 1 148 ? 8.211 44.531 15.688 1 96.81 148 PRO B CA 1
ATOM 3073 C C . PRO B 1 148 ? 6.887 44.781 16.406 1 96.81 148 PRO B C 1
ATOM 3075 O O . PRO B 1 148 ? 6.477 44 17.25 1 96.81 148 PRO B O 1
ATOM 3078 N N . GLU B 1 149 ? 6.203 45.906 16.062 1 96.88 149 GLU B N 1
ATOM 3079 C CA . GLU B 1 149 ? 4.836 46.156 16.5 1 96.88 149 GLU B CA 1
ATOM 3080 C C . GLU B 1 149 ? 3.828 45.469 15.602 1 96.88 149 GLU B C 1
ATOM 3082 O O . GLU B 1 149 ? 3.824 45.656 14.391 1 96.88 149 GLU B O 1
ATOM 3087 N N . PRO B 1 150 ? 3.055 44.625 16.219 1 98.06 150 PRO B N 1
ATOM 3088 C CA . PRO B 1 150 ? 2.068 43.938 15.367 1 98.06 150 PRO B CA 1
ATOM 3089 C C . PRO B 1 150 ? 1.039 44.906 14.781 1 98.06 150 PRO B C 1
ATOM 3091 O O . PRO B 1 150 ? 0.746 45.938 15.391 1 98.06 150 PRO B O 1
ATOM 3094 N N . LYS B 1 151 ? 0.534 44.594 13.648 1 98.38 151 LYS B N 1
ATOM 3095 C CA . LYS B 1 151 ? -0.423 45.438 12.93 1 98.38 151 LYS B CA 1
ATOM 3096 C C . LYS B 1 151 ? -1.724 44.656 12.664 1 98.38 151 LYS B C 1
ATOM 3098 O O . LYS B 1 151 ? -1.721 43.438 12.523 1 98.38 151 LYS B O 1
ATOM 3103 N N . ARG B 1 152 ? -2.76 45.406 12.484 1 98.31 152 ARG B N 1
ATOM 3104 C CA . ARG B 1 152 ? -4.078 44.844 12.242 1 98.31 152 ARG B CA 1
ATOM 3105 C C . ARG B 1 152 ? -4.109 44.094 10.914 1 98.31 152 ARG B C 1
ATOM 3107 O O . ARG B 1 152 ? -3.533 44.531 9.922 1 98.31 152 ARG B O 1
ATOM 3114 N N . GLN B 1 153 ? -4.797 42.969 10.969 1 98 153 GLN B N 1
ATOM 3115 C CA . GLN B 1 153 ? -4.992 42.25 9.727 1 98 153 GLN B CA 1
ATOM 3116 C C . GLN B 1 153 ? -5.707 43.094 8.68 1 98 153 GLN B C 1
ATOM 3118 O O . GLN B 1 153 ? -6.625 43.844 9.008 1 98 153 GLN B O 1
ATOM 3123 N N . GLN B 1 154 ? -5.246 42.969 7.488 1 97.62 154 GLN B N 1
ATOM 3124 C CA . GLN B 1 154 ? -5.887 43.688 6.379 1 97.62 154 GLN B CA 1
ATOM 3125 C C . GLN B 1 154 ? -6.309 42.688 5.285 1 97.62 154 GLN B C 1
ATOM 3127 O O . GLN B 1 154 ? -5.574 41.75 4.965 1 97.62 154 GLN B O 1
ATOM 3132 N N . GLY B 1 155 ? -7.531 42.906 4.742 1 97.06 155 GLY B N 1
ATOM 3133 C CA . GLY B 1 155 ? -7.996 42.062 3.66 1 97.06 155 GLY B CA 1
ATOM 3134 C C . GLY B 1 155 ? -9.305 41.375 3.973 1 97.06 155 GLY B C 1
ATOM 3135 O O . GLY B 1 155 ? -9.961 41.688 4.965 1 97.06 155 GLY B O 1
ATOM 3136 N N . GLN B 1 156 ? -9.727 40.438 3.139 1 97.38 156 GLN B N 1
ATOM 3137 C CA . GLN B 1 156 ? -10.984 39.719 3.283 1 97.38 156 GLN B CA 1
ATOM 3138 C C . GLN B 1 156 ? -10.828 38.531 4.238 1 97.38 156 GLN B C 1
ATOM 3140 O O . GLN B 1 156 ? -9.898 37.719 4.094 1 97.38 156 GLN B O 1
ATOM 3145 N N . VAL B 1 157 ? -11.734 38.438 5.18 1 97.94 157 VAL B N 1
ATOM 3146 C CA . VAL B 1 157 ? -11.727 37.344 6.137 1 97.94 157 VAL B CA 1
ATOM 3147 C C . VAL B 1 157 ? -12.375 36.094 5.512 1 97.94 157 VAL B C 1
ATOM 3149 O O . VAL B 1 157 ? -13.5 36.188 5.008 1 97.94 157 VAL B O 1
ATOM 3152 N N . VAL B 1 158 ? -11.719 35.094 5.395 1 98 158 VAL B N 1
ATOM 3153 C CA . VAL B 1 158 ? -12.227 33.781 5.031 1 98 158 VAL B CA 1
ATOM 3154 C C . VAL B 1 158 ? -11.977 32.781 6.168 1 98 158 VAL B C 1
ATOM 3156 O O . VAL B 1 158 ? -10.859 32.688 6.684 1 98 158 VAL B O 1
ATOM 3159 N N . THR B 1 159 ? -12.961 32.062 6.535 1 98.06 159 THR B N 1
ATOM 3160 C CA . THR B 1 159 ? -12.828 31.156 7.672 1 98.06 159 THR B CA 1
ATOM 3161 C C . THR B 1 159 ? -12.812 29.703 7.211 1 98.06 159 THR B C 1
ATOM 3163 O O . THR B 1 159 ? -13.578 29.328 6.324 1 98.06 159 THR B O 1
ATOM 3166 N N . PHE B 1 160 ? -11.945 28.953 7.727 1 97.44 160 PHE B N 1
ATOM 3167 C CA . PHE B 1 160 ? -11.844 27.516 7.492 1 97.44 160 PHE B CA 1
ATOM 3168 C C . PHE B 1 160 ? -12.492 26.734 8.633 1 97.44 160 PHE B C 1
ATOM 3170 O O . PHE B 1 160 ? -12.336 27.109 9.805 1 97.44 160 PHE B O 1
ATOM 3177 N N . SER B 1 161 ? -13.195 25.719 8.305 1 95.94 161 SER B N 1
ATOM 3178 C CA . SER B 1 161 ? -13.781 24.844 9.312 1 95.94 161 SER B CA 1
ATOM 3179 C C . SER B 1 161 ? -12.789 23.766 9.75 1 95.94 161 SER B C 1
ATOM 3181 O O . SER B 1 161 ? -12.062 23.219 8.922 1 95.94 161 SER B O 1
ATOM 3183 N N . ARG B 1 162 ? -12.812 23.453 11.016 1 96.06 162 ARG B N 1
ATOM 3184 C CA . ARG B 1 162 ? -11.969 22.391 11.547 1 96.06 162 ARG B CA 1
ATOM 3185 C C . ARG B 1 162 ? -12.438 21.016 11.062 1 96.06 162 ARG B C 1
ATOM 3187 O O . ARG B 1 162 ? -13.633 20.703 11.125 1 96.06 162 ARG B O 1
ATOM 3194 N N . ARG B 1 163 ? -11.531 20.266 10.633 1 96 163 ARG B N 1
ATOM 3195 C CA . ARG B 1 163 ? -11.852 18.938 10.156 1 96 163 ARG B CA 1
ATOM 3196 C C . ARG B 1 163 ? -12.055 17.969 11.32 1 96 163 ARG B C 1
ATOM 3198 O O . ARG B 1 163 ? -11.5 18.172 12.398 1 96 163 ARG B O 1
ATOM 3205 N N . LYS B 1 164 ? -12.859 16.953 11.023 1 97 164 LYS B N 1
ATOM 3206 C CA . LYS B 1 164 ? -13.07 15.828 11.938 1 97 164 LYS B CA 1
ATOM 3207 C C . LYS B 1 164 ? -12.461 14.547 11.383 1 97 164 LYS B C 1
ATOM 3209 O O . LYS B 1 164 ? -12.25 14.422 10.172 1 97 164 LYS B O 1
ATOM 3214 N N . PRO B 1 165 ? -12.125 13.633 12.305 1 96.94 165 PRO B N 1
ATOM 3215 C CA . PRO B 1 165 ? -11.508 12.383 11.852 1 96.94 165 PRO B CA 1
ATOM 3216 C C . PRO B 1 165 ? -12.312 11.703 10.742 1 96.94 165 PRO B C 1
ATOM 3218 O O . PRO B 1 165 ? -11.727 11.133 9.812 1 96.94 165 PRO B O 1
ATOM 3221 N N . GLU B 1 166 ? -13.625 11.805 10.742 1 97.44 166 GLU B N 1
ATOM 3222 C CA . GLU B 1 166 ? -14.5 11.164 9.766 1 97.44 166 GLU B CA 1
ATOM 3223 C C . GLU B 1 166 ? -14.312 11.773 8.383 1 97.44 166 GLU B C 1
ATOM 3225 O O . GLU B 1 166 ? -14.594 11.133 7.367 1 97.44 166 GLU B O 1
ATOM 3230 N N . ASP B 1 167 ? -13.789 12.977 8.344 1 97.69 167 ASP B N 1
ATOM 3231 C CA . ASP B 1 167 ? -13.586 13.672 7.078 1 97.69 167 ASP B CA 1
ATOM 3232 C C . ASP B 1 167 ? -12.438 13.055 6.285 1 97.69 167 ASP B C 1
ATOM 3234 O O . ASP B 1 167 ? -12.258 13.359 5.105 1 97.69 167 ASP B O 1
ATOM 3238 N N . SER B 1 168 ? -11.68 12.133 6.941 1 98.5 168 SER B N 1
ATOM 3239 C CA . SER B 1 168 ? -10.555 11.477 6.273 1 98.5 168 SER B CA 1
ATOM 3240 C C . SER B 1 168 ? -11.039 10.383 5.328 1 98.5 168 SER B C 1
ATOM 3242 O O . SER B 1 168 ? -10.258 9.859 4.527 1 98.5 168 SER B O 1
ATOM 3244 N N . ARG B 1 169 ? -12.312 10.07 5.41 1 98.19 169 ARG B N 1
ATOM 3245 C CA . ARG B 1 169 ? -12.875 9.055 4.527 1 98.19 169 ARG B CA 1
ATOM 3246 C C . ARG B 1 169 ? -12.812 9.492 3.07 1 98.19 169 ARG B C 1
ATOM 3248 O O . ARG B 1 169 ? -13.148 10.633 2.748 1 98.19 169 ARG B O 1
ATOM 3255 N N . ILE B 1 170 ? -12.312 8.625 2.244 1 97.44 170 ILE B N 1
ATOM 3256 C CA . ILE B 1 170 ? -12.305 8.891 0.808 1 97.44 170 ILE B CA 1
ATOM 3257 C C . ILE B 1 170 ? -13.719 8.766 0.252 1 97.44 170 ILE B C 1
ATOM 3259 O O . ILE B 1 170 ? -14.211 7.652 0.033 1 97.44 170 ILE B O 1
ATOM 3263 N N . LYS B 1 171 ? -14.359 9.875 0.105 1 93.25 171 LYS B N 1
ATOM 3264 C CA . LYS B 1 171 ? -15.742 9.945 -0.377 1 93.25 171 LYS B CA 1
ATOM 3265 C C . LYS B 1 171 ? -15.906 11.055 -1.409 1 93.25 171 LYS B C 1
ATOM 3267 O O . LYS B 1 171 ? -15.445 12.18 -1.195 1 93.25 171 LYS B O 1
ATOM 3272 N N . GLY B 1 172 ? -16.5 10.719 -2.439 1 93.81 172 GLY B N 1
ATOM 3273 C CA . GLY B 1 172 ? -16.812 11.734 -3.434 1 93.81 172 GLY B CA 1
ATOM 3274 C C . GLY B 1 172 ? -15.633 12.133 -4.285 1 93.81 172 GLY B C 1
ATOM 3275 O O . GLY B 1 172 ? -15.68 13.148 -4.988 1 93.81 172 GLY B O 1
ATOM 3276 N N . ILE B 1 173 ? -14.57 11.508 -4.164 1 95.75 173 ILE B N 1
ATOM 3277 C CA . ILE B 1 173 ? -13.367 11.781 -4.945 1 95.75 173 ILE B CA 1
ATOM 3278 C C . ILE B 1 173 ? -13.383 10.953 -6.23 1 95.75 173 ILE B C 1
ATOM 3280 O O . ILE B 1 173 ? -13.516 9.734 -6.184 1 95.75 173 ILE B O 1
ATOM 3284 N N . THR B 1 174 ? -13.172 11.609 -7.352 1 94.75 174 THR B N 1
ATOM 3285 C CA . THR B 1 174 ? -13.352 10.891 -8.609 1 94.75 174 THR B CA 1
ATOM 3286 C C . THR B 1 174 ? -12.055 10.906 -9.422 1 94.75 174 THR B C 1
ATOM 3288 O O . THR B 1 174 ? -11.914 10.148 -10.391 1 94.75 174 THR B O 1
ATOM 3291 N N . GLY B 1 175 ? -11.102 11.773 -9.102 1 96.62 175 GLY B N 1
ATOM 3292 C CA . GLY B 1 175 ? -9.859 11.852 -9.852 1 96.62 175 GLY B CA 1
ATOM 3293 C C . GLY B 1 175 ? -8.648 11.422 -9.055 1 96.62 175 GLY B C 1
ATOM 3294 O O . GLY B 1 175 ? -8.633 11.555 -7.828 1 96.62 175 GLY B O 1
ATOM 3295 N N . LEU B 1 176 ? -7.609 10.984 -9.75 1 97.94 176 LEU B N 1
ATOM 3296 C CA . LEU B 1 176 ? -6.395 10.492 -9.109 1 97.94 176 LEU B CA 1
ATOM 3297 C C . LEU B 1 176 ? -5.664 11.625 -8.391 1 97.94 176 LEU B C 1
ATOM 3299 O O . LEU B 1 176 ? -5.121 11.43 -7.305 1 97.94 176 LEU B O 1
ATOM 3303 N N . GLU B 1 177 ? -5.637 12.789 -9.016 1 97.5 177 GLU B N 1
ATOM 3304 C CA . GLU B 1 177 ? -4.938 13.922 -8.422 1 97.5 177 GLU B CA 1
ATOM 3305 C C . GLU B 1 177 ? -5.59 14.336 -7.105 1 97.5 177 GLU B C 1
ATOM 3307 O O . GLU B 1 177 ? -4.898 14.633 -6.129 1 97.5 177 GLU B O 1
ATOM 3312 N N . GLU B 1 178 ? -6.875 14.422 -7.152 1 97.69 178 GLU B N 1
ATOM 3313 C CA . GLU B 1 178 ? -7.609 14.766 -5.941 1 97.69 178 GLU B CA 1
ATOM 3314 C C . GLU B 1 178 ? -7.391 13.719 -4.848 1 97.69 178 GLU B C 1
ATOM 3316 O O . GLU B 1 178 ? -7.254 14.062 -3.672 1 97.69 178 GLU B O 1
ATOM 3321 N N . LEU B 1 179 ? -7.402 12.422 -5.277 1 98.44 179 LEU B N 1
ATOM 3322 C CA . LEU B 1 179 ? -7.137 11.344 -4.332 1 98.44 179 LEU B CA 1
ATOM 3323 C C . LEU B 1 179 ? -5.73 11.477 -3.748 1 98.44 179 LEU B C 1
ATOM 3325 O O . LEU B 1 179 ? -5.539 11.312 -2.541 1 98.44 179 LEU B O 1
ATOM 3329 N N . PHE B 1 180 ? -4.785 11.797 -4.605 1 98.69 180 PHE B N 1
ATOM 3330 C CA . PHE B 1 180 ? -3.408 12.008 -4.176 1 98.69 180 PHE B CA 1
ATOM 3331 C C . PHE B 1 180 ? -3.338 13.102 -3.113 1 98.69 180 PHE B C 1
ATOM 3333 O O . PHE B 1 180 ? -2.742 12.898 -2.051 1 98.69 180 PHE B O 1
ATOM 3340 N N . ASP B 1 181 ? -3.973 14.156 -3.357 1 98.62 181 ASP B N 1
ATOM 3341 C CA . ASP B 1 181 ? -3.975 15.289 -2.428 1 98.62 181 ASP B CA 1
ATOM 3342 C C . ASP B 1 181 ? -4.652 14.914 -1.112 1 98.62 181 ASP B C 1
ATOM 3344 O O . ASP B 1 181 ? -4.191 15.297 -0.037 1 98.62 181 ASP B O 1
ATOM 3348 N N . HIS B 1 182 ? -5.734 14.172 -1.235 1 98.69 182 HIS B N 1
ATOM 3349 C CA . HIS B 1 182 ? -6.469 13.758 -0.045 1 98.69 182 HIS B CA 1
ATOM 3350 C C . HIS B 1 182 ? -5.609 12.883 0.858 1 98.69 182 HIS B C 1
ATOM 3352 O O . HIS B 1 182 ? -5.66 13.008 2.084 1 98.69 182 HIS B O 1
ATOM 3358 N N . ILE B 1 183 ? -4.82 12.039 0.285 1 98.81 183 ILE B N 1
ATOM 3359 C CA . ILE B 1 183 ? -3.98 11.133 1.063 1 98.81 183 ILE B CA 1
ATOM 3360 C C . ILE B 1 183 ? -2.803 11.906 1.652 1 98.81 183 ILE B C 1
ATOM 3362 O O . ILE B 1 183 ? -2.559 11.859 2.859 1 98.81 183 ILE B O 1
ATOM 3366 N N . ARG B 1 184 ? -2.094 12.727 0.843 1 98.69 184 ARG B N 1
ATOM 3367 C CA . ARG B 1 184 ? -0.846 13.352 1.271 1 98.69 184 ARG B CA 1
ATOM 3368 C C . ARG B 1 184 ? -1.097 14.391 2.359 1 98.69 184 ARG B C 1
ATOM 3370 O O . ARG B 1 184 ? -0.254 14.594 3.234 1 98.69 184 ARG B O 1
ATOM 3377 N N . MET B 1 185 ? -2.291 15.016 2.291 1 98.62 185 MET B N 1
ATOM 3378 C CA . MET B 1 185 ? -2.551 16.094 3.25 1 98.62 185 MET B CA 1
ATOM 3379 C C . MET B 1 185 ? -2.85 15.523 4.633 1 98.62 185 MET B C 1
ATOM 3381 O O . MET B 1 185 ? -2.881 16.266 5.617 1 98.62 185 MET B O 1
ATOM 3385 N N . LEU B 1 186 ? -3.018 14.234 4.727 1 98.69 186 LEU B N 1
ATOM 3386 C CA . LEU B 1 186 ? -3.344 13.57 5.984 1 98.69 186 LEU B CA 1
ATOM 3387 C C . LEU B 1 186 ? -2.197 12.672 6.438 1 98.69 186 LEU B C 1
ATOM 3389 O O . LEU B 1 186 ? -2.305 11.992 7.461 1 98.69 186 LEU B O 1
ATOM 3393 N N . ASP B 1 187 ? -1.148 12.633 5.652 1 98.56 187 ASP B N 1
ATOM 3394 C CA . ASP B 1 187 ? -0.031 11.727 5.895 1 98.56 187 ASP B CA 1
ATOM 3395 C C . ASP B 1 187 ? 0.988 12.352 6.844 1 98.56 187 ASP B C 1
ATOM 3397 O O . ASP B 1 187 ? 2.061 12.781 6.414 1 98.56 187 ASP B O 1
ATOM 3401 N N . ALA B 1 188 ? 0.662 12.391 8.133 1 97.94 188 ALA B N 1
ATOM 3402 C CA . ALA B 1 188 ? 1.515 12.875 9.211 1 97.94 188 ALA B CA 1
ATOM 3403 C C . ALA B 1 188 ? 1.23 12.133 10.516 1 97.94 188 ALA B C 1
ATOM 3405 O O . ALA B 1 188 ? 0.115 11.656 10.734 1 97.94 188 ALA B O 1
ATOM 3406 N N . GLU B 1 189 ? 2.252 12.047 11.336 1 95.88 189 GLU B N 1
ATOM 3407 C CA . GLU B 1 189 ? 2.082 11.398 12.633 1 95.88 189 GLU B CA 1
ATOM 3408 C C . GLU B 1 189 ? 0.992 12.086 13.453 1 95.88 189 GLU B C 1
ATOM 3410 O O . GLU B 1 189 ? 0.967 13.312 13.555 1 95.88 189 GLU B O 1
ATOM 3415 N N . GLY B 1 190 ? 0.098 11.258 13.914 1 93.69 190 GLY B N 1
ATOM 3416 C CA . GLY B 1 190 ? -0.937 11.789 14.789 1 93.69 190 GLY B CA 1
ATOM 3417 C C . GLY B 1 190 ? -2.178 12.234 14.047 1 93.69 190 GLY B C 1
ATOM 3418 O O . GLY B 1 190 ? -3.172 12.625 14.656 1 93.69 190 GLY B O 1
ATOM 3419 N N . TYR B 1 191 ? -2.184 12.211 12.766 1 96 191 TYR B N 1
ATOM 3420 C CA . TYR B 1 191 ? -3.334 12.609 11.969 1 96 191 TYR B CA 1
ATOM 3421 C C . TYR B 1 191 ? -4.129 11.398 11.5 1 96 191 TYR B C 1
ATOM 3423 O O . TYR B 1 191 ? -3.564 10.32 11.305 1 96 191 TYR B O 1
ATOM 3431 N N . PRO B 1 192 ? -5.426 11.578 11.406 1 97.44 192 PRO B N 1
ATOM 3432 C CA . PRO B 1 192 ? -6.211 10.492 10.82 1 97.44 192 PRO B CA 1
ATOM 3433 C C . PRO B 1 192 ? -5.934 10.305 9.328 1 97.44 192 PRO B C 1
ATOM 3435 O O . PRO B 1 192 ? -6.27 11.172 8.523 1 97.44 192 PRO B O 1
ATOM 3438 N N . ASN B 1 193 ? -5.395 9.18 8.961 1 98.56 193 ASN B N 1
ATOM 3439 C CA . ASN B 1 193 ? -5.055 8.922 7.57 1 98.56 193 ASN B CA 1
ATOM 3440 C C . ASN B 1 193 ? -6.305 8.828 6.695 1 98.56 193 ASN B C 1
ATOM 3442 O O . ASN B 1 193 ? -7.402 8.586 7.203 1 98.56 193 ASN B O 1
ATOM 3446 N N . ALA B 1 194 ? -6.074 9.117 5.434 1 98.81 194 ALA B N 1
ATOM 3447 C CA . ALA B 1 194 ? -7.133 8.828 4.469 1 98.81 194 ALA B CA 1
ATOM 3448 C C . ALA B 1 194 ? -7.535 7.355 4.531 1 98.81 194 ALA B C 1
ATOM 3450 O O . ALA B 1 194 ? -6.68 6.477 4.66 1 98.81 194 ALA B O 1
ATOM 3451 N N . PHE B 1 195 ? -8.875 7.129 4.438 1 98.69 195 PHE B N 1
ATOM 3452 C CA . PHE B 1 195 ? -9.258 5.727 4.586 1 98.69 195 PHE B CA 1
ATOM 3453 C C . PHE B 1 195 ? -10.5 5.414 3.756 1 98.69 195 PHE B C 1
ATOM 3455 O O . PHE B 1 195 ? -11.234 6.324 3.361 1 98.69 195 PHE B O 1
ATOM 3462 N N . LEU B 1 196 ? -10.602 4.176 3.424 1 97.75 196 LEU B N 1
ATOM 3463 C CA . LEU B 1 196 ? -11.797 3.547 2.867 1 97.75 196 LEU B CA 1
ATOM 3464 C C . LEU B 1 196 ? -12.32 2.459 3.797 1 97.75 196 LEU B C 1
ATOM 3466 O O . LEU B 1 196 ? -11.562 1.887 4.582 1 97.75 196 LEU B O 1
ATOM 3470 N N . GLU B 1 197 ? -13.609 2.254 3.713 1 96.19 197 GLU B N 1
ATOM 3471 C CA . GLU B 1 197 ? -14.18 1.176 4.512 1 96.19 197 GLU B CA 1
ATOM 3472 C C . GLU B 1 197 ? -14.984 0.213 3.645 1 96.19 197 GLU B C 1
ATOM 3474 O O . GLU B 1 197 ? -15.695 0.638 2.73 1 96.19 197 GLU B O 1
ATOM 3479 N N . THR B 1 198 ? -14.773 -1.065 3.832 1 94.69 198 THR B N 1
ATOM 3480 C CA . THR B 1 198 ? -15.656 -2.113 3.334 1 94.69 198 THR B CA 1
ATOM 3481 C C . THR B 1 198 ? -16.547 -2.652 4.457 1 94.69 198 THR B C 1
ATOM 3483 O O . THR B 1 198 ? -16.594 -2.076 5.543 1 94.69 198 THR B O 1
ATOM 3486 N N . GLU B 1 199 ? -17.297 -3.678 4.113 1 94.62 199 GLU B N 1
ATOM 3487 C CA . GLU B 1 199 ? -18.125 -4.277 5.145 1 94.62 199 GLU B CA 1
ATOM 3488 C C . GLU B 1 199 ? -17.297 -4.824 6.293 1 94.62 199 GLU B C 1
ATOM 3490 O O . GLU B 1 199 ? -17.672 -4.719 7.457 1 94.62 199 GLU B O 1
ATOM 3495 N N . SER B 1 200 ? -16.062 -5.273 5.969 1 96.5 200 SER B N 1
ATOM 3496 C CA . SER B 1 200 ? -15.32 -6.035 6.969 1 96.5 200 SER B CA 1
ATOM 3497 C C . SER B 1 200 ? -14.023 -5.328 7.348 1 96.5 200 SER B C 1
ATOM 3499 O O . SER B 1 200 ? -13.406 -5.656 8.359 1 96.5 200 SER B O 1
ATOM 3501 N N . PHE B 1 201 ? -13.609 -4.344 6.516 1 97.88 201 PHE B N 1
ATOM 3502 C CA . PHE B 1 201 ? -12.258 -3.836 6.719 1 97.88 201 PHE B CA 1
ATOM 3503 C C . PHE B 1 201 ? -12.227 -2.314 6.637 1 97.88 201 PHE B C 1
ATOM 3505 O O . PHE B 1 201 ? -13.07 -1.71 5.969 1 97.88 201 PHE B O 1
ATOM 3512 N N . ARG B 1 202 ? -11.344 -1.734 7.355 1 98.25 202 ARG B N 1
ATOM 3513 C CA . ARG B 1 202 ? -10.922 -0.351 7.164 1 98.25 202 ARG B CA 1
ATOM 3514 C C . ARG B 1 202 ? -9.523 -0.287 6.555 1 98.25 202 ARG B C 1
ATOM 3516 O O . ARG B 1 202 ? -8.586 -0.912 7.062 1 98.25 202 ARG B O 1
ATOM 3523 N N . LEU B 1 203 ? -9.383 0.351 5.41 1 98.75 203 LEU B N 1
ATOM 3524 C CA . LEU B 1 203 ? -8.109 0.529 4.715 1 98.75 203 LEU B CA 1
ATOM 3525 C C . LEU B 1 203 ? -7.594 1.954 4.883 1 98.75 203 LEU B C 1
ATOM 3527 O O . LEU B 1 203 ? -8.266 2.912 4.492 1 98.75 203 LEU B O 1
ATOM 3531 N N . GLU B 1 204 ? -6.438 2.131 5.488 1 98.88 204 GLU B N 1
ATOM 3532 C CA . GLU B 1 204 ? -5.805 3.436 5.66 1 98.88 204 GLU B CA 1
ATOM 3533 C C . GLU B 1 204 ? -4.617 3.6 4.719 1 98.88 204 GLU B C 1
ATOM 3535 O O . GLU B 1 204 ? -3.791 2.691 4.59 1 98.88 204 GLU B O 1
ATOM 3540 N N . PHE B 1 205 ? -4.492 4.711 4.082 1 98.81 205 PHE B N 1
ATOM 3541 C CA . PHE B 1 205 ? -3.516 4.898 3.014 1 98.81 205 PHE B CA 1
ATOM 3542 C C . PHE B 1 205 ? -2.453 5.914 3.42 1 98.81 205 PHE B C 1
ATOM 3544 O O . PHE B 1 205 ? -2.76 6.914 4.07 1 98.81 205 PHE B O 1
ATOM 3551 N N . LYS B 1 206 ? -1.211 5.707 3.039 1 98.5 206 LYS B N 1
ATOM 3552 C CA . LYS B 1 206 ? -0.09 6.613 3.273 1 98.5 206 LYS B CA 1
ATOM 3553 C C . LYS B 1 206 ? 0.956 6.492 2.17 1 98.5 206 LYS B C 1
ATOM 3555 O O . LYS B 1 206 ? 0.87 5.605 1.319 1 98.5 206 LYS B O 1
ATOM 3560 N N . ARG B 1 207 ? 1.838 7.449 2.158 1 98.31 207 ARG B N 1
ATOM 3561 C CA . ARG B 1 207 ? 2.982 7.457 1.253 1 98.31 207 ARG B CA 1
ATOM 3562 C C . ARG B 1 207 ? 2.535 7.305 -0.197 1 98.31 207 ARG B C 1
ATOM 3564 O O . ARG B 1 207 ? 3.059 6.457 -0.926 1 98.31 207 ARG B O 1
ATOM 3571 N N . ALA B 1 208 ? 1.622 8.102 -0.559 1 98.56 208 ALA B N 1
ATOM 3572 C CA . ALA B 1 208 ? 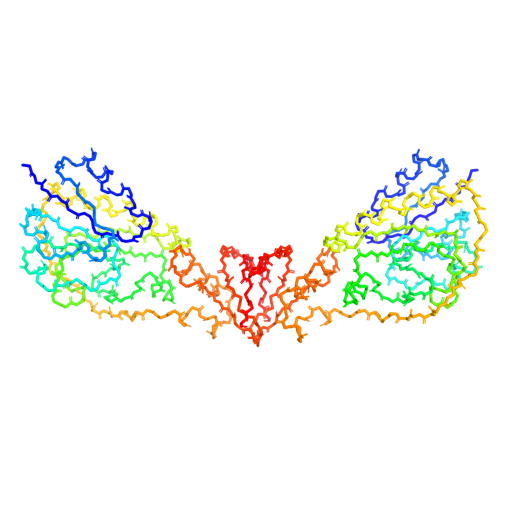1.098 8.078 -1.922 1 98.56 208 ALA B CA 1
ATOM 3573 C C . ALA B 1 208 ? 2.086 8.703 -2.9 1 98.56 208 ALA B C 1
ATOM 3575 O O . ALA B 1 208 ? 2.779 9.664 -2.562 1 98.56 208 ALA B O 1
ATOM 3576 N N . SER B 1 209 ? 2.188 8.188 -4.039 1 98.31 209 SER B N 1
ATOM 3577 C CA . SER B 1 209 ? 2.959 8.688 -5.172 1 98.31 209 SER B CA 1
ATOM 3578 C C . SER B 1 209 ? 2.127 8.688 -6.449 1 98.31 209 SER B C 1
ATOM 3580 O O . SER B 1 209 ? 1.66 7.637 -6.895 1 98.31 209 SER B O 1
ATOM 3582 N N . LEU B 1 210 ? 1.967 9.812 -6.949 1 98.19 210 LEU B N 1
ATOM 3583 C CA . LEU B 1 210 ? 1.162 9.953 -8.156 1 98.19 210 LEU B CA 1
ATOM 3584 C C . LEU B 1 210 ? 1.986 9.633 -9.398 1 98.19 210 LEU B C 1
ATOM 3586 O O . LEU B 1 210 ? 3.098 10.141 -9.562 1 98.19 210 LEU B O 1
ATOM 3590 N N . LYS B 1 211 ? 1.52 8.742 -10.195 1 97.25 211 LYS B N 1
ATOM 3591 C CA . LYS B 1 211 ? 2.076 8.43 -11.508 1 97.25 211 LYS B CA 1
ATOM 3592 C C . LYS B 1 211 ? 1.159 8.93 -12.625 1 97.25 211 LYS B C 1
ATOM 3594 O O . LYS B 1 211 ? 0.099 9.5 -12.352 1 97.25 211 LYS B O 1
ATOM 3599 N N . THR B 1 212 ? 1.553 8.781 -13.867 1 95.44 212 THR B N 1
ATOM 3600 C CA . THR B 1 212 ? 0.798 9.281 -15.016 1 95.44 212 THR B CA 1
ATOM 3601 C C . THR B 1 212 ? -0.579 8.625 -15.078 1 95.44 212 THR B C 1
ATOM 3603 O O . THR B 1 212 ? -1.574 9.289 -15.375 1 95.44 212 THR B O 1
ATOM 3606 N N . ASP B 1 213 ? -0.651 7.355 -14.734 1 96.31 213 ASP B N 1
ATOM 3607 C CA . ASP B 1 213 ? -1.895 6.645 -15.008 1 96.31 213 ASP B CA 1
ATOM 3608 C C . ASP B 1 213 ? -2.406 5.922 -13.766 1 96.31 213 ASP B C 1
ATOM 3610 O O . ASP B 1 213 ? -3.396 5.191 -13.828 1 96.31 213 ASP B O 1
ATOM 3614 N N . LYS B 1 214 ? -1.681 6.156 -12.609 1 98.44 214 LYS B N 1
ATOM 3615 C CA . LYS B 1 214 ? -2.064 5.453 -11.383 1 98.44 214 LYS B CA 1
ATOM 3616 C C . LYS B 1 214 ? -1.486 6.141 -10.148 1 98.44 214 LYS B C 1
ATOM 3618 O O . LYS B 1 214 ? -0.73 7.105 -10.273 1 98.44 214 LYS B O 1
ATOM 3623 N N . LEU B 1 215 ? -1.93 5.727 -9.016 1 98.69 215 LEU B N 1
ATOM 3624 C CA . LEU B 1 215 ? -1.415 6.152 -7.723 1 98.69 215 LEU B CA 1
ATOM 3625 C C . LEU B 1 215 ? -0.862 4.969 -6.938 1 98.69 215 LEU B C 1
ATOM 3627 O O . LEU B 1 215 ? -1.507 3.92 -6.852 1 98.69 215 LEU B O 1
ATOM 3631 N N . LEU B 1 216 ? 0.368 5 -6.574 1 98.75 216 LEU B N 1
ATOM 3632 C CA . LEU B 1 216 ? 0.962 3.994 -5.699 1 98.75 216 LEU B CA 1
ATOM 3633 C C . LEU B 1 216 ? 0.895 4.434 -4.242 1 98.75 216 LEU B C 1
ATOM 3635 O O . LEU B 1 216 ? 1.096 5.613 -3.934 1 98.75 216 LEU B O 1
ATOM 3639 N N . ALA B 1 217 ? 0.627 3.586 -3.324 1 98.81 217 ALA B N 1
ATOM 3640 C CA . ALA B 1 217 ? 0.586 3.934 -1.907 1 98.81 217 ALA B CA 1
ATOM 3641 C C . ALA B 1 217 ? 0.799 2.701 -1.033 1 98.81 217 ALA B C 1
ATOM 3643 O O . ALA B 1 217 ? 0.806 1.572 -1.531 1 98.81 217 ALA B O 1
ATOM 3644 N N . ASP B 1 218 ? 1.091 2.896 0.148 1 98.69 218 ASP B N 1
ATOM 3645 C CA . ASP B 1 218 ? 0.999 1.866 1.179 1 98.69 218 ASP B CA 1
ATOM 3646 C C . ASP B 1 218 ? -0.405 1.813 1.778 1 98.69 218 ASP B C 1
ATOM 3648 O O . ASP B 1 218 ? -1.103 2.828 1.83 1 98.69 218 ASP B O 1
ATOM 3652 N N . VAL B 1 219 ? -0.745 0.697 2.277 1 98.81 219 VAL B N 1
ATOM 3653 C CA . VAL B 1 219 ? -2.059 0.578 2.902 1 98.81 219 VAL B CA 1
ATOM 3654 C C . VAL B 1 219 ? -1.959 -0.29 4.156 1 98.81 219 VAL B C 1
ATOM 3656 O O . VAL B 1 219 ? -1.244 -1.294 4.168 1 98.81 219 VAL B O 1
ATOM 3659 N N . ARG B 1 220 ? -2.531 0.111 5.207 1 98.75 220 ARG B N 1
ATOM 3660 C CA . ARG B 1 220 ? -2.791 -0.673 6.41 1 98.75 220 ARG B CA 1
ATOM 3661 C C . ARG B 1 220 ? -4.254 -1.104 6.477 1 98.75 220 ARG B C 1
ATOM 3663 O O . ARG B 1 220 ? -5.156 -0.274 6.355 1 98.75 220 ARG B O 1
ATOM 3670 N N . ILE B 1 221 ? -4.465 -2.34 6.617 1 98.75 221 ILE B N 1
ATOM 3671 C CA . ILE B 1 221 ? -5.824 -2.869 6.605 1 98.75 221 ILE B CA 1
ATOM 3672 C C . ILE B 1 221 ? -6.16 -3.449 7.977 1 98.75 221 ILE B C 1
ATOM 3674 O O . ILE B 1 221 ? -5.438 -4.305 8.492 1 98.75 221 ILE B O 1
ATOM 3678 N N . PHE B 1 222 ? -7.25 -2.969 8.531 1 98.38 222 PHE B N 1
ATOM 3679 C CA . PHE B 1 222 ? -7.707 -3.385 9.852 1 98.38 222 PHE B CA 1
ATOM 3680 C C . PHE B 1 222 ? -9.055 -4.09 9.766 1 98.38 222 PHE B C 1
ATOM 3682 O O . PHE B 1 222 ? -9.883 -3.75 8.922 1 98.38 222 PHE B O 1
ATOM 3689 N N . GLN B 1 223 ? -9.188 -5.086 10.617 1 95.94 223 GLN B N 1
ATOM 3690 C CA . GLN B 1 223 ? -10.516 -5.688 10.75 1 95.94 223 GLN B CA 1
ATOM 3691 C C . GLN B 1 223 ? -11.477 -4.758 11.484 1 95.94 223 GLN B C 1
ATOM 3693 O O . GLN B 1 223 ? -11.109 -4.145 12.492 1 95.94 223 GLN B O 1
ATOM 3698 N N . LYS B 1 224 ? -12.719 -4.531 10.906 1 92.81 224 LYS B N 1
ATOM 3699 C CA . LYS B 1 224 ? -13.711 -3.721 11.602 1 92.81 224 LYS B CA 1
ATOM 3700 C C . LYS B 1 224 ? -14.281 -4.465 12.812 1 92.81 224 LYS B C 1
ATOM 3702 O O . LYS B 1 224 ? -14.43 -5.688 12.773 1 92.81 224 LYS B O 1
#

Radius of gyration: 32.84 Å; Cα contacts (8 Å, |Δi|>4): 937; chains: 2; bounding box: 42×92×76 Å

Secondary structure (DSSP, 8-state):
--EEEEEE-SGGGTTHHHHHHHHS-SEEEEE-SGGG--HHHHHHH--SEEEEEE--SPPPHHHHTTS-EEEEESS-TTEEEES-HHHHHHHTT-SEEEEEEEE--SSTT-SPEEEEEEEE--S-HHHHHHHHHHHHHHHHHHHHHH-PPPB---S--EEEPPP-GGGGB--S--SHHHHHHHHHTT-STTS--EEEE-SSEEEEEEEEEE-SSEEEEEEEEEE-/--EEEEEE-SGGGTTHHHHHHHHS-SEEEEE-SGGG--HHHHHHH--SEEEEEE--SPPPHHHHTTS-EEEEESS-TTEEEES-HHHHHHHTT-SEEEEEEEE--SSTT-SPEEEEEEEE--S-HHHHHHHHHHHHHHHHHHHHHH-PPPB---S--EEEPPP-GGGGB--S--SHHHHHHHHHTT-STTS--EEEE-SSEEEEEEEEEE-SSEEEEEEEEEE-

Organism: NCBI:txid1194090

InterPro domains:
  IPR002376 Formyl transferase, N-terminal [PF00551] (34-120)
  IPR011034 Formyl transferase-like, C-terminal domain superfamily [SSF50486] (163-223)
  IPR036477 Formyl transferase, N-terminal domain superfamily [SSF53328] (29-149)
  IPR049355 Methionyl-tRNA formyltransferase-like, C-terminal domain [PF21553] (165-221)

Foldseek 3Di:
DAEEEEEEQAPLCVCLQVVLCVVPPDHYYYHRDPVCLDDVNCVVVVHQEYEYAHDDDDRDPSDLVRHFYKYWAQAPPLEEFEAPRLLVCVLVPHQKHKTWIFTDDDDTPFGFTQDIDIFGSPFALAVSSNRSSVVVSVVVVCCVVVVGDGHGTDDDHDYDYHDDLVVLEPPPDDDQVSVQSSQRHQAHPPGNGRWYDDPFKIKGWHDWDDDPVDIDTDIDIDTD/DAEEEEEEQAPLCVCLQVVLCVPPPDHYYYHRDPVCLDDVNCVVVVHQEYEYAHDDDDRDPSDLVRHFYKYWAQAPPLEEFEAPRLLVCVLVPHQKHKTWIFTDDDDGPFGFTQDIDIFGSPFALAVRSNRSSVVVSVVVNCCVVVVGDGHGTDDDHDYDYHDDLVVLEPPPDDDQVSVQSSQRHQAHPPGNGRWYDDPFKIKGWHDWDDDPVDIDTDIDIDTD

Nearest PDB structures (foldseek):
  1zgh-assembly1_A  TM=9.736E-01  e=1.151E-35  Acetivibrio thermocellus ATCC 27405
  3r8x-assembly1_A  TM=6.951E-01  e=1.863E-12  Yersinia pestis
  5uin-assembly1_B  TM=6.502E-01  e=1.978E-09  Salmonella enterica
  5cjj-assembly1_B  TM=7.286E-01  e=1.059E-06  Campylobacter jejuni subsp. jejuni NCTC 11168 = ATCC 700819
  5cjj-assembly1_A  TM=7.175E-01  e=1.446E-06  Campylobacter jejuni subsp. jejuni NCTC 11168 = ATCC 700819

Solvent-accessible surface area (backbone atoms only — not compa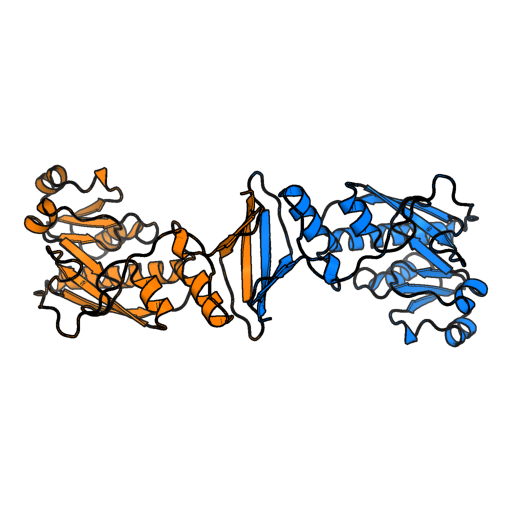rable to full-atom values): 24138 Å² total; per-residue (Å²): 128,58,32,36,34,36,36,37,67,49,78,67,52,70,58,46,45,63,53,43,40,72,73,38,84,54,47,64,40,75,38,58,45,75,88,68,70,40,58,75,61,46,64,75,64,59,46,64,36,39,37,31,67,45,69,94,64,86,75,56,64,75,40,45,75,73,36,54,32,34,36,47,40,67,24,53,60,32,34,45,22,60,31,52,40,65,49,53,39,48,75,72,65,46,58,57,48,21,33,27,33,22,38,54,53,92,53,73,74,59,29,31,35,56,51,73,44,79,39,67,54,64,71,32,34,41,55,28,47,44,52,46,41,56,52,48,52,53,49,51,53,48,44,68,74,63,60,62,77,56,38,75,64,65,78,66,76,37,76,38,71,60,77,52,70,76,67,26,46,73,68,93,66,69,47,69,67,60,46,47,50,54,28,26,52,23,35,32,92,95,46,59,42,18,26,47,73,60,96,34,34,37,38,34,39,36,78,65,44,81,53,98,74,36,33,40,28,38,34,42,36,31,74,106,129,58,31,37,34,36,35,37,65,48,78,67,52,70,56,48,46,62,53,43,38,74,71,48,76,56,47,64,40,74,38,58,48,76,88,66,71,42,57,72,63,45,64,74,64,58,46,65,36,39,37,32,67,44,68,95,64,88,76,56,64,76,41,43,76,73,37,54,31,34,36,47,41,67,22,54,60,32,34,45,21,61,31,51,40,64,50,53,39,47,75,72,65,45,59,57,46,22,33,28,33,23,37,54,54,89,53,73,74,58,30,32,36,56,50,72,45,80,41,68,53,62,70,31,33,40,55,28,47,44,53,46,42,56,51,48,52,53,49,50,51,48,43,68,74,64,60,63,75,56,39,73,65,64,78,67,77,35,76,36,71,61,77,52,71,75,68,27,47,75,68,93,64,69,46,68,67,59,45,46,51,54,26,25,52,23,34,33,91,92,48,58,42,17,26,48,73,59,97,33,34,38,39,33,38,35,77,64,43,81,53,98,76,34,32,39,28,37,35,41,36,31,71,105

pLDDT: mean 97.2, std 2.01, range [84.06, 98.88]

Sequence (448 aa):
MNTYIVVSSKPWNRHLSSRLQQRVGGKWLQIKRKEEFVYKQLKKIEPKYILIPHWSYIIPEKIFENFECIVFHMTDLPYGRGGSPLQNLIKEGHEQTQISAIQVEKDLDAGDIYLKRPLSLLGTAEEIFIRADKVIEEMIVNIIEEDPEPKRQQGQVVTFSRRKPEDSRIKGITGLEELFDHIRMLDAEGYPNAFLETESFRLEFKRASLKTDKLLADVRIFQKMNTYIVVSSKPWNRHLSSRLQQRVGGKWLQIKRKEEFVYKQLKKIEPKYILIPHWSYIIPEKIFENFECIVFHMTDLPYGRGGSPLQNLIKEGHEQTQISAIQVEKDLDAGDIYLKRPLSLLGTAEEIFIRADKVIEEMIVNIIEEDPEPKRQQGQVVTFSRRKPEDSRIKGITGLEELFDHIRMLDAEGYPNAFLETESFRLEFKRASLKTDKLLADVRIFQK